Protein AF-A0A815W2U7-F1 (afdb_monomer_lite)

Structure (mmCIF, N/CA/C/O backbone):
data_AF-A0A815W2U7-F1
#
_entry.id   AF-A0A815W2U7-F1
#
loop_
_atom_site.group_PDB
_atom_site.id
_atom_site.type_symbol
_atom_site.label_atom_id
_atom_site.label_alt_id
_atom_site.label_comp_id
_atom_site.label_asym_id
_atom_site.label_entity_id
_atom_site.label_seq_id
_atom_site.pdbx_PDB_ins_code
_atom_site.Cartn_x
_atom_site.Cartn_y
_atom_site.Cartn_z
_atom_site.occupancy
_atom_site.B_iso_or_equiv
_atom_site.auth_seq_id
_atom_site.auth_comp_id
_atom_site.auth_asym_id
_atom_site.auth_atom_id
_atom_site.pdbx_PDB_model_num
ATOM 1 N N . PRO A 1 1 ? 21.603 20.554 -1.506 1.00 58.28 1 PRO A N 1
ATOM 2 C CA . PRO A 1 1 ? 22.400 19.379 -1.066 1.00 58.28 1 PRO A CA 1
ATOM 3 C C . PRO A 1 1 ? 22.354 19.087 0.453 1.00 58.28 1 PRO A C 1
ATOM 5 O O . PRO A 1 1 ? 22.063 17.956 0.822 1.00 58.28 1 PRO A O 1
ATOM 8 N N . SER A 1 2 ? 22.599 20.062 1.345 1.00 63.53 2 SER A N 1
ATOM 9 C CA . SER A 1 2 ? 22.650 19.831 2.807 1.00 63.53 2 SER A CA 1
ATOM 10 C C . SER A 1 2 ? 21.285 19.535 3.443 1.00 63.53 2 SER A C 1
ATOM 12 O O . SER A 1 2 ? 21.157 18.581 4.201 1.00 63.53 2 SER A O 1
ATOM 14 N N . VAL A 1 3 ? 20.250 20.299 3.082 1.00 67.50 3 VAL A N 1
ATOM 15 C CA . VAL A 1 3 ? 18.873 20.118 3.584 1.00 67.50 3 VAL A CA 1
ATOM 16 C C . VAL A 1 3 ? 18.318 18.743 3.205 1.00 67.50 3 VAL A C 1
ATOM 18 O O . VAL A 1 3 ? 17.726 18.061 4.037 1.00 67.50 3 VAL A O 1
ATOM 21 N N . CYS A 1 4 ? 18.594 18.284 1.985 1.00 68.62 4 CYS A N 1
ATOM 22 C CA . CYS A 1 4 ? 18.147 16.976 1.519 1.00 68.62 4 CYS A CA 1
ATOM 23 C C . CYS A 1 4 ? 18.782 15.817 2.268 1.00 68.62 4 CYS A C 1
ATOM 25 O O . CYS A 1 4 ? 18.092 14.845 2.517 1.00 68.62 4 CYS A O 1
ATOM 27 N N . ARG A 1 5 ? 20.035 15.944 2.720 1.00 66.44 5 ARG A N 1
ATOM 28 C CA . ARG A 1 5 ? 20.695 14.916 3.536 1.00 66.44 5 ARG A CA 1
ATOM 29 C C . ARG A 1 5 ? 20.073 14.771 4.931 1.00 66.44 5 ARG A C 1
ATOM 31 O O . ARG A 1 5 ? 20.139 13.700 5.518 1.00 66.44 5 ARG A O 1
ATOM 38 N N . ILE A 1 6 ? 19.480 15.843 5.458 1.00 65.19 6 ILE A N 1
ATOM 39 C CA . ILE A 1 6 ? 18.806 15.854 6.767 1.00 65.19 6 ILE A CA 1
ATOM 40 C C . ILE A 1 6 ? 17.355 15.359 6.633 1.00 65.19 6 ILE A C 1
ATOM 42 O O . ILE A 1 6 ? 16.843 14.685 7.523 1.00 65.19 6 ILE A O 1
ATOM 46 N N . ILE A 1 7 ? 16.696 15.696 5.520 1.00 63.94 7 ILE A N 1
ATOM 47 C CA . ILE A 1 7 ? 15.292 15.357 5.232 1.00 63.94 7 ILE A CA 1
ATOM 48 C C . ILE A 1 7 ? 15.156 13.986 4.553 1.00 63.94 7 ILE A C 1
ATOM 50 O O . ILE A 1 7 ? 14.038 13.505 4.380 1.00 63.94 7 ILE A O 1
ATOM 54 N N . ASP A 1 8 ? 16.268 13.348 4.184 1.00 63.81 8 ASP A N 1
ATOM 55 C CA . ASP A 1 8 ? 16.252 12.149 3.361 1.00 63.81 8 ASP A CA 1
ATOM 56 C C . ASP A 1 8 ? 15.371 11.046 3.960 1.00 63.81 8 ASP A C 1
ATOM 58 O O . ASP A 1 8 ? 15.719 10.406 4.952 1.00 63.81 8 ASP A O 1
ATOM 62 N N . LEU A 1 9 ? 14.199 10.828 3.348 1.00 56.25 9 LEU A N 1
ATOM 63 C CA . LEU A 1 9 ? 13.283 9.759 3.744 1.00 56.25 9 LEU A CA 1
ATOM 64 C C . LEU A 1 9 ? 13.867 8.377 3.455 1.00 56.25 9 LEU A C 1
ATOM 66 O O . LEU A 1 9 ? 13.394 7.402 4.042 1.00 56.25 9 LEU A O 1
ATOM 70 N N . ARG A 1 10 ? 14.864 8.301 2.563 1.00 54.66 10 ARG A N 1
ATOM 71 C CA . ARG A 1 10 ? 15.615 7.086 2.244 1.00 54.66 10 ARG A CA 1
ATOM 72 C C . ARG A 1 10 ? 16.874 6.932 3.088 1.00 54.66 10 ARG A C 1
ATOM 74 O O . ARG A 1 10 ? 17.413 5.827 3.125 1.00 54.66 10 ARG A O 1
ATOM 81 N N . ALA A 1 11 ? 17.309 7.974 3.801 1.00 53.88 11 ALA A N 1
ATOM 82 C CA . ALA A 1 11 ? 18.410 7.827 4.734 1.00 53.88 11 ALA A CA 1
ATOM 83 C C . ALA A 1 11 ? 17.999 6.925 5.898 1.00 53.88 11 ALA A C 1
ATOM 85 O O . ALA A 1 11 ? 16.893 6.987 6.434 1.00 53.88 11 ALA A O 1
ATOM 86 N N . GLU A 1 12 ? 18.969 6.104 6.278 1.00 57.12 12 GLU A N 1
ATOM 87 C CA . GLU A 1 12 ? 18.995 5.101 7.338 1.00 57.12 12 GLU A CA 1
ATOM 88 C C . GLU A 1 12 ? 18.157 5.436 8.587 1.00 57.12 12 GLU A C 1
ATOM 90 O O . GLU A 1 12 ? 17.473 4.568 9.130 1.00 57.12 12 GLU A O 1
ATOM 95 N N . PHE A 1 13 ? 18.158 6.704 9.005 1.00 60.12 13 PHE A N 1
ATOM 96 C CA . PHE A 1 13 ? 17.327 7.221 10.083 1.00 60.12 13 PHE A CA 1
ATOM 97 C C . PHE A 1 13 ? 16.768 8.585 9.689 1.00 60.12 13 PHE A C 1
ATOM 99 O O . PHE A 1 13 ? 17.491 9.581 9.682 1.00 60.12 13 PHE A O 1
ATOM 106 N N . ASN A 1 14 ? 15.465 8.662 9.418 1.00 70.38 14 ASN A N 1
ATOM 107 C CA . ASN A 1 14 ? 14.804 9.954 9.287 1.00 70.38 14 ASN A CA 1
ATOM 108 C C . ASN A 1 14 ? 14.804 10.643 10.665 1.00 70.38 14 ASN A C 1
ATOM 110 O O . ASN A 1 14 ? 14.030 10.284 11.560 1.00 70.38 14 ASN A O 1
ATOM 114 N N . LEU A 1 15 ? 15.710 11.613 10.824 1.00 76.25 15 LEU A N 1
ATOM 115 C CA . LEU A 1 15 ? 16.005 12.325 12.072 1.00 76.25 15 LEU A CA 1
ATOM 116 C C . LEU A 1 15 ? 14.778 12.998 12.696 1.00 76.25 15 LEU A C 1
ATOM 118 O O . LEU A 1 15 ? 14.760 13.233 13.901 1.00 76.25 15 LEU A O 1
ATOM 122 N N . PHE A 1 16 ? 13.739 13.275 11.906 1.00 81.50 16 PHE A N 1
ATOM 123 C CA . PHE A 1 16 ? 12.517 13.903 12.397 1.00 81.50 16 PHE A CA 1
ATOM 124 C C . PHE A 1 16 ? 11.428 12.886 12.738 1.00 81.50 16 PHE A C 1
ATOM 126 O O . PHE A 1 16 ? 10.879 12.899 13.841 1.00 81.50 16 PHE A O 1
ATOM 133 N N . THR A 1 17 ? 11.094 11.991 11.805 1.00 85.69 17 THR A N 1
ATOM 134 C CA . THR A 1 17 ? 9.900 11.138 11.948 1.00 85.69 17 THR A CA 1
ATOM 135 C C . THR A 1 17 ? 10.122 9.945 12.872 1.00 85.69 17 THR A C 1
ATOM 137 O O . THR A 1 17 ? 9.173 9.517 13.536 1.00 85.69 17 THR A O 1
ATOM 140 N N . PHE A 1 18 ? 11.348 9.419 12.960 1.00 88.69 18 PHE A N 1
ATOM 141 C CA . PHE A 1 18 ? 11.644 8.251 13.791 1.00 88.69 18 PHE A CA 1
ATOM 142 C C . PHE A 1 18 ? 11.696 8.581 15.296 1.00 88.69 18 PHE A C 1
ATOM 144 O O . PHE A 1 18 ? 10.953 7.945 16.049 1.00 88.69 18 PHE A O 1
ATOM 151 N N . PRO A 1 19 ? 12.445 9.598 15.775 1.00 91.06 19 PRO A N 1
ATOM 152 C CA . PRO A 1 19 ? 12.424 9.963 17.196 1.00 91.06 19 PRO A CA 1
ATOM 153 C C . PRO A 1 19 ? 11.033 10.388 17.676 1.00 91.06 19 PRO A C 1
ATOM 155 O O . PRO A 1 19 ? 10.615 10.015 18.775 1.00 91.06 19 PRO A O 1
ATOM 158 N N . ALA A 1 20 ? 10.279 11.100 16.831 1.00 92.31 20 ALA A N 1
ATOM 159 C CA . ALA A 1 20 ? 8.892 11.453 17.113 1.00 92.31 20 ALA A CA 1
ATOM 160 C C . ALA A 1 20 ? 8.008 10.205 17.277 1.00 92.31 20 ALA A C 1
ATOM 162 O O . ALA A 1 20 ? 7.227 10.131 18.228 1.00 92.31 20 ALA A O 1
ATOM 163 N N . ALA A 1 21 ? 8.159 9.195 16.411 1.00 92.62 21 ALA A N 1
ATOM 164 C CA . ALA A 1 21 ? 7.444 7.929 16.553 1.00 92.62 21 ALA A CA 1
ATOM 165 C C . ALA A 1 21 ? 7.796 7.223 17.870 1.00 92.62 21 ALA A C 1
ATOM 167 O O . ALA A 1 21 ? 6.894 6.836 18.611 1.00 92.62 21 ALA A O 1
ATOM 168 N N . CYS A 1 22 ? 9.084 7.118 18.206 1.00 92.94 22 CYS A N 1
ATOM 169 C CA . CYS A 1 22 ? 9.546 6.511 19.456 1.00 92.94 22 CYS A CA 1
ATOM 170 C C . CYS A 1 22 ? 8.967 7.216 20.693 1.00 92.94 22 CYS A C 1
ATOM 172 O O . CYS A 1 22 ? 8.453 6.552 21.595 1.00 92.94 22 CYS A O 1
ATOM 174 N N . LEU A 1 23 ? 8.967 8.555 20.714 1.00 94.19 23 LEU A N 1
ATOM 175 C CA . LEU A 1 23 ? 8.343 9.334 21.789 1.00 94.19 23 LEU A CA 1
ATOM 176 C C . LEU A 1 23 ? 6.844 9.044 21.914 1.00 94.19 23 LEU A C 1
ATOM 178 O O . LEU A 1 23 ? 6.345 8.867 23.026 1.00 94.19 23 LEU A O 1
ATOM 182 N N . LEU A 1 24 ? 6.123 8.938 20.794 1.00 94.25 24 LEU A N 1
ATOM 183 C CA . LEU A 1 24 ? 4.699 8.595 20.803 1.00 94.25 24 LEU A CA 1
ATOM 184 C C . LEU A 1 24 ? 4.437 7.177 21.313 1.00 94.25 24 LEU A C 1
ATOM 186 O O . LEU A 1 24 ? 3.467 6.969 22.040 1.00 94.25 24 LEU A O 1
ATOM 190 N N . ILE A 1 25 ? 5.297 6.211 20.983 1.00 92.94 25 ILE A N 1
ATOM 191 C CA . ILE A 1 25 ? 5.198 4.843 21.511 1.00 92.94 25 ILE A CA 1
ATOM 192 C C . ILE A 1 25 ? 5.307 4.864 23.034 1.00 92.94 25 ILE A C 1
ATOM 194 O O . ILE A 1 25 ? 4.432 4.330 23.718 1.00 92.94 25 ILE A O 1
ATOM 198 N N . VAL A 1 26 ? 6.333 5.528 23.574 1.00 93.06 26 VAL A N 1
ATOM 199 C CA . VAL A 1 26 ? 6.541 5.651 25.025 1.00 93.06 26 VAL A CA 1
ATOM 200 C C . VAL A 1 26 ? 5.355 6.354 25.690 1.00 93.06 26 VAL A C 1
ATOM 202 O O . VAL A 1 26 ? 4.816 5.865 26.685 1.00 93.06 26 VAL A O 1
ATOM 205 N N . LEU A 1 27 ? 4.879 7.454 25.105 1.00 93.25 27 LEU A N 1
ATOM 206 C CA . LEU A 1 27 ? 3.698 8.184 25.565 1.00 93.25 27 LEU A CA 1
ATOM 207 C C . LEU A 1 27 ? 2.454 7.278 25.612 1.00 93.25 27 LEU A C 1
ATOM 209 O O . LEU A 1 27 ? 1.720 7.274 26.603 1.00 93.25 27 LEU A O 1
ATOM 213 N N . PHE A 1 28 ? 2.219 6.473 24.573 1.00 91.94 28 PHE A N 1
ATOM 214 C CA . PHE A 1 28 ? 1.088 5.546 24.521 1.00 91.94 28 PHE A CA 1
ATOM 215 C C . PHE A 1 28 ? 1.214 4.403 25.525 1.00 91.94 28 PHE A C 1
ATOM 217 O O . PHE A 1 28 ? 0.198 4.020 26.109 1.00 91.94 28 PHE A O 1
ATOM 224 N N . ILE A 1 29 ? 2.422 3.904 25.795 1.00 89.94 29 ILE A N 1
ATOM 225 C CA . ILE A 1 29 ? 2.670 2.936 26.873 1.00 89.94 29 ILE A CA 1
ATOM 226 C C . ILE A 1 29 ? 2.287 3.549 28.227 1.00 89.94 29 ILE A C 1
ATOM 228 O O . ILE A 1 29 ? 1.531 2.939 28.985 1.00 89.94 29 ILE A O 1
ATOM 232 N N . ILE A 1 30 ? 2.728 4.780 28.516 1.00 89.06 30 ILE A N 1
ATOM 233 C CA . ILE A 1 30 ? 2.411 5.479 29.774 1.00 89.06 30 ILE A CA 1
ATOM 234 C C . ILE A 1 30 ? 0.895 5.676 29.925 1.00 89.06 30 ILE A C 1
ATOM 236 O O . ILE A 1 30 ? 0.331 5.380 30.982 1.00 89.06 30 ILE A O 1
ATOM 240 N N . ILE A 1 31 ? 0.209 6.122 28.867 1.00 86.38 31 ILE A N 1
ATOM 241 C CA . ILE A 1 31 ? -1.252 6.312 28.869 1.00 86.38 31 ILE A CA 1
ATOM 242 C C . ILE A 1 31 ? -1.977 4.984 29.083 1.00 86.38 31 ILE A C 1
ATOM 244 O O . ILE A 1 31 ? -2.909 4.906 29.889 1.00 86.38 31 ILE A O 1
ATOM 248 N N . THR A 1 32 ? -1.557 3.932 28.383 1.00 83.69 32 THR A N 1
ATOM 249 C CA . THR A 1 32 ? -2.171 2.603 28.484 1.00 83.69 32 THR A CA 1
ATOM 250 C C . THR A 1 32 ? -1.978 2.033 29.887 1.00 83.69 32 THR A C 1
ATOM 252 O O . THR A 1 32 ? -2.934 1.560 30.498 1.00 83.69 32 THR A O 1
ATOM 255 N N . LYS A 1 33 ? -0.784 2.179 30.472 1.00 83.50 33 LYS A N 1
ATOM 256 C CA . LYS A 1 33 ? -0.499 1.757 31.849 1.00 83.50 33 LYS A CA 1
ATOM 257 C C . LYS A 1 33 ? -1.330 2.535 32.872 1.00 83.50 33 LYS A C 1
ATOM 259 O O . LYS A 1 33 ? -1.944 1.925 33.745 1.00 83.50 33 LYS A O 1
ATOM 264 N N . ARG A 1 34 ? -1.421 3.865 32.741 1.00 82.88 34 ARG A N 1
ATOM 265 C CA . ARG A 1 34 ? -2.222 4.714 33.643 1.00 82.88 34 ARG A CA 1
ATOM 266 C C . ARG A 1 34 ? -3.711 4.371 33.576 1.00 82.88 34 ARG A C 1
ATOM 268 O O . ARG A 1 34 ? -4.360 4.253 34.611 1.00 82.88 34 ARG A O 1
ATOM 275 N N . THR A 1 35 ? -4.248 4.183 32.372 1.00 76.88 35 THR A N 1
ATOM 276 C CA . THR A 1 35 ? -5.661 3.815 32.177 1.00 76.88 35 THR A CA 1
ATOM 277 C C . THR A 1 35 ? -5.962 2.390 32.640 1.00 76.88 35 THR A C 1
ATOM 279 O O . THR A 1 35 ? -7.019 2.161 33.224 1.00 76.88 35 THR A O 1
ATOM 282 N N . SER A 1 36 ? -5.035 1.446 32.444 1.00 73.19 36 SER A N 1
ATOM 283 C CA . SER A 1 36 ? -5.147 0.078 32.964 1.00 73.19 36 SER A CA 1
ATOM 284 C C . SER A 1 36 ? -5.152 0.051 34.492 1.00 73.19 36 SER A C 1
ATOM 286 O O . SER A 1 36 ? -5.977 -0.647 35.077 1.00 73.19 36 SER A O 1
ATOM 288 N N . PHE A 1 37 ? -4.272 0.828 35.135 1.00 72.88 37 PHE A N 1
ATOM 289 C CA . PHE A 1 37 ? -4.214 0.942 36.594 1.00 72.88 37 PHE A CA 1
ATOM 290 C C . PHE A 1 37 ? -5.517 1.518 37.162 1.00 72.88 37 PHE A C 1
ATOM 292 O O . PHE A 1 37 ? -6.093 0.954 38.083 1.00 72.88 37 PHE A O 1
ATOM 299 N N . GLN A 1 38 ? -6.048 2.581 36.549 1.00 69.31 38 GLN A N 1
ATOM 300 C CA . GLN A 1 38 ? -7.317 3.190 36.967 1.00 69.31 38 GLN A CA 1
ATOM 301 C C . GLN A 1 38 ? -8.538 2.277 36.784 1.00 69.31 38 GLN A C 1
ATOM 303 O O . GLN A 1 38 ? -9.545 2.466 37.460 1.00 69.31 38 GLN A O 1
ATOM 308 N N . ARG A 1 39 ? -8.488 1.312 35.858 1.00 64.75 39 ARG A N 1
ATOM 309 C CA . ARG A 1 39 ? -9.628 0.441 35.531 1.00 64.75 39 ARG A CA 1
ATOM 310 C C . ARG A 1 39 ? -9.661 -0.882 36.297 1.00 64.75 39 ARG A C 1
ATOM 312 O O . ARG A 1 39 ? -10.564 -1.667 36.027 1.00 64.75 39 ARG A O 1
ATOM 319 N N . ASN A 1 40 ? -8.730 -1.135 37.225 1.00 54.62 40 ASN A N 1
ATOM 320 C CA . ASN A 1 40 ? -8.697 -2.342 38.071 1.00 54.62 40 ASN A CA 1
ATOM 321 C C . ASN A 1 40 ? -8.934 -3.665 37.306 1.00 54.62 40 ASN A C 1
ATOM 323 O O . ASN A 1 40 ? -9.520 -4.604 37.840 1.00 54.62 40 ASN A O 1
ATOM 327 N N . LYS A 1 41 ? -8.493 -3.768 36.043 1.00 55.75 41 LYS A N 1
ATOM 328 C CA . LYS A 1 41 ? -8.689 -4.974 35.223 1.00 55.75 41 LYS A CA 1
ATOM 329 C C . LYS A 1 41 ? -7.361 -5.594 34.788 1.00 55.75 41 LYS A C 1
ATOM 331 O O . LYS A 1 41 ? -6.623 -5.017 33.999 1.00 55.75 41 LYS A O 1
ATOM 336 N N . TYR A 1 42 ? -7.103 -6.776 35.353 1.00 47.31 42 TYR A N 1
ATOM 337 C CA . TYR A 1 42 ? -6.526 -7.996 34.760 1.00 47.31 42 TYR A CA 1
ATOM 338 C C . TYR A 1 42 ? -5.313 -7.933 33.816 1.00 47.31 42 TYR A C 1
ATOM 340 O O . TYR A 1 42 ? -5.092 -8.875 33.068 1.00 47.31 42 TYR A O 1
ATOM 348 N N . CYS A 1 43 ? -4.459 -6.917 33.895 1.00 49.38 43 CYS A N 1
ATOM 349 C CA . CYS A 1 43 ? -3.141 -6.966 33.248 1.00 49.38 43 CYS A CA 1
ATOM 350 C C . CYS A 1 43 ? -2.009 -6.863 34.278 1.00 49.38 43 CYS A C 1
ATOM 352 O O . CYS A 1 43 ? -1.113 -6.031 34.153 1.00 49.38 43 CYS A O 1
ATOM 354 N N . LYS A 1 44 ? -2.035 -7.706 35.322 1.00 46.91 44 LYS A N 1
ATOM 355 C CA . LYS A 1 44 ? -0.845 -7.936 36.155 1.00 46.91 44 LYS A CA 1
ATOM 356 C C . LYS A 1 44 ? 0.128 -8.801 35.342 1.00 46.91 44 LYS A C 1
ATOM 358 O O . LYS A 1 44 ? -0.098 -9.995 35.212 1.00 46.91 44 LYS A O 1
ATOM 363 N N . GLY A 1 45 ? 1.163 -8.191 34.760 1.00 56.88 45 GLY A N 1
ATOM 364 C CA . GLY A 1 45 ? 2.288 -8.910 34.137 1.00 56.88 45 GLY A CA 1
ATOM 365 C C . GLY A 1 45 ? 2.557 -8.623 32.657 1.00 56.88 45 GLY A C 1
ATOM 366 O O . GLY A 1 45 ? 3.606 -9.012 32.158 1.00 56.88 45 GLY A O 1
ATOM 367 N N . TYR A 1 46 ? 1.677 -7.910 31.947 1.00 63.78 46 TYR A N 1
ATOM 368 C CA . TYR A 1 46 ? 1.964 -7.495 30.569 1.00 63.78 46 TYR A CA 1
ATOM 369 C C . TYR A 1 46 ? 2.749 -6.179 30.569 1.00 63.78 46 TYR A C 1
ATOM 371 O O . TYR A 1 46 ? 2.382 -5.249 31.288 1.00 63.78 46 TYR A O 1
ATOM 379 N N . LEU A 1 47 ? 3.781 -6.060 29.722 1.00 62.84 47 LEU A N 1
ATOM 380 C CA . LEU A 1 47 ? 4.636 -4.862 29.610 1.00 62.84 47 LEU A CA 1
ATOM 381 C C . LEU A 1 47 ? 3.861 -3.580 29.217 1.00 62.84 47 LEU A C 1
ATOM 383 O O . LEU A 1 47 ? 4.422 -2.490 29.183 1.00 62.84 47 LEU A O 1
ATOM 387 N N . GLY A 1 48 ? 2.560 -3.698 28.929 1.00 67.06 48 GLY A N 1
ATOM 388 C CA . GLY A 1 48 ? 1.656 -2.577 28.677 1.00 67.06 48 GLY A CA 1
ATOM 389 C C . GLY A 1 48 ? 1.813 -1.955 27.291 1.00 67.06 48 GLY A C 1
ATOM 390 O O . GLY A 1 48 ? 1.243 -0.895 27.042 1.00 67.06 48 GLY A O 1
ATOM 391 N N . ILE A 1 49 ? 2.567 -2.600 26.393 1.00 78.88 49 ILE A N 1
ATOM 392 C CA . ILE A 1 49 ? 2.721 -2.152 25.009 1.00 78.88 49 ILE A CA 1
ATOM 393 C C . ILE A 1 49 ? 1.362 -2.276 24.309 1.00 78.88 49 ILE A C 1
ATOM 395 O O . ILE A 1 49 ? 0.791 -3.372 24.287 1.00 78.88 49 ILE A O 1
ATOM 399 N N . PRO A 1 50 ? 0.806 -1.179 23.766 1.00 77.06 50 PRO A N 1
ATOM 400 C CA . PRO A 1 50 ? -0.513 -1.216 23.156 1.00 77.06 50 PRO A CA 1
ATOM 401 C C . PRO A 1 50 ? -0.493 -2.142 21.936 1.00 77.06 50 PRO A C 1
ATOM 403 O O . PRO A 1 50 ? 0.418 -2.106 21.114 1.00 77.06 50 PRO A O 1
ATOM 406 N N . ILE A 1 51 ? -1.498 -3.000 21.793 1.00 79.19 51 ILE A N 1
ATOM 407 C CA . ILE A 1 51 ? -1.621 -3.810 20.579 1.00 79.19 51 ILE A CA 1
ATOM 408 C C . ILE A 1 51 ? -1.917 -2.842 19.421 1.00 79.19 51 ILE A C 1
ATOM 410 O O . ILE A 1 51 ? -2.899 -2.104 19.501 1.00 79.19 51 ILE A O 1
ATOM 414 N N . PRO A 1 52 ? -1.090 -2.792 18.361 1.00 74.44 52 PRO A N 1
ATOM 415 C CA . PRO A 1 52 ? -1.240 -1.779 17.318 1.00 74.44 52 PRO A CA 1
ATOM 416 C C . PRO A 1 52 ? -2.525 -1.981 16.517 1.00 74.44 52 PRO A C 1
ATOM 418 O O . PRO A 1 52 ? -3.147 -1.020 16.080 1.00 74.44 52 PRO A O 1
ATOM 421 N N . LEU A 1 53 ? -2.956 -3.226 16.332 1.00 79.81 53 LEU A N 1
ATOM 422 C CA . LEU A 1 53 ? -4.164 -3.525 15.586 1.00 79.81 53 LEU A CA 1
ATOM 423 C C . LEU A 1 53 ? -4.846 -4.767 16.140 1.00 79.81 53 LEU A C 1
ATOM 425 O O . LEU A 1 53 ? -4.231 -5.819 16.301 1.00 79.81 53 LEU A O 1
ATOM 429 N N . ASP A 1 54 ? -6.146 -4.641 16.375 1.00 77.75 54 ASP A N 1
ATOM 430 C CA . ASP A 1 54 ? -7.000 -5.789 16.622 1.00 77.75 54 ASP A CA 1
ATOM 431 C C . ASP A 1 54 ? -7.437 -6.372 15.284 1.00 77.75 54 ASP A C 1
ATOM 433 O O . ASP A 1 54 ? -8.254 -5.788 14.566 1.00 77.75 54 ASP A O 1
ATOM 437 N N . PHE A 1 55 ? -6.865 -7.518 14.936 1.00 76.88 55 PHE A N 1
ATOM 438 C CA . PHE A 1 55 ? -7.191 -8.163 13.677 1.00 76.88 55 PHE A CA 1
ATOM 439 C C . PHE A 1 55 ? -8.591 -8.798 13.660 1.00 76.88 55 PHE A C 1
ATOM 441 O O . PHE A 1 55 ? -9.156 -9.025 12.582 1.00 76.88 55 PHE A O 1
ATOM 448 N N . PHE A 1 56 ? -9.146 -9.065 14.840 1.00 69.06 56 PHE A N 1
ATOM 449 C CA . PHE A 1 56 ? -10.430 -9.730 15.025 1.00 69.06 56 PHE A CA 1
ATOM 450 C C . PHE A 1 56 ? -11.560 -8.734 15.315 1.00 69.06 56 PHE A C 1
ATOM 452 O O . PHE A 1 56 ? -12.705 -8.987 14.949 1.00 69.06 56 PHE A O 1
ATOM 459 N N . GLY A 1 57 ? -11.235 -7.574 15.885 1.00 65.50 57 GLY A N 1
ATOM 460 C CA . GLY A 1 57 ? -12.201 -6.536 16.231 1.00 65.50 57 GLY A CA 1
ATOM 461 C C . GLY A 1 57 ? -12.865 -5.818 15.045 1.00 65.50 57 GLY A C 1
ATOM 462 O O . GLY A 1 57 ? -12.448 -5.879 13.881 1.00 65.50 57 GLY A O 1
ATOM 463 N N . HIS A 1 58 ? -13.905 -5.038 15.358 1.00 63.06 58 HIS A N 1
ATOM 464 C CA . HIS A 1 58 ? -14.609 -4.147 14.418 1.00 63.06 58 HIS A CA 1
ATOM 465 C C . HIS A 1 58 ? -13.815 -2.890 14.024 1.00 63.06 58 HIS A C 1
ATOM 467 O O . HIS A 1 58 ? -14.360 -1.969 13.409 1.00 63.06 58 HIS A O 1
ATOM 473 N N . VAL A 1 59 ? -12.520 -2.842 14.348 1.00 60.25 59 VAL A N 1
ATOM 474 C CA . VAL A 1 59 ? -11.655 -1.689 14.093 1.00 60.25 59 VAL A CA 1
ATOM 475 C C . VAL A 1 59 ? -11.628 -1.365 12.596 1.00 60.25 59 VAL A C 1
ATOM 477 O O . VAL A 1 59 ? -11.744 -2.242 11.743 1.00 60.25 59 VAL A O 1
ATOM 480 N N . LYS A 1 60 ? -11.522 -0.069 12.291 1.00 75.81 60 LYS A N 1
ATOM 481 C CA . LYS A 1 60 ? -11.643 0.584 10.977 1.00 75.81 60 LYS A CA 1
ATOM 482 C C . LYS A 1 60 ? -10.711 -0.044 9.922 1.00 75.81 60 LYS A C 1
ATOM 484 O O . LYS A 1 60 ? -9.635 0.474 9.641 1.00 75.81 60 LYS A O 1
ATOM 489 N N . ARG A 1 61 ? -11.163 -1.151 9.322 1.00 85.81 61 ARG A N 1
ATOM 490 C CA . ARG A 1 61 ? -10.383 -2.063 8.459 1.00 85.81 61 ARG A CA 1
ATOM 491 C C . ARG A 1 61 ? -9.757 -1.373 7.255 1.00 85.81 61 ARG A C 1
ATOM 493 O O . ARG A 1 61 ? -8.645 -1.707 6.879 1.00 85.81 61 ARG A O 1
ATOM 500 N N . THR A 1 62 ? -10.448 -0.383 6.694 1.00 89.31 62 THR A N 1
ATOM 501 C CA . THR A 1 62 ? -9.947 0.397 5.557 1.00 89.31 62 THR A CA 1
ATOM 502 C C . THR A 1 62 ? -8.708 1.206 5.924 1.00 89.31 62 THR A C 1
ATOM 504 O O . THR A 1 62 ? -7.771 1.254 5.145 1.00 89.31 62 THR A O 1
ATOM 507 N N . LEU A 1 63 ? -8.670 1.802 7.121 1.00 91.06 63 LEU A N 1
ATOM 508 C CA . LEU A 1 63 ? -7.518 2.580 7.575 1.00 91.06 63 LEU A CA 1
ATOM 509 C C . LEU A 1 63 ? -6.301 1.680 7.792 1.00 91.06 63 LEU A C 1
ATOM 511 O O . LEU A 1 63 ? -5.212 2.019 7.346 1.00 91.06 63 LEU A O 1
ATOM 515 N N . ALA A 1 64 ? -6.503 0.520 8.422 1.00 91.00 64 ALA A N 1
ATOM 516 C CA . ALA A 1 64 ? -5.447 -0.473 8.570 1.00 91.00 64 ALA A CA 1
ATOM 517 C C . ALA A 1 64 ? -4.921 -0.926 7.201 1.00 91.00 64 ALA A C 1
ATOM 519 O O . ALA A 1 64 ? -3.721 -0.868 6.970 1.00 91.00 64 ALA A O 1
ATOM 520 N N . ALA A 1 65 ? -5.809 -1.292 6.274 1.00 92.44 65 ALA A N 1
ATOM 521 C CA . ALA A 1 65 ? -5.422 -1.743 4.941 1.00 92.44 65 ALA A CA 1
ATOM 522 C C . ALA A 1 65 ? -4.603 -0.695 4.173 1.00 92.44 65 ALA A C 1
ATOM 524 O O . ALA A 1 65 ? -3.598 -1.046 3.568 1.00 92.44 65 ALA A O 1
ATOM 525 N N . VAL A 1 66 ? -4.975 0.587 4.257 1.00 93.50 66 VAL A N 1
ATOM 526 C CA . VAL A 1 66 ? -4.211 1.680 3.633 1.00 93.50 66 VAL A CA 1
ATOM 527 C C . VAL A 1 66 ? -2.827 1.834 4.272 1.00 93.50 66 VAL A C 1
ATOM 529 O O . VAL A 1 66 ? -1.846 1.982 3.555 1.00 93.50 66 VAL A O 1
ATOM 532 N N . ILE A 1 67 ? -2.711 1.732 5.601 1.00 92.69 67 ILE A N 1
ATOM 533 C CA . ILE A 1 67 ? -1.406 1.770 6.284 1.00 92.69 67 ILE A CA 1
ATOM 534 C C . ILE A 1 67 ? -0.528 0.585 5.846 1.00 92.69 67 ILE A C 1
ATOM 536 O O . ILE A 1 67 ? 0.647 0.774 5.550 1.00 92.69 67 ILE A O 1
ATOM 540 N N . PHE A 1 68 ? -1.094 -0.622 5.749 1.00 92.38 68 PHE A N 1
ATOM 541 C CA . PHE A 1 68 ? -0.396 -1.810 5.234 1.00 92.38 68 PHE A CA 1
ATOM 542 C C . PHE A 1 68 ? -0.009 -1.695 3.754 1.00 92.38 68 PHE A C 1
ATOM 544 O O . PHE A 1 68 ? 0.986 -2.286 3.337 1.00 92.38 68 PHE A O 1
ATOM 551 N N . ALA A 1 69 ? -0.757 -0.933 2.961 1.00 91.62 69 ALA A N 1
ATOM 552 C CA . ALA A 1 69 ? -0.394 -0.652 1.580 1.00 91.62 69 ALA A CA 1
ATOM 553 C C . ALA A 1 69 ? 0.827 0.286 1.508 1.00 91.62 69 ALA A C 1
ATOM 555 O O . ALA A 1 69 ? 1.769 -0.014 0.785 1.00 91.62 69 ALA A O 1
ATOM 556 N N . VAL A 1 70 ? 0.882 1.337 2.339 1.00 90.88 70 VAL A N 1
ATOM 557 C CA . VAL A 1 70 ? 2.079 2.200 2.469 1.00 90.88 70 VAL A CA 1
ATOM 558 C C . VAL A 1 70 ? 3.295 1.401 2.944 1.00 90.88 70 VAL A C 1
ATOM 560 O O . VAL A 1 70 ? 4.393 1.573 2.434 1.00 90.88 70 VAL A O 1
ATOM 563 N N . PHE A 1 71 ? 3.107 0.475 3.887 1.00 90.50 71 PHE A N 1
ATOM 564 C CA . PHE A 1 71 ? 4.176 -0.434 4.301 1.00 90.50 71 PHE A CA 1
ATOM 565 C C . PHE A 1 71 ? 4.721 -1.284 3.152 1.00 90.50 71 PHE A C 1
ATOM 567 O O . PHE A 1 71 ? 5.927 -1.491 3.064 1.00 90.50 71 PHE A O 1
ATOM 574 N N . ALA A 1 72 ? 3.838 -1.807 2.301 1.00 90.56 72 ALA A N 1
ATOM 575 C CA . ALA A 1 72 ? 4.236 -2.644 1.178 1.00 90.56 72 ALA A CA 1
ATOM 576 C C . ALA A 1 72 ? 5.053 -1.863 0.139 1.00 90.56 72 ALA A C 1
ATOM 578 O O . ALA A 1 72 ? 6.008 -2.414 -0.397 1.00 90.56 72 ALA A O 1
ATOM 579 N N . ASP A 1 73 ? 4.710 -0.595 -0.091 1.00 88.44 73 ASP A N 1
ATOM 580 C CA . ASP A 1 73 ? 5.472 0.320 -0.947 1.00 88.44 73 ASP A CA 1
ATOM 581 C C . ASP A 1 73 ? 6.904 0.530 -0.430 1.00 88.44 73 ASP A C 1
ATOM 583 O O . ASP A 1 73 ? 7.878 0.238 -1.117 1.00 88.44 73 ASP A O 1
ATOM 587 N N . GLU A 1 74 ? 7.047 0.910 0.843 1.00 86.69 74 GLU A N 1
ATOM 588 C CA . GLU A 1 74 ? 8.366 1.136 1.452 1.00 86.69 74 GLU A CA 1
ATOM 589 C C . GLU A 1 74 ? 9.230 -0.142 1.485 1.00 86.69 74 GLU A C 1
ATOM 591 O O . GLU A 1 74 ? 10.456 -0.078 1.381 1.00 86.69 74 GLU A O 1
ATOM 596 N N . LEU A 1 75 ? 8.605 -1.318 1.614 1.00 88.19 75 LEU A N 1
ATOM 597 C CA . LEU A 1 75 ? 9.293 -2.609 1.519 1.00 88.19 75 LEU A CA 1
ATOM 598 C C . LEU A 1 75 ? 9.720 -2.938 0.087 1.00 88.19 75 LEU A C 1
ATOM 600 O O . LEU A 1 75 ? 10.788 -3.521 -0.106 1.00 88.19 75 LEU A O 1
ATOM 604 N N . LEU A 1 76 ? 8.912 -2.576 -0.910 1.00 86.00 76 LEU A N 1
ATOM 605 C CA . LEU A 1 76 ? 9.246 -2.781 -2.315 1.00 86.00 76 LEU A CA 1
ATOM 606 C C . LEU A 1 76 ? 10.481 -1.963 -2.709 1.00 86.00 76 LEU A C 1
ATOM 608 O O . LEU A 1 76 ? 11.345 -2.477 -3.419 1.00 86.00 76 LEU A O 1
ATOM 612 N N . ASP A 1 77 ? 10.620 -0.747 -2.184 1.00 81.75 77 ASP A N 1
ATOM 613 C CA . ASP A 1 77 ? 11.822 0.076 -2.355 1.00 81.75 77 ASP A CA 1
ATOM 614 C C . ASP A 1 77 ? 13.084 -0.636 -1.823 1.00 81.75 77 ASP A C 1
ATOM 616 O O . ASP A 1 77 ? 14.115 -0.657 -2.492 1.00 81.75 77 ASP A O 1
ATOM 620 N N . ILE A 1 78 ? 13.005 -1.313 -0.669 1.00 82.88 78 ILE A N 1
ATOM 621 C CA . ILE A 1 78 ? 14.136 -2.097 -0.131 1.00 82.88 78 ILE A CA 1
ATOM 622 C C . ILE A 1 78 ? 14.458 -3.290 -1.034 1.00 82.88 78 ILE A C 1
ATOM 624 O O . ILE A 1 78 ? 15.624 -3.571 -1.311 1.00 82.88 78 ILE A O 1
ATOM 628 N N . VAL A 1 79 ? 13.429 -4.012 -1.483 1.00 83.75 79 VAL A N 1
ATOM 629 C CA . VAL A 1 79 ? 13.601 -5.198 -2.332 1.00 83.75 79 VAL A CA 1
ATOM 630 C C . VAL A 1 79 ? 14.203 -4.817 -3.683 1.00 83.75 79 VAL A C 1
ATOM 632 O O . VAL A 1 79 ? 15.101 -5.503 -4.166 1.00 83.75 79 VAL A O 1
ATOM 635 N N . THR A 1 80 ? 13.749 -3.720 -4.287 1.00 79.81 80 THR A N 1
ATOM 636 C CA . THR A 1 80 ? 14.268 -3.248 -5.577 1.00 79.81 80 THR A CA 1
ATOM 637 C C . THR A 1 80 ? 15.717 -2.778 -5.469 1.00 79.81 80 THR A C 1
ATOM 639 O O . THR A 1 80 ? 16.517 -3.123 -6.334 1.00 79.81 80 THR A O 1
ATOM 642 N N . GLU A 1 81 ? 16.092 -2.092 -4.385 1.00 77.12 81 GLU A N 1
ATOM 643 C CA . GLU A 1 81 ? 17.483 -1.712 -4.099 1.00 77.12 81 GLU A CA 1
ATOM 644 C C . GLU A 1 81 ? 18.400 -2.940 -3.947 1.00 77.12 81 GLU A C 1
ATOM 646 O O . GLU A 1 81 ? 19.525 -2.958 -4.450 1.00 77.12 81 GLU A O 1
ATOM 651 N N . LEU A 1 82 ? 17.892 -4.001 -3.312 1.00 77.69 82 LEU A N 1
ATOM 652 C CA . LEU A 1 82 ? 18.605 -5.263 -3.116 1.00 77.69 82 LEU A CA 1
ATOM 653 C C . LEU A 1 82 ? 18.807 -6.013 -4.443 1.00 77.69 82 LEU A C 1
ATOM 655 O O . LEU A 1 82 ? 19.908 -6.488 -4.720 1.00 77.69 82 LEU A O 1
ATOM 659 N N . ILE A 1 83 ? 17.769 -6.076 -5.286 1.00 78.06 83 ILE A N 1
ATOM 660 C CA . ILE A 1 83 ? 17.825 -6.707 -6.616 1.00 78.06 83 ILE A CA 1
ATOM 661 C C . ILE A 1 83 ? 18.749 -5.934 -7.561 1.00 78.06 83 ILE A C 1
ATOM 663 O O . ILE A 1 83 ? 19.484 -6.550 -8.328 1.00 78.06 83 ILE A O 1
ATOM 667 N N . ALA A 1 84 ? 18.745 -4.599 -7.493 1.00 69.44 84 ALA A N 1
ATOM 668 C CA . ALA A 1 84 ? 19.596 -3.749 -8.323 1.00 69.44 84 ALA A CA 1
ATOM 669 C C . ALA A 1 84 ? 21.098 -3.938 -8.045 1.00 69.44 84 ALA A C 1
ATOM 671 O O . ALA A 1 84 ? 21.928 -3.443 -8.803 1.00 69.44 84 ALA A O 1
ATOM 672 N N . GLY A 1 85 ? 21.468 -4.664 -6.983 1.00 65.25 85 GLY A N 1
ATOM 673 C CA . GLY A 1 85 ? 22.861 -4.985 -6.700 1.00 65.25 85 GLY A CA 1
ATOM 674 C C . GLY A 1 85 ? 23.688 -3.765 -6.304 1.00 65.25 85 GLY A C 1
ATOM 675 O O . GLY A 1 85 ? 24.916 -3.833 -6.382 1.00 65.25 85 GLY A O 1
ATOM 676 N N . ASN A 1 86 ? 23.039 -2.684 -5.848 1.00 61.34 86 ASN A N 1
ATOM 677 C CA . ASN A 1 86 ? 23.689 -1.528 -5.235 1.00 61.34 86 ASN A CA 1
ATOM 678 C C . ASN A 1 86 ? 24.333 -1.976 -3.919 1.00 61.34 86 ASN A C 1
ATOM 680 O O . ASN A 1 86 ? 23.803 -1.788 -2.826 1.00 61.34 86 ASN A O 1
ATOM 684 N N . ARG A 1 87 ? 25.486 -2.643 -4.028 1.00 55.81 87 ARG A N 1
ATOM 685 C CA . ARG A 1 87 ? 26.323 -2.975 -2.883 1.00 55.81 87 ARG A CA 1
ATOM 686 C C . ARG A 1 87 ? 26.706 -1.647 -2.239 1.00 55.81 87 ARG A C 1
ATOM 688 O O . ARG A 1 87 ? 27.191 -0.771 -2.961 1.00 55.81 87 ARG A O 1
ATOM 695 N N . PRO A 1 88 ? 26.506 -1.471 -0.923 1.00 55.34 88 PRO A N 1
ATOM 696 C CA . PRO A 1 88 ? 26.981 -0.275 -0.255 1.00 55.34 88 PRO A CA 1
ATOM 697 C C . PRO A 1 88 ? 28.470 -0.133 -0.572 1.00 55.34 88 PRO A C 1
ATOM 699 O O . PRO A 1 88 ? 29.261 -1.039 -0.325 1.00 55.34 88 PRO A O 1
ATOM 702 N N . SER A 1 89 ? 28.833 0.991 -1.183 1.00 51.69 89 SER A N 1
ATOM 703 C CA . SER A 1 89 ? 30.192 1.302 -1.641 1.00 51.69 89 SER A CA 1
ATOM 704 C C . SER A 1 89 ? 31.200 1.397 -0.492 1.00 51.69 89 SER A C 1
ATOM 706 O O . SER A 1 89 ? 32.408 1.389 -0.713 1.00 51.69 89 SER A O 1
ATOM 708 N N . SER A 1 90 ? 30.723 1.450 0.753 1.00 54.19 90 SER A N 1
ATOM 709 C CA . SER A 1 90 ? 31.562 1.258 1.928 1.00 54.19 90 SER A CA 1
ATOM 710 C C . SER A 1 90 ? 31.891 -0.226 2.058 1.00 54.19 90 SER A C 1
ATOM 712 O O . SER A 1 90 ? 30.954 -1.017 2.082 1.00 54.19 90 SER A O 1
ATOM 714 N N . GLY A 1 91 ? 33.164 -0.601 2.212 1.00 58.81 91 GLY A N 1
ATOM 715 C CA . GLY A 1 91 ? 33.656 -1.976 2.423 1.00 58.81 91 GLY A CA 1
ATOM 716 C C . GLY A 1 91 ? 33.150 -2.698 3.689 1.00 58.81 91 GLY A C 1
ATOM 717 O O . GLY A 1 91 ? 33.905 -3.390 4.364 1.00 58.81 91 GLY A O 1
ATOM 718 N N . ARG A 1 92 ? 31.875 -2.531 4.040 1.00 64.38 92 ARG A N 1
ATOM 719 C CA . ARG A 1 92 ? 31.133 -3.275 5.049 1.00 64.38 92 ARG A CA 1
ATOM 720 C C . ARG A 1 92 ? 30.867 -4.667 4.482 1.00 64.38 92 ARG A C 1
ATOM 722 O O . ARG A 1 92 ? 30.353 -4.811 3.375 1.00 64.38 92 ARG A O 1
ATOM 729 N N . GLY A 1 93 ? 31.229 -5.697 5.243 1.00 76.50 93 GLY A N 1
ATOM 730 C CA . GLY A 1 93 ? 31.013 -7.085 4.843 1.00 76.50 93 GLY A CA 1
ATOM 731 C C . GLY A 1 93 ? 29.543 -7.383 4.526 1.00 76.50 93 GLY A C 1
ATOM 732 O O . GLY A 1 93 ? 28.632 -6.753 5.065 1.00 76.50 93 GLY A O 1
ATOM 733 N N . VAL A 1 94 ? 29.315 -8.391 3.681 1.00 81.19 94 VAL A N 1
ATOM 734 C CA . VAL A 1 94 ? 27.987 -8.822 3.201 1.00 81.19 94 VAL A CA 1
ATOM 735 C C . VAL A 1 94 ? 26.980 -9.003 4.348 1.00 81.19 94 VAL A C 1
ATOM 737 O O . VAL A 1 94 ? 25.835 -8.568 4.250 1.00 81.19 94 VAL A O 1
ATOM 740 N N . ILE A 1 95 ? 27.426 -9.570 5.472 1.00 83.06 95 ILE A N 1
ATOM 741 C CA . ILE A 1 95 ? 26.605 -9.802 6.671 1.00 83.06 95 ILE A CA 1
ATOM 742 C C . ILE A 1 95 ? 26.075 -8.485 7.259 1.00 83.06 95 ILE A C 1
ATOM 744 O O . ILE A 1 95 ? 24.904 -8.394 7.621 1.00 83.06 95 ILE A O 1
ATOM 748 N N . VAL A 1 96 ? 26.917 -7.449 7.323 1.00 81.94 96 VAL A N 1
ATOM 749 C CA . VAL A 1 96 ? 26.541 -6.138 7.873 1.00 81.94 96 VAL A CA 1
ATOM 750 C C . VAL A 1 96 ? 25.488 -5.472 6.989 1.00 81.94 96 VAL A C 1
ATOM 752 O O . VAL A 1 96 ? 24.541 -4.892 7.510 1.00 81.94 96 VAL A O 1
ATOM 755 N N . SER A 1 97 ? 25.601 -5.614 5.664 1.00 79.00 97 SER A N 1
ATOM 756 C CA . SER A 1 97 ? 24.606 -5.097 4.716 1.00 79.00 97 SER A CA 1
ATOM 757 C C . SER A 1 97 ? 23.228 -5.739 4.915 1.00 79.00 97 SER A C 1
ATOM 759 O O . SER A 1 97 ? 22.222 -5.033 4.953 1.00 79.00 97 SER A O 1
ATOM 761 N N . TYR A 1 98 ? 23.165 -7.063 5.094 1.00 82.44 98 TYR A N 1
ATOM 762 C CA . TYR A 1 98 ? 21.896 -7.754 5.353 1.00 82.44 98 TYR A CA 1
ATOM 763 C C . TYR A 1 98 ? 21.296 -7.390 6.711 1.00 82.44 98 TYR A C 1
ATOM 765 O O . TYR A 1 98 ? 20.098 -7.127 6.807 1.00 82.44 98 TYR A O 1
ATOM 773 N N . LEU A 1 99 ? 22.121 -7.321 7.761 1.00 85.69 99 LEU A N 1
ATOM 774 C CA . LEU A 1 99 ? 21.663 -6.890 9.083 1.00 85.69 99 LEU A CA 1
ATOM 775 C C . LEU A 1 99 ? 21.061 -5.481 9.020 1.00 85.69 99 LEU A C 1
ATOM 777 O O . LEU A 1 99 ? 20.016 -5.217 9.613 1.00 85.69 99 LEU A O 1
ATOM 781 N N . PHE A 1 100 ? 21.690 -4.596 8.251 1.00 82.69 100 PHE A N 1
ATOM 782 C CA . PHE A 1 100 ? 21.219 -3.237 8.057 1.00 82.69 100 PHE A CA 1
ATOM 783 C C . PHE A 1 100 ? 19.846 -3.180 7.364 1.00 82.69 100 PHE A C 1
ATOM 785 O O . PHE A 1 100 ? 18.953 -2.452 7.797 1.00 82.69 100 PHE A O 1
ATOM 792 N N . GLN A 1 101 ? 19.629 -4.010 6.342 1.00 83.12 101 GLN A N 1
ATOM 793 C CA . GLN A 1 101 ? 18.329 -4.128 5.673 1.00 83.12 101 GLN A CA 1
ATOM 794 C C . GLN A 1 101 ? 17.236 -4.648 6.615 1.00 83.12 101 GLN A C 1
ATOM 796 O O . GLN A 1 101 ? 16.125 -4.119 6.619 1.00 83.12 101 GLN A O 1
ATOM 801 N N . ILE A 1 102 ? 17.552 -5.633 7.462 1.00 87.12 102 ILE A N 1
ATOM 802 C CA . ILE A 1 102 ? 16.622 -6.134 8.484 1.00 87.12 102 ILE A CA 1
ATOM 803 C C . ILE A 1 102 ? 16.242 -5.008 9.455 1.00 87.12 102 ILE A C 1
ATOM 805 O O . ILE A 1 102 ? 15.061 -4.799 9.733 1.00 87.12 102 ILE A O 1
ATOM 809 N N . ILE A 1 103 ? 17.225 -4.238 9.932 1.00 87.75 103 ILE A N 1
ATOM 810 C CA . ILE A 1 103 ? 16.988 -3.083 10.809 1.00 87.75 103 ILE A CA 1
ATOM 811 C C . ILE A 1 103 ? 16.082 -2.053 10.122 1.00 87.75 103 ILE A C 1
ATOM 813 O O . ILE A 1 103 ? 15.155 -1.544 10.752 1.00 87.75 103 ILE A O 1
ATOM 817 N N . ARG A 1 104 ? 16.270 -1.797 8.823 1.00 85.31 104 ARG A N 1
ATOM 818 C CA . ARG A 1 104 ? 15.426 -0.873 8.050 1.00 85.31 104 ARG A CA 1
ATOM 819 C C . ARG A 1 104 ? 13.957 -1.306 8.022 1.00 85.31 104 ARG A C 1
ATOM 821 O O . ARG A 1 104 ? 13.077 -0.471 8.227 1.00 85.31 104 ARG A O 1
ATOM 828 N N . VAL A 1 105 ? 13.683 -2.603 7.862 1.00 89.31 105 VAL A N 1
ATOM 829 C CA . VAL A 1 105 ? 12.317 -3.156 7.948 1.00 89.31 105 VAL A CA 1
ATOM 830 C C . VAL A 1 105 ? 11.700 -2.889 9.325 1.00 89.31 105 VAL A C 1
ATOM 832 O O . VAL A 1 105 ? 10.546 -2.463 9.422 1.00 89.31 105 VAL A O 1
ATOM 835 N N . PHE A 1 106 ? 12.469 -3.073 10.402 1.00 89.88 106 PHE A N 1
ATOM 836 C CA . PHE A 1 106 ? 12.000 -2.760 11.753 1.00 89.88 106 PHE A CA 1
ATOM 837 C C . PHE A 1 106 ? 11.731 -1.265 11.949 1.00 89.88 106 PHE A C 1
ATOM 839 O O . PHE A 1 106 ? 10.701 -0.911 12.521 1.00 89.88 106 PHE A O 1
ATOM 846 N N . ILE A 1 107 ? 12.609 -0.388 11.457 1.00 89.12 107 ILE A N 1
ATOM 847 C CA . ILE A 1 107 ? 12.452 1.073 11.545 1.00 89.12 107 ILE A CA 1
ATOM 848 C C . ILE A 1 107 ? 11.160 1.523 10.860 1.00 89.12 107 ILE A C 1
ATOM 850 O O . ILE A 1 107 ? 10.393 2.289 11.446 1.00 89.12 107 ILE A O 1
ATOM 854 N N . ILE A 1 108 ? 10.880 1.001 9.662 1.00 89.06 108 ILE A N 1
ATOM 855 C CA . ILE A 1 108 ? 9.621 1.238 8.946 1.00 89.06 108 ILE A CA 1
ATOM 856 C C . ILE A 1 108 ? 8.429 0.831 9.828 1.00 89.06 108 ILE A C 1
ATOM 858 O O . ILE A 1 108 ? 7.505 1.625 10.041 1.00 89.06 108 ILE A O 1
ATOM 862 N N . GLY A 1 109 ? 8.488 -0.372 10.414 1.00 90.00 109 GLY A N 1
ATOM 863 C CA . GLY A 1 109 ? 7.511 -0.884 11.381 1.00 90.00 109 GLY A CA 1
ATOM 864 C C . GLY A 1 109 ? 7.254 0.082 12.540 1.00 90.00 109 GLY A C 1
ATOM 865 O O . GLY A 1 109 ? 6.111 0.473 12.793 1.00 90.00 109 GLY A O 1
ATOM 866 N N . PHE A 1 110 ? 8.323 0.509 13.214 1.00 90.69 110 PHE A N 1
ATOM 867 C CA . PHE A 1 110 ? 8.262 1.431 14.348 1.00 90.69 110 PHE A CA 1
ATOM 868 C C . PHE A 1 110 ? 7.724 2.808 13.970 1.00 90.69 110 PHE A C 1
ATOM 870 O O . PHE A 1 110 ? 6.969 3.394 14.743 1.00 90.69 110 PHE A O 1
ATOM 877 N N . ARG A 1 111 ? 8.041 3.311 12.774 1.00 91.06 111 ARG A N 1
ATOM 878 C CA . ARG A 1 111 ? 7.586 4.623 12.306 1.00 91.06 111 ARG A CA 1
ATOM 879 C C . ARG A 1 111 ? 6.064 4.703 12.191 1.00 91.06 111 ARG A C 1
ATOM 881 O O . ARG A 1 111 ? 5.448 5.672 12.623 1.00 91.06 111 ARG A O 1
ATOM 888 N N . ARG A 1 112 ? 5.423 3.674 11.636 1.00 91.44 112 ARG A N 1
ATOM 889 C CA . ARG A 1 112 ? 3.961 3.662 11.425 1.00 91.44 112 ARG A CA 1
ATOM 890 C C . ARG A 1 112 ? 3.180 3.086 12.609 1.00 91.44 112 ARG A C 1
ATOM 892 O O . ARG A 1 112 ? 1.964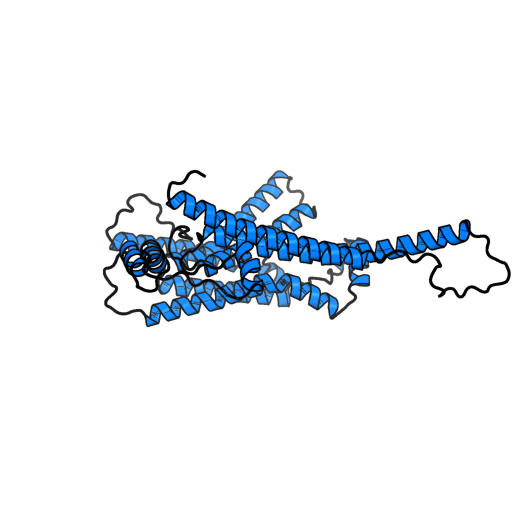 3.268 12.689 1.00 91.44 112 ARG A O 1
ATOM 899 N N . TYR A 1 113 ? 3.855 2.421 13.544 1.00 92.56 113 TYR A N 1
ATOM 900 C CA . TYR A 1 113 ? 3.235 1.824 14.726 1.00 92.56 113 TYR A CA 1
ATOM 901 C C . TYR A 1 113 ? 2.359 2.802 15.545 1.00 92.56 113 TYR A C 1
ATOM 903 O O . TYR A 1 113 ? 1.230 2.420 15.875 1.00 92.56 113 TYR A O 1
ATOM 911 N N . PRO A 1 114 ? 2.776 4.056 15.844 1.00 93.62 114 PRO A N 1
ATOM 912 C CA . PRO A 1 114 ? 1.953 5.003 16.601 1.00 93.62 114 PRO A CA 1
ATOM 913 C C . PRO A 1 114 ? 0.589 5.257 15.959 1.00 93.62 114 PRO A C 1
ATOM 915 O O . PRO A 1 114 ? -0.410 5.416 16.657 1.00 93.62 114 PRO A O 1
ATOM 918 N N . ILE A 1 115 ? 0.521 5.258 14.628 1.00 93.38 115 ILE A N 1
ATOM 919 C CA . ILE A 1 115 ? -0.719 5.505 13.890 1.00 93.38 115 ILE A CA 1
ATOM 920 C C . ILE A 1 115 ? -1.730 4.395 14.191 1.00 93.38 115 ILE A C 1
ATOM 922 O O . ILE A 1 115 ? -2.880 4.666 14.540 1.00 93.38 115 ILE A O 1
ATOM 926 N N . LEU A 1 116 ? -1.284 3.141 14.100 1.00 92.50 116 LEU A N 1
ATOM 927 C CA . LEU A 1 116 ? -2.104 1.966 14.385 1.00 92.50 116 LEU A CA 1
ATOM 928 C C . LEU A 1 116 ? -2.499 1.921 15.870 1.00 92.50 116 LEU A C 1
ATOM 930 O O . LEU A 1 116 ? -3.686 1.845 16.197 1.00 92.50 116 LEU A O 1
ATOM 934 N N . ALA A 1 117 ? -1.527 2.094 16.770 1.00 91.12 117 ALA A N 1
ATOM 935 C CA . ALA A 1 117 ? -1.760 2.094 18.211 1.00 91.12 117 ALA A CA 1
ATOM 936 C C . ALA A 1 117 ? -2.763 3.176 18.649 1.00 91.12 117 ALA A C 1
ATOM 938 O O . ALA A 1 117 ? -3.653 2.906 19.455 1.00 91.12 117 ALA A O 1
ATOM 939 N N . ALA A 1 118 ? -2.690 4.386 18.088 1.00 91.56 118 ALA A N 1
ATOM 940 C CA . ALA A 1 118 ? -3.624 5.462 18.411 1.00 91.56 118 ALA A CA 1
ATOM 941 C C . ALA A 1 118 ? -5.070 5.138 18.013 1.00 91.56 118 ALA A C 1
ATOM 943 O O . ALA A 1 118 ? -6.001 5.473 18.753 1.00 91.56 118 ALA A O 1
ATOM 944 N N . VAL A 1 119 ? -5.257 4.468 16.871 1.00 89.88 119 VAL A N 1
ATOM 945 C CA . VAL A 1 119 ? -6.569 4.001 16.399 1.00 89.88 119 VAL A CA 1
ATOM 946 C C . VAL A 1 119 ? -7.113 2.899 17.305 1.00 89.88 119 VAL A C 1
ATOM 948 O O . VAL A 1 119 ? -8.316 2.874 17.558 1.00 89.88 119 VAL A O 1
ATOM 951 N N . TYR A 1 120 ? -6.247 2.016 17.805 1.00 86.19 120 TYR A N 1
ATOM 952 C CA . TYR A 1 120 ? -6.635 0.959 18.737 1.00 86.19 120 TYR A CA 1
ATOM 953 C C . TYR A 1 120 ? -7.010 1.496 20.128 1.00 86.19 120 TYR A C 1
ATOM 955 O O . TYR A 1 120 ? -7.990 1.035 20.715 1.00 86.19 120 TYR A O 1
ATOM 963 N N . ILE A 1 121 ? -6.253 2.465 20.657 1.00 85.38 121 ILE A N 1
ATOM 964 C CA . ILE A 1 121 ? -6.514 3.080 21.970 1.00 85.38 121 ILE A CA 1
ATOM 965 C C . ILE A 1 121 ? -7.811 3.909 21.942 1.00 85.38 121 ILE A C 1
ATOM 967 O O . ILE A 1 121 ? -8.524 3.963 22.945 1.00 85.38 121 ILE A O 1
ATOM 971 N N . ASP A 1 122 ? -8.126 4.547 20.807 1.00 85.50 122 ASP A N 1
ATOM 972 C CA . ASP A 1 122 ? -9.348 5.343 20.582 1.00 85.50 122 ASP A CA 1
ATOM 973 C C . ASP A 1 122 ? -9.583 6.431 21.659 1.00 85.50 122 ASP A C 1
ATOM 975 O O . ASP A 1 122 ? -10.713 6.766 22.036 1.00 85.50 122 ASP A O 1
ATOM 979 N N . ASN A 1 123 ? -8.496 7.000 22.191 1.00 87.38 123 ASN A N 1
ATOM 980 C CA . ASN A 1 123 ? -8.536 8.148 23.092 1.00 87.38 123 ASN A CA 1
ATOM 981 C C . ASN A 1 123 ? -8.373 9.452 22.294 1.00 87.38 123 ASN A C 1
ATOM 983 O O . ASN A 1 123 ? -7.634 9.511 21.315 1.00 87.38 123 ASN A O 1
ATOM 987 N N . CYS A 1 124 ? -9.031 10.526 22.735 1.00 90.50 124 CYS A N 1
ATOM 988 C CA . CYS A 1 124 ? -8.956 11.832 22.076 1.00 90.50 124 CYS A CA 1
ATOM 989 C C . CYS A 1 124 ? -7.508 12.338 21.998 1.00 90.50 124 CYS A C 1
ATOM 991 O O . CYS A 1 124 ? -7.074 12.812 20.955 1.00 90.50 124 CYS A O 1
ATOM 993 N N . PHE A 1 125 ? -6.748 12.181 23.085 1.00 91.69 125 PHE A N 1
ATOM 994 C CA . PHE A 1 125 ? -5.349 12.599 23.134 1.00 91.69 125 PHE A CA 1
ATOM 995 C C . PHE A 1 125 ? -4.461 11.768 22.196 1.00 91.69 125 PHE A C 1
ATOM 997 O O . PHE A 1 125 ? -3.701 12.337 21.421 1.00 91.69 125 PHE A O 1
ATOM 1004 N N . SER A 1 126 ? -4.605 10.435 22.188 1.00 92.25 126 SER A N 1
ATOM 1005 C CA . SER A 1 126 ? -3.804 9.577 21.301 1.00 92.25 126 SER A CA 1
ATOM 1006 C C . SER A 1 126 ? -4.101 9.841 19.826 1.00 92.25 126 SER A C 1
ATOM 1008 O O . SER A 1 126 ? -3.179 9.909 19.019 1.00 92.25 126 SER A O 1
ATOM 1010 N N . LEU A 1 127 ? -5.376 10.051 19.477 1.00 92.88 127 LEU A N 1
ATOM 1011 C CA . LEU A 1 127 ? -5.792 10.415 18.122 1.00 92.88 127 LEU A CA 1
ATOM 1012 C C . LEU A 1 127 ? -5.279 11.801 17.707 1.00 92.88 127 LEU A C 1
ATOM 1014 O O . LEU A 1 127 ? -4.880 11.965 16.557 1.00 92.88 127 LEU A O 1
ATOM 1018 N N . ALA A 1 128 ? -5.253 12.780 18.618 1.00 95.56 128 ALA A N 1
ATOM 1019 C CA . ALA A 1 128 ? -4.699 14.106 18.345 1.00 95.56 128 ALA A CA 1
ATOM 1020 C C . ALA A 1 128 ? -3.189 14.036 18.069 1.00 95.56 128 ALA A C 1
ATOM 1022 O O . ALA A 1 128 ? -2.737 14.525 17.036 1.00 95.56 128 ALA A O 1
ATOM 1023 N N . CYS A 1 129 ? -2.426 13.347 18.924 1.00 95.81 129 CYS A N 1
ATOM 1024 C CA . CYS A 1 129 ? -0.991 13.142 18.719 1.00 95.81 129 CYS A CA 1
ATOM 1025 C C . CYS A 1 129 ? -0.691 12.407 17.404 1.00 95.81 129 CYS A C 1
ATOM 1027 O O . CYS A 1 129 ? 0.183 12.828 16.653 1.00 95.81 129 CYS A O 1
ATOM 1029 N N . ALA A 1 130 ? -1.441 11.346 17.087 1.00 94.75 130 ALA A N 1
ATOM 1030 C CA . ALA A 1 130 ? -1.275 10.626 15.826 1.00 94.75 130 ALA A CA 1
ATOM 1031 C C . ALA A 1 130 ? -1.668 11.463 14.600 1.00 94.75 130 ALA A C 1
ATOM 1033 O O . ALA A 1 130 ? -1.048 11.327 13.552 1.00 94.75 130 ALA A O 1
ATOM 1034 N N . THR A 1 131 ? -2.665 12.344 14.720 1.00 95.69 131 THR A N 1
ATOM 1035 C CA . THR A 1 131 ? -3.047 13.265 13.636 1.00 95.69 131 THR A CA 1
ATOM 1036 C C . THR A 1 131 ? -1.919 14.249 13.338 1.00 95.69 131 THR A C 1
ATOM 1038 O O . THR A 1 131 ? -1.515 14.372 12.186 1.00 95.69 131 THR A O 1
ATOM 1041 N N . LEU A 1 132 ? -1.362 14.886 14.375 1.00 95.94 132 LEU A N 1
ATOM 1042 C CA . LEU A 1 132 ? -0.214 15.787 14.229 1.00 95.94 132 LEU A CA 1
ATOM 1043 C C . LEU A 1 132 ? 0.996 15.063 13.632 1.00 95.94 132 LEU A C 1
ATOM 1045 O O . LEU A 1 132 ? 1.648 15.589 12.735 1.00 95.94 132 LEU A O 1
ATOM 1049 N N . TYR A 1 133 ? 1.254 13.834 14.083 1.00 95.56 133 TYR A N 1
ATOM 1050 C CA . TYR A 1 133 ? 2.329 13.003 13.553 1.00 95.56 133 TYR A CA 1
ATOM 1051 C C . TYR A 1 133 ? 2.163 12.695 12.064 1.00 95.56 133 TYR A C 1
ATOM 1053 O O . TYR A 1 133 ? 3.105 12.858 11.298 1.00 95.56 133 TYR A O 1
ATOM 1061 N N . VAL A 1 134 ? 0.965 12.287 11.635 1.00 94.69 134 VAL A N 1
ATOM 1062 C CA . VAL A 1 134 ? 0.700 11.991 10.221 1.00 94.69 134 VAL A CA 1
ATOM 1063 C C . VAL A 1 134 ? 0.782 13.244 9.357 1.00 94.69 134 VAL A C 1
ATOM 1065 O O . VAL A 1 134 ? 1.255 13.158 8.231 1.00 94.69 134 VAL A O 1
ATOM 1068 N N . TRP A 1 135 ? 0.354 14.406 9.851 1.00 95.31 135 TRP A N 1
ATOM 1069 C CA . TRP A 1 135 ? 0.519 15.663 9.116 1.00 95.31 135 TRP A CA 1
ATOM 1070 C C . TRP A 1 135 ? 1.983 16.063 8.971 1.00 95.31 135 TRP A C 1
ATOM 1072 O O . TRP A 1 135 ? 2.380 16.491 7.891 1.00 95.31 135 TRP A O 1
ATOM 1082 N N . LEU A 1 136 ? 2.786 15.870 10.021 1.00 92.81 136 LEU A N 1
ATOM 1083 C CA . LEU A 1 136 ? 4.231 16.065 9.953 1.00 92.81 136 LEU A CA 1
ATOM 1084 C C . LEU A 1 136 ? 4.851 15.115 8.925 1.00 92.81 136 LEU A C 1
ATOM 1086 O O . LEU A 1 136 ? 5.557 15.571 8.034 1.00 92.81 136 LEU A O 1
ATOM 1090 N N . ASP A 1 137 ? 4.558 13.817 9.004 1.00 90.75 137 ASP A N 1
ATOM 1091 C CA . ASP A 1 137 ? 5.096 12.810 8.083 1.00 90.75 137 ASP A CA 1
ATOM 1092 C C . ASP A 1 137 ? 4.675 13.062 6.626 1.00 90.75 137 ASP A C 1
ATOM 1094 O O . ASP A 1 137 ? 5.502 13.001 5.716 1.00 90.75 137 ASP A O 1
ATOM 1098 N N . PHE A 1 138 ? 3.413 13.432 6.400 1.00 91.62 138 PHE A N 1
ATOM 1099 C CA . PHE A 1 138 ? 2.904 13.803 5.081 1.00 91.62 138 PHE A CA 1
ATOM 1100 C C . PHE A 1 138 ? 3.578 15.070 4.542 1.00 91.62 138 PHE A C 1
ATOM 1102 O O . PHE A 1 138 ? 4.017 15.088 3.394 1.00 91.62 138 PHE A O 1
ATOM 1109 N N . GLY A 1 139 ? 3.719 16.107 5.373 1.00 90.56 139 GLY A N 1
ATOM 1110 C CA . GLY A 1 139 ? 4.407 17.344 5.006 1.00 90.56 139 GLY A CA 1
ATOM 1111 C C . GLY A 1 139 ? 5.875 17.104 4.655 1.00 90.56 139 GLY A C 1
ATOM 1112 O O . GLY A 1 139 ? 6.329 17.538 3.600 1.00 90.56 139 GLY A O 1
ATOM 1113 N N . VAL A 1 140 ? 6.594 16.339 5.481 1.00 88.12 140 VAL A N 1
ATOM 1114 C CA . VAL A 1 140 ? 7.988 15.940 5.221 1.00 88.12 140 VAL A CA 1
ATOM 1115 C C . VAL A 1 140 ? 8.091 15.135 3.922 1.00 88.12 140 VAL A C 1
ATOM 1117 O O . VAL A 1 140 ? 8.987 15.392 3.122 1.00 88.12 140 VAL A O 1
ATOM 1120 N N . SER A 1 141 ? 7.142 14.233 3.658 1.00 85.94 141 SER A N 1
ATOM 1121 C CA . SER A 1 141 ? 7.095 13.447 2.416 1.00 85.94 141 SER A CA 1
ATOM 1122 C C . SER A 1 141 ? 6.865 14.308 1.170 1.00 85.94 141 SER A C 1
ATOM 1124 O O . SER A 1 141 ? 7.442 14.027 0.121 1.00 85.94 141 SER A O 1
ATOM 1126 N N . ILE A 1 142 ? 6.038 15.357 1.252 1.00 87.06 142 ILE A N 1
ATOM 1127 C CA . ILE A 1 142 ? 5.837 16.307 0.144 1.00 87.06 142 ILE A CA 1
ATOM 1128 C C . ILE A 1 142 ? 7.100 17.137 -0.079 1.00 87.06 142 ILE A C 1
ATOM 1130 O O . ILE A 1 142 ? 7.565 17.254 -1.209 1.00 87.06 142 ILE A O 1
ATOM 1134 N N . VAL A 1 143 ? 7.665 17.698 0.994 1.00 86.25 143 VAL A N 1
ATOM 1135 C CA . VAL A 1 143 ? 8.860 18.550 0.925 1.00 86.25 143 VAL A CA 1
ATOM 1136 C C . VAL A 1 143 ? 10.042 17.777 0.350 1.00 86.25 143 VAL A C 1
ATOM 1138 O O . VAL A 1 143 ? 10.743 18.289 -0.517 1.00 86.25 143 VAL A O 1
ATOM 1141 N N . TYR A 1 144 ? 10.240 16.532 0.780 1.00 82.62 144 TYR A N 1
ATOM 1142 C CA . TYR A 1 144 ? 11.302 15.681 0.256 1.00 82.62 144 TYR A CA 1
ATOM 1143 C C . TYR A 1 144 ? 11.148 15.408 -1.236 1.00 82.62 144 TYR A C 1
ATOM 1145 O O . TYR A 1 144 ? 12.096 15.594 -1.992 1.00 82.62 144 TYR A O 1
ATOM 1153 N N . THR A 1 145 ? 9.961 15.018 -1.691 1.00 78.56 145 THR A N 1
ATOM 1154 C CA . THR A 1 145 ? 9.771 14.740 -3.119 1.00 78.56 145 THR A CA 1
ATOM 1155 C C . THR A 1 145 ? 9.828 16.002 -3.965 1.00 78.56 145 THR A C 1
ATOM 1157 O O . THR A 1 145 ? 10.351 15.953 -5.070 1.00 78.56 145 THR A O 1
ATOM 1160 N N . GLY A 1 146 ? 9.365 17.140 -3.441 1.00 79.38 146 GLY A N 1
ATOM 1161 C CA . GLY A 1 146 ? 9.438 18.417 -4.146 1.00 79.38 146 GLY A CA 1
ATOM 1162 C C . GLY A 1 146 ? 10.851 19.001 -4.240 1.00 79.38 146 GLY A C 1
ATOM 1163 O O . GLY A 1 146 ? 11.178 19.613 -5.251 1.00 79.38 146 GLY A O 1
ATOM 1164 N N . LEU A 1 147 ? 11.686 18.838 -3.206 1.00 78.75 147 LEU A N 1
ATOM 1165 C CA . LEU A 1 147 ? 12.997 19.503 -3.122 1.00 78.75 147 LEU A CA 1
ATOM 1166 C C . LEU A 1 147 ? 14.198 18.581 -3.345 1.00 78.75 147 LEU A C 1
ATOM 1168 O O . LEU A 1 147 ? 15.270 19.065 -3.700 1.00 78.75 147 LEU A O 1
ATOM 1172 N N . CYS A 1 148 ? 14.061 17.287 -3.061 1.00 70.81 148 CYS A N 1
ATOM 1173 C CA . CYS A 1 148 ? 15.199 16.376 -2.924 1.00 70.81 148 CYS A CA 1
ATOM 1174 C C . CYS A 1 148 ? 15.178 15.204 -3.893 1.00 70.81 148 CYS A C 1
ATOM 1176 O O . CYS A 1 148 ? 16.225 14.608 -4.144 1.00 70.81 148 CYS A O 1
ATOM 1178 N N . ARG A 1 149 ? 14.016 14.864 -4.449 1.00 67.44 149 ARG A N 1
ATOM 1179 C CA . ARG A 1 149 ? 13.905 13.761 -5.393 1.00 67.44 149 ARG A CA 1
ATOM 1180 C C . ARG A 1 149 ? 14.136 14.261 -6.821 1.00 67.44 149 ARG A C 1
ATOM 1182 O O . ARG A 1 149 ? 13.200 14.618 -7.526 1.00 67.44 149 ARG A O 1
ATOM 1189 N N . ASN A 1 150 ? 15.390 14.225 -7.267 1.00 59.25 150 ASN A N 1
ATOM 1190 C CA . ASN A 1 150 ? 15.740 14.353 -8.686 1.00 59.25 150 ASN A CA 1
ATOM 1191 C C . ASN A 1 150 ? 15.476 13.011 -9.391 1.00 59.25 150 ASN A C 1
ATOM 1193 O O . ASN A 1 150 ? 16.403 12.261 -9.663 1.00 59.25 150 ASN A O 1
ATOM 1197 N N . SER A 1 151 ? 14.219 12.622 -9.620 1.00 55.44 151 SER A N 1
ATOM 1198 C CA . SER A 1 151 ? 13.938 11.217 -9.989 1.00 55.44 151 SER A CA 1
ATOM 1199 C C . SER A 1 151 ? 14.115 10.825 -11.453 1.00 55.44 151 SER A C 1
ATOM 1201 O O . SER A 1 151 ? 13.813 9.684 -11.778 1.00 55.44 151 SER A O 1
ATOM 1203 N N . PHE A 1 152 ? 14.643 11.678 -12.329 1.00 52.03 152 PHE A N 1
ATOM 1204 C CA . PHE A 1 152 ? 14.963 11.243 -13.701 1.00 52.03 152 PHE A CA 1
ATOM 1205 C C . PHE A 1 152 ? 16.163 11.938 -14.343 1.00 52.03 152 PHE A C 1
ATOM 1207 O O . PHE A 1 152 ? 16.722 11.423 -15.309 1.00 52.03 152 PHE A O 1
ATOM 1214 N N . TYR A 1 153 ? 16.588 13.074 -13.797 1.00 47.12 153 TYR A N 1
ATOM 1215 C CA . TYR A 1 153 ? 17.882 13.655 -14.112 1.00 47.12 153 TYR A CA 1
ATOM 1216 C C . TYR A 1 153 ? 18.868 13.129 -13.075 1.00 47.12 153 TYR A C 1
ATOM 1218 O O . TYR A 1 153 ? 18.817 13.544 -11.916 1.00 47.12 153 TYR A O 1
ATOM 1226 N N . LEU A 1 154 ? 19.725 12.188 -13.481 1.00 50.16 154 LEU A N 1
ATOM 1227 C CA . LEU A 1 154 ? 20.913 11.856 -12.697 1.00 50.16 154 LEU A CA 1
ATOM 1228 C C . LEU A 1 154 ? 21.679 13.155 -12.437 1.00 50.16 154 LEU A C 1
ATOM 1230 O O . LEU A 1 154 ? 21.776 14.014 -13.318 1.00 50.16 154 LEU A O 1
ATOM 1234 N N . THR A 1 155 ? 22.204 13.321 -11.227 1.00 51.38 155 THR A N 1
ATOM 1235 C CA . THR A 1 155 ? 23.179 14.385 -10.983 1.00 51.38 155 THR A CA 1
ATOM 1236 C C . THR A 1 155 ? 24.382 14.163 -11.898 1.00 51.38 155 THR A C 1
ATOM 1238 O O . THR A 1 155 ? 24.712 13.029 -12.244 1.00 51.38 155 THR A O 1
ATOM 1241 N N . GLU A 1 156 ? 25.047 15.241 -12.304 1.00 48.91 156 GLU A N 1
ATOM 1242 C CA . GLU A 1 156 ? 26.186 15.200 -13.235 1.00 48.91 156 GLU A CA 1
ATOM 1243 C C . GLU A 1 156 ? 27.287 14.218 -12.768 1.00 48.91 156 GLU A C 1
ATOM 1245 O O . GLU A 1 156 ? 27.903 13.517 -13.568 1.00 48.91 156 GLU A O 1
ATOM 1250 N N . GLU A 1 157 ? 27.454 14.061 -11.449 1.00 53.28 157 GLU A N 1
ATOM 1251 C CA . GLU A 1 157 ? 28.346 13.069 -10.833 1.00 53.28 157 GLU A CA 1
ATOM 1252 C C . GLU A 1 157 ? 27.890 11.608 -11.004 1.00 53.28 157 GLU A C 1
ATOM 1254 O O . GLU A 1 157 ? 28.729 10.722 -11.182 1.00 53.28 157 GLU A O 1
ATOM 1259 N N . GLU A 1 158 ? 26.585 11.324 -10.941 1.00 51.44 158 GLU A N 1
ATOM 1260 C CA . GLU A 1 158 ? 26.050 9.976 -11.166 1.00 51.44 158 GLU A CA 1
ATOM 1261 C C . GLU A 1 158 ? 26.022 9.631 -12.655 1.00 51.44 158 GLU A C 1
ATOM 1263 O O . GLU A 1 158 ? 26.345 8.498 -13.008 1.00 51.44 158 GLU A O 1
ATOM 1268 N N . PHE A 1 159 ? 25.738 10.603 -13.529 1.00 53.78 159 PHE A N 1
ATOM 1269 C CA . PHE A 1 159 ? 25.851 10.448 -14.982 1.00 53.78 159 PHE A CA 1
ATOM 1270 C C . PHE A 1 159 ? 27.284 10.070 -15.391 1.00 53.78 159 PHE A C 1
ATOM 1272 O O . PHE A 1 159 ? 27.487 9.106 -16.123 1.00 53.78 159 PHE A O 1
ATOM 1279 N N . ASN A 1 160 ? 28.289 10.735 -14.813 1.00 53.28 160 ASN A N 1
ATOM 1280 C CA . ASN A 1 160 ? 29.698 10.435 -15.082 1.00 53.28 160 ASN A CA 1
ATOM 1281 C C . ASN A 1 160 ? 30.174 9.096 -14.480 1.00 53.28 160 ASN A C 1
ATOM 1283 O O . ASN A 1 160 ? 31.104 8.484 -15.001 1.00 53.28 160 ASN A O 1
ATOM 1287 N N . LYS A 1 161 ? 29.548 8.608 -13.398 1.00 54.28 161 LYS A N 1
ATOM 1288 C CA . LYS A 1 161 ? 29.843 7.282 -12.811 1.00 54.28 161 LYS A CA 1
ATOM 1289 C C . LYS A 1 161 ? 29.117 6.135 -13.504 1.00 54.28 161 LYS A C 1
ATOM 1291 O O . LYS A 1 161 ? 29.631 5.020 -13.543 1.00 54.28 161 LYS A O 1
ATOM 1296 N N . THR A 1 162 ? 27.920 6.395 -14.013 1.00 51.22 162 THR A N 1
ATOM 1297 C CA . THR A 1 162 ? 27.099 5.433 -14.739 1.00 51.22 162 THR A CA 1
ATOM 1298 C C . THR A 1 162 ? 27.053 5.826 -16.206 1.00 51.22 162 THR A C 1
ATOM 1300 O O . THR A 1 162 ? 26.030 6.268 -16.717 1.00 51.22 162 THR A O 1
ATOM 1303 N N . HIS A 1 163 ? 28.146 5.549 -16.921 1.00 50.12 163 HIS A N 1
ATOM 1304 C CA . HIS A 1 163 ? 28.135 5.304 -18.371 1.00 50.12 163 HIS A CA 1
ATOM 1305 C C . HIS A 1 163 ? 27.271 4.058 -18.693 1.00 50.12 163 HIS A C 1
ATOM 1307 O O . HIS A 1 163 ? 27.713 3.092 -19.309 1.00 50.12 163 HIS A O 1
ATOM 1313 N N . SER A 1 164 ? 26.042 3.994 -18.180 1.00 55.88 164 SER A N 1
ATOM 1314 C CA . SER A 1 164 ? 25.151 2.867 -18.381 1.00 55.88 164 SER A CA 1
ATOM 1315 C C . SER A 1 164 ? 24.295 3.184 -19.594 1.00 55.88 164 SER A C 1
ATOM 1317 O O . SER A 1 164 ? 23.415 4.033 -19.536 1.00 55.88 164 SER A O 1
ATOM 1319 N N . THR A 1 165 ? 24.530 2.474 -20.686 1.00 59.56 165 THR A N 1
ATOM 1320 C CA . THR A 1 165 ? 23.704 2.471 -21.903 1.00 59.56 165 THR A CA 1
ATOM 1321 C C . THR A 1 165 ? 22.191 2.497 -21.620 1.00 59.56 165 THR A C 1
ATOM 1323 O O . THR A 1 165 ? 21.429 3.122 -22.344 1.00 59.56 165 THR A O 1
ATOM 1326 N N . ASN A 1 166 ? 21.736 1.903 -20.512 1.00 62.06 166 ASN A N 1
ATOM 1327 C CA . ASN A 1 166 ? 20.335 1.916 -20.077 1.00 62.06 166 ASN A CA 1
ATOM 1328 C C . ASN A 1 166 ? 19.743 3.314 -19.800 1.00 62.06 166 ASN A C 1
ATOM 1330 O O . ASN A 1 166 ? 18.555 3.519 -20.047 1.00 62.06 166 ASN A O 1
ATOM 1334 N N . THR A 1 167 ? 20.507 4.260 -19.248 1.00 63.81 167 THR A N 1
ATOM 1335 C CA . THR A 1 167 ? 19.981 5.592 -18.889 1.00 63.81 167 THR A CA 1
ATOM 1336 C C . THR A 1 167 ? 19.796 6.461 -20.126 1.00 63.81 167 THR A C 1
ATOM 1338 O O . THR A 1 167 ? 18.775 7.136 -20.252 1.00 63.81 167 THR A O 1
ATOM 1341 N N . GLU A 1 168 ? 20.717 6.362 -21.080 1.00 66.81 168 GLU A N 1
ATOM 1342 C CA . GLU A 1 168 ? 20.627 7.015 -22.386 1.00 66.81 168 GLU A CA 1
ATOM 1343 C C . GLU A 1 168 ? 19.449 6.476 -23.213 1.00 66.81 168 GLU A C 1
ATOM 1345 O O . GLU A 1 168 ? 18.657 7.253 -23.748 1.00 66.81 168 GLU A O 1
ATOM 1350 N N . ILE A 1 169 ? 19.238 5.153 -23.227 1.00 66.00 169 ILE A N 1
ATOM 1351 C CA . ILE A 1 169 ? 18.085 4.528 -23.902 1.00 66.00 169 ILE A CA 1
ATOM 1352 C C . ILE A 1 169 ? 16.754 5.001 -23.279 1.00 66.00 169 ILE A C 1
ATOM 1354 O O . ILE A 1 169 ? 15.781 5.264 -23.984 1.00 66.00 169 ILE A O 1
ATOM 1358 N N . ASN A 1 170 ? 16.692 5.168 -21.955 1.00 67.31 170 ASN A N 1
ATOM 1359 C CA . ASN A 1 170 ? 15.482 5.666 -21.295 1.00 67.31 170 ASN A CA 1
ATOM 1360 C C . ASN A 1 170 ? 15.215 7.147 -21.607 1.00 67.31 170 ASN A C 1
ATOM 1362 O O . ASN A 1 170 ? 14.072 7.519 -21.876 1.00 67.31 170 ASN A O 1
ATOM 1366 N N . LEU A 1 171 ? 16.251 7.990 -21.578 1.00 69.38 171 LEU A N 1
ATOM 1367 C CA . LEU A 1 171 ? 16.138 9.424 -21.864 1.00 69.38 171 LEU A CA 1
ATOM 1368 C C . LEU A 1 171 ? 15.772 9.689 -23.329 1.00 69.38 171 LEU A C 1
ATOM 1370 O O . LEU A 1 171 ? 14.955 10.565 -23.603 1.00 69.38 171 LEU A O 1
ATOM 1374 N N . THR A 1 172 ? 16.314 8.905 -24.261 1.00 70.50 172 THR A N 1
ATOM 1375 C CA . THR A 1 172 ? 15.971 8.992 -25.689 1.00 70.50 172 THR A CA 1
ATOM 1376 C C . THR A 1 172 ? 14.538 8.534 -25.966 1.00 70.50 172 THR A C 1
ATOM 1378 O O . THR A 1 172 ? 13.833 9.183 -26.736 1.00 70.50 172 THR A O 1
ATOM 1381 N N . TYR A 1 173 ? 14.066 7.472 -25.305 1.00 68.81 173 TYR A N 1
ATOM 1382 C CA . TYR A 1 173 ? 12.714 6.943 -25.515 1.00 68.81 173 TYR A CA 1
ATOM 1383 C C . TYR A 1 173 ? 11.611 7.799 -24.870 1.00 68.81 173 TYR A C 1
ATOM 1385 O O . TYR A 1 173 ? 10.606 8.126 -25.507 1.00 68.81 173 TYR A O 1
ATOM 1393 N N . TYR A 1 174 ? 11.770 8.176 -23.597 1.00 72.06 174 TYR A N 1
ATOM 1394 C CA . TYR A 1 174 ? 10.767 8.983 -22.892 1.00 72.06 174 TYR A CA 1
ATOM 1395 C C . TYR A 1 174 ? 10.874 10.479 -23.215 1.00 72.06 174 TYR A C 1
ATOM 1397 O O . TYR A 1 174 ? 9.895 11.209 -23.033 1.00 72.06 174 TYR A O 1
ATOM 1405 N N . GLY A 1 175 ? 12.014 10.922 -23.749 1.00 68.50 175 GLY A N 1
ATOM 1406 C CA . GLY A 1 175 ? 12.322 12.323 -24.001 1.00 68.50 175 GLY A CA 1
ATOM 1407 C C . GLY A 1 175 ? 12.551 13.118 -22.713 1.00 68.50 175 GLY A C 1
ATOM 1408 O O . GLY A 1 175 ? 12.532 12.589 -21.600 1.00 68.50 175 GLY A O 1
ATOM 1409 N N . THR A 1 176 ? 12.732 14.428 -22.861 1.00 65.50 176 THR A N 1
ATOM 1410 C CA . THR A 1 176 ? 12.785 15.382 -21.747 1.00 65.50 176 THR A CA 1
ATOM 1411 C C . THR A 1 176 ? 11.425 16.071 -21.560 1.00 65.50 176 THR A C 1
ATOM 1413 O O . THR A 1 176 ? 10.661 16.257 -22.508 1.00 65.50 176 THR A O 1
ATOM 1416 N N . GLY A 1 177 ? 11.076 16.437 -20.321 1.00 67.44 177 GLY A N 1
ATOM 1417 C CA . GLY A 1 177 ? 9.858 17.204 -20.023 1.00 67.44 177 GLY A CA 1
ATOM 1418 C C . GLY A 1 177 ? 8.621 16.371 -19.644 1.00 67.44 177 GLY A C 1
ATOM 1419 O O . GLY A 1 177 ? 8.632 15.626 -18.665 1.00 67.44 177 GLY A O 1
ATOM 1420 N N . SER A 1 178 ? 7.504 16.554 -20.359 1.00 68.25 178 SER A N 1
ATOM 1421 C CA . SER A 1 178 ? 6.147 16.196 -19.891 1.00 68.25 178 SER A CA 1
ATOM 1422 C C . SER A 1 178 ? 5.869 14.694 -19.732 1.00 68.25 178 SER A C 1
ATOM 1424 O O . SER A 1 178 ? 5.152 14.299 -18.813 1.00 68.25 178 SER A O 1
ATOM 1426 N N . LYS A 1 179 ? 6.444 13.838 -20.584 1.00 70.19 179 LYS A N 1
ATOM 1427 C CA . LYS A 1 179 ? 6.262 12.373 -20.509 1.00 70.19 179 LYS A CA 1
ATOM 1428 C C . LYS A 1 179 ? 6.948 11.770 -19.284 1.00 70.19 179 LYS A C 1
ATOM 1430 O O . LYS A 1 179 ? 6.383 10.910 -18.617 1.00 70.19 179 LYS A O 1
ATOM 1435 N N . LEU A 1 180 ? 8.136 12.270 -18.965 1.00 69.75 180 LEU A N 1
ATOM 1436 C CA . LEU A 1 180 ? 8.920 11.885 -17.797 1.00 69.75 180 LEU A CA 1
ATOM 1437 C C . LEU A 1 180 ? 8.189 12.258 -16.497 1.00 69.75 180 LEU A C 1
ATOM 1439 O O . LEU A 1 180 ? 8.069 11.444 -15.585 1.00 69.75 180 LEU A O 1
ATOM 1443 N N . LEU A 1 181 ? 7.608 13.465 -16.466 1.00 71.38 181 LEU A N 1
ATOM 1444 C CA . LEU A 1 181 ? 6.755 13.917 -15.367 1.00 71.38 181 LEU A CA 1
ATOM 1445 C C . LEU A 1 181 ? 5.537 13.011 -15.185 1.00 71.38 181 LEU A C 1
ATOM 1447 O O . LEU A 1 181 ? 5.191 12.691 -14.054 1.00 71.38 181 LEU A O 1
ATOM 1451 N N . PHE A 1 182 ? 4.902 12.563 -16.272 1.00 77.81 182 PHE A N 1
ATOM 1452 C CA . PHE A 1 182 ? 3.772 11.638 -16.182 1.00 77.81 182 PHE A CA 1
ATOM 1453 C C . PHE A 1 182 ? 4.178 10.286 -15.582 1.00 77.81 182 PHE A C 1
ATOM 1455 O O . PHE A 1 182 ? 3.476 9.765 -14.717 1.00 77.81 182 PHE A O 1
ATOM 1462 N N . VAL A 1 183 ? 5.324 9.739 -15.997 1.00 76.56 183 VAL A N 1
ATOM 1463 C CA . VAL A 1 183 ? 5.863 8.491 -15.440 1.00 76.56 183 VAL A CA 1
ATOM 1464 C C . VAL A 1 183 ? 6.161 8.643 -13.946 1.00 76.56 183 VAL A C 1
ATOM 1466 O O . VAL A 1 183 ? 5.756 7.791 -13.157 1.00 76.56 183 VAL A O 1
ATOM 1469 N N . GLN A 1 184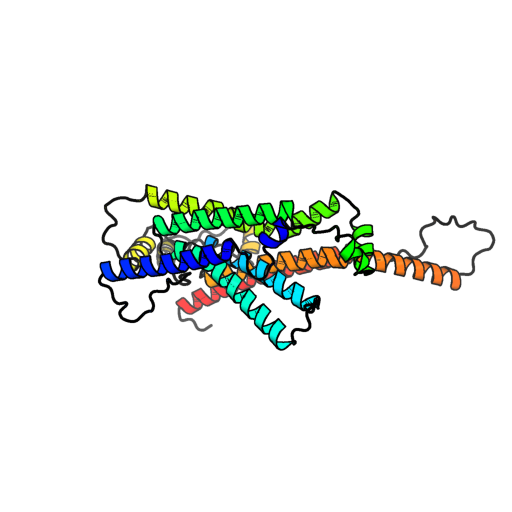 ? 6.793 9.751 -13.550 1.00 74.56 184 GLN A N 1
ATOM 1470 C CA . GLN A 1 184 ? 7.062 10.068 -12.147 1.00 74.56 184 GLN A CA 1
ATOM 1471 C C . GLN A 1 184 ? 5.779 10.174 -11.323 1.00 74.56 184 GLN A C 1
ATOM 1473 O O . GLN A 1 184 ? 5.659 9.617 -10.233 1.00 74.56 184 GLN A O 1
ATOM 1478 N N . LEU A 1 185 ? 4.794 10.890 -11.861 1.00 80.38 185 LEU A N 1
ATOM 1479 C CA . LEU A 1 185 ? 3.506 11.071 -11.216 1.00 80.38 185 LEU A CA 1
ATOM 1480 C C . LEU A 1 185 ? 2.826 9.709 -11.007 1.00 80.38 185 LEU A C 1
ATOM 1482 O O . LEU A 1 185 ? 2.282 9.449 -9.939 1.00 80.38 185 LEU A O 1
ATOM 1486 N N . LEU A 1 186 ? 2.898 8.815 -11.996 1.00 83.88 186 LEU A N 1
ATOM 1487 C CA . LEU A 1 186 ? 2.272 7.496 -11.940 1.00 83.88 186 LEU A CA 1
ATOM 1488 C C . LEU A 1 186 ? 2.872 6.599 -10.846 1.00 83.88 186 LEU A C 1
ATOM 1490 O O . LEU A 1 186 ? 2.123 5.871 -10.193 1.00 83.88 186 LEU A O 1
ATOM 1494 N N . THR A 1 187 ? 4.189 6.659 -10.624 1.00 81.44 187 THR A N 1
ATOM 1495 C CA . THR A 1 187 ? 4.844 5.901 -9.546 1.00 81.44 187 THR A CA 1
ATOM 1496 C C . THR A 1 187 ? 4.567 6.500 -8.173 1.00 81.44 187 THR A C 1
ATOM 1498 O O . THR A 1 187 ? 4.397 5.769 -7.205 1.00 81.44 187 THR A O 1
ATOM 1501 N N . ASP A 1 188 ? 4.471 7.823 -8.080 1.00 81.88 188 ASP A N 1
ATOM 1502 C CA . ASP A 1 188 ? 4.408 8.506 -6.788 1.00 81.88 188 ASP A CA 1
ATOM 1503 C C . ASP A 1 188 ? 2.969 8.690 -6.276 1.00 81.88 188 ASP A C 1
ATOM 1505 O O . ASP A 1 188 ? 2.735 8.757 -5.069 1.00 81.88 188 ASP A O 1
ATOM 1509 N N . ILE A 1 189 ? 1.970 8.733 -7.163 1.00 87.38 189 ILE A N 1
ATOM 1510 C CA . ILE A 1 189 ? 0.564 8.957 -6.796 1.00 87.38 189 ILE A CA 1
ATOM 1511 C C . ILE A 1 189 ? 0.028 7.962 -5.748 1.00 87.38 189 ILE A C 1
ATOM 1513 O O . ILE A 1 189 ? -0.573 8.424 -4.772 1.00 87.38 189 ILE A O 1
ATOM 1517 N N . PRO A 1 190 ? 0.164 6.627 -5.900 1.00 88.88 190 PRO A N 1
ATOM 1518 C CA . PRO A 1 190 ? -0.475 5.682 -4.982 1.00 88.88 190 PRO A CA 1
ATOM 1519 C C . PRO A 1 190 ? -0.102 5.865 -3.501 1.00 88.88 190 PRO A C 1
ATOM 1521 O O . PRO A 1 190 ? -1.024 5.921 -2.674 1.00 88.88 190 PRO A O 1
ATOM 1524 N N . PRO A 1 191 ? 1.185 6.000 -3.118 1.00 86.69 191 PRO A N 1
ATOM 1525 C CA . PRO A 1 191 ? 1.556 6.197 -1.724 1.00 86.69 191 PRO A CA 1
ATOM 1526 C C . PRO A 1 191 ? 1.104 7.566 -1.217 1.00 86.69 191 PRO A C 1
ATOM 1528 O O . PRO A 1 191 ? 0.626 7.656 -0.084 1.00 86.69 191 PRO A O 1
ATOM 1531 N N . TYR A 1 192 ? 1.119 8.610 -2.056 1.00 89.56 192 TYR A N 1
ATOM 1532 C CA . TYR A 1 192 ? 0.575 9.917 -1.678 1.00 89.56 192 TYR A CA 1
ATOM 1533 C C . TYR A 1 192 ? -0.927 9.887 -1.430 1.00 89.56 192 TYR A C 1
ATOM 1535 O O . TYR A 1 192 ? -1.382 10.448 -0.435 1.00 89.56 192 TYR A O 1
ATOM 1543 N N . ILE A 1 193 ? -1.701 9.201 -2.273 1.00 92.12 193 ILE A N 1
ATOM 1544 C CA . ILE A 1 193 ? -3.139 9.012 -2.051 1.00 92.12 193 ILE A CA 1
ATOM 1545 C C . ILE A 1 193 ? -3.377 8.253 -0.741 1.00 92.12 193 ILE A C 1
ATOM 1547 O O . ILE A 1 193 ? -4.265 8.623 0.031 1.00 92.12 193 ILE A O 1
ATOM 1551 N N . CYS A 1 194 ? -2.578 7.223 -0.450 1.00 93.62 194 CYS A N 1
ATOM 1552 C CA . CYS A 1 194 ? -2.682 6.479 0.802 1.00 93.62 194 CYS A CA 1
ATOM 1553 C C . CYS A 1 194 ? -2.376 7.359 2.024 1.00 93.62 194 CYS A C 1
ATOM 1555 O O . CYS A 1 194 ? -3.151 7.374 2.984 1.00 93.62 194 CYS A O 1
ATOM 1557 N N . LEU A 1 195 ? -1.291 8.136 1.992 1.00 91.81 195 LEU A N 1
ATOM 1558 C CA . LEU A 1 195 ? -0.932 9.055 3.073 1.00 91.81 195 LEU A CA 1
ATOM 1559 C C . LEU A 1 195 ? -1.963 10.178 3.235 1.00 91.81 195 LEU A C 1
ATOM 1561 O O . LEU A 1 195 ? -2.362 10.474 4.361 1.00 91.81 195 LEU A O 1
ATOM 1565 N N . ALA A 1 196 ? -2.467 10.737 2.132 1.00 94.62 196 ALA A N 1
ATOM 1566 C CA . ALA A 1 196 ? -3.537 11.731 2.133 1.00 94.62 196 ALA A CA 1
ATOM 1567 C C . ALA A 1 196 ? -4.839 11.165 2.723 1.00 94.62 196 ALA A C 1
ATOM 1569 O O . ALA A 1 196 ? -5.529 11.819 3.505 1.00 94.62 196 ALA A O 1
ATOM 1570 N N . TYR A 1 197 ? -5.168 9.907 2.422 1.00 95.69 197 TYR A N 1
ATOM 1571 C CA . TYR A 1 197 ? -6.302 9.240 3.053 1.00 95.69 197 TYR A CA 1
ATOM 1572 C C . TYR A 1 197 ? -6.118 9.146 4.572 1.00 95.69 197 TYR A C 1
ATOM 1574 O O . TYR A 1 197 ? -7.045 9.460 5.320 1.00 95.69 197 TYR A O 1
ATOM 1582 N N . ILE A 1 198 ? -4.937 8.736 5.050 1.00 94.69 198 ILE A N 1
ATOM 1583 C CA . ILE A 1 198 ? -4.648 8.637 6.490 1.00 94.69 198 ILE A CA 1
ATOM 1584 C C . ILE A 1 198 ? -4.714 10.031 7.141 1.00 94.69 198 ILE A C 1
ATOM 1586 O O . ILE A 1 198 ? -5.331 10.174 8.204 1.00 94.69 198 ILE A O 1
ATOM 1590 N N . SER A 1 199 ? -4.154 11.054 6.484 1.00 95.75 199 SER A N 1
ATOM 1591 C CA . SER A 1 199 ? -4.087 12.436 6.977 1.00 95.75 199 SER A CA 1
ATOM 1592 C C . SER A 1 199 ? -5.456 13.103 7.100 1.00 95.75 199 SER A C 1
ATOM 1594 O O . SER A 1 199 ? -5.646 13.920 7.999 1.00 95.75 199 SER A O 1
ATOM 1596 N N . VAL A 1 200 ? -6.431 12.715 6.272 1.00 96.00 200 VAL A N 1
ATOM 1597 C CA . VAL A 1 200 ? -7.830 13.165 6.371 1.00 96.00 200 VAL A CA 1
ATOM 1598 C C . VAL A 1 200 ? -8.629 12.292 7.341 1.00 96.00 200 VAL A C 1
ATOM 1600 O O . VAL A 1 200 ? -9.446 12.784 8.129 1.00 96.00 200 VAL A O 1
ATOM 1603 N N . LYS A 1 201 ? -8.418 10.971 7.313 1.00 94.56 201 LYS A N 1
ATOM 1604 C CA . LYS A 1 201 ? -9.245 10.029 8.072 1.00 94.56 201 LYS A CA 1
ATOM 1605 C C . LYS A 1 201 ? -9.036 10.163 9.574 1.00 94.56 201 LYS A C 1
ATOM 1607 O O . LYS A 1 201 ? -10.023 10.148 10.302 1.00 94.56 201 LYS A O 1
ATOM 1612 N N . LEU A 1 202 ? -7.801 10.292 10.053 1.00 92.81 202 LEU A N 1
ATOM 1613 C CA . LEU A 1 202 ? -7.513 10.431 11.487 1.00 92.81 202 LEU A CA 1
ATOM 1614 C C . LEU A 1 202 ? -8.186 11.656 12.134 1.00 92.81 202 LEU A C 1
ATOM 1616 O O . LEU A 1 202 ? -8.916 11.454 13.111 1.00 92.81 202 LEU A O 1
ATOM 1620 N N . PRO A 1 203 ? -8.068 12.883 11.589 1.00 94.44 203 PRO A N 1
ATOM 1621 C CA . PRO A 1 203 ? -8.781 14.037 12.129 1.00 94.44 203 PRO A CA 1
ATOM 1622 C C . PRO A 1 203 ? -10.301 13.870 12.059 1.00 94.44 203 PRO A C 1
ATOM 1624 O O . PRO A 1 203 ? -10.998 14.234 13.003 1.00 94.44 203 PRO A O 1
ATOM 1627 N N . MET A 1 204 ? -10.841 13.230 11.013 1.00 94.00 204 MET A N 1
ATOM 1628 C CA . MET A 1 204 ? -12.272 12.894 10.967 1.00 94.00 204 MET A CA 1
ATOM 1629 C C . MET A 1 204 ? -12.688 12.006 12.156 1.00 94.00 204 MET A C 1
ATOM 1631 O O . MET A 1 204 ? -13.776 12.169 12.713 1.00 94.00 204 MET A O 1
ATOM 1635 N N . LEU A 1 205 ? -11.842 11.053 12.560 1.00 91.00 205 LEU A N 1
ATOM 1636 C CA . LEU A 1 205 ? -12.095 10.193 13.719 1.00 91.00 205 LEU A CA 1
ATOM 1637 C C . LEU A 1 205 ? -11.982 10.956 15.037 1.00 91.00 205 LEU A C 1
ATOM 1639 O O . LEU A 1 205 ? -12.811 10.740 15.921 1.00 91.00 205 LEU A O 1
ATOM 1643 N N . LEU A 1 206 ? -11.008 11.858 15.144 1.00 92.88 206 LEU A N 1
ATOM 1644 C CA . LEU A 1 206 ? -10.856 12.757 16.281 1.00 92.88 206 LEU A CA 1
ATOM 1645 C C . LEU A 1 206 ? -12.106 13.633 16.456 1.00 92.88 206 LEU A C 1
ATOM 1647 O O . LEU A 1 206 ? -12.696 13.645 17.534 1.00 92.88 206 LEU A O 1
ATOM 1651 N N . LEU A 1 207 ? -12.572 14.282 15.385 1.00 93.12 207 LEU A N 1
ATOM 1652 C CA . LEU A 1 207 ? -13.776 15.120 15.394 1.00 93.12 207 LEU A CA 1
ATOM 1653 C C . LEU A 1 207 ? -15.024 14.327 15.784 1.00 93.12 207 LEU A C 1
ATOM 1655 O O . LEU A 1 207 ? -15.804 14.774 16.625 1.00 93.12 207 LEU A O 1
ATOM 1659 N N . LYS A 1 208 ? -15.197 13.116 15.237 1.00 90.25 208 LYS A N 1
ATOM 1660 C CA . LYS A 1 208 ? -16.287 12.218 15.649 1.00 90.25 208 LYS A CA 1
ATOM 1661 C C . LYS A 1 208 ? -16.214 11.899 17.138 1.00 90.25 208 LYS A C 1
ATOM 1663 O O . LYS A 1 208 ? -17.244 11.898 17.804 1.00 90.25 208 LYS A O 1
ATOM 1668 N N . ARG A 1 209 ? -15.017 11.649 17.670 1.00 86.25 209 ARG A N 1
ATOM 1669 C CA . ARG A 1 209 ? -14.834 11.331 19.089 1.00 86.25 209 ARG A CA 1
ATOM 1670 C C . ARG A 1 209 ? -15.124 12.523 19.997 1.00 86.25 209 ARG A C 1
ATOM 1672 O O . ARG A 1 209 ? -15.731 12.329 21.044 1.00 86.25 209 ARG A O 1
ATOM 1679 N N . ILE A 1 210 ? -14.731 13.730 19.593 1.00 88.69 210 ILE A N 1
ATOM 1680 C CA . ILE A 1 210 ? -15.046 14.970 20.314 1.00 88.69 210 ILE A CA 1
ATOM 1681 C C . ILE A 1 210 ? -16.560 15.214 20.305 1.00 88.69 210 ILE A C 1
ATOM 1683 O O . ILE A 1 210 ? -17.141 15.466 21.356 1.00 88.69 210 ILE A O 1
ATOM 1687 N N . ARG A 1 211 ? -17.215 15.061 19.146 1.00 87.38 211 ARG A N 1
ATOM 1688 C CA . ARG A 1 211 ? -18.664 15.272 18.992 1.00 87.38 211 ARG A CA 1
ATOM 1689 C C . ARG A 1 211 ? -19.505 14.249 19.760 1.00 87.38 211 ARG A C 1
ATOM 1691 O O . ARG A 1 211 ? -20.531 14.604 20.322 1.00 87.38 211 ARG A O 1
ATOM 1698 N N . HIS A 1 212 ? -19.068 12.992 19.807 1.00 77.38 212 HIS A N 1
ATOM 1699 C CA . HIS A 1 212 ? -19.750 11.913 20.533 1.00 77.38 212 HIS A CA 1
ATOM 1700 C C . HIS A 1 212 ? -19.290 11.763 21.987 1.00 77.38 212 HIS A C 1
ATOM 1702 O O . HIS A 1 212 ? -19.543 10.730 22.604 1.00 77.38 212 HIS A O 1
ATOM 1708 N N . ARG A 1 213 ? -18.637 12.777 22.568 1.00 69.12 213 ARG A N 1
ATOM 1709 C CA . ARG A 1 213 ? -18.249 12.797 23.983 1.00 69.12 213 ARG A CA 1
ATOM 1710 C C . ARG A 1 213 ? -19.477 13.052 24.875 1.00 69.12 213 ARG A C 1
ATOM 1712 O O . ARG A 1 213 ? -19.486 13.972 25.681 1.00 69.12 213 ARG A O 1
ATOM 1719 N N . HIS A 1 214 ? -20.529 12.251 24.707 1.00 53.84 214 HIS A N 1
ATOM 1720 C CA . HIS A 1 214 ? -21.689 12.270 25.586 1.00 53.84 214 HIS A CA 1
ATOM 1721 C C . HIS A 1 214 ? -21.289 11.677 26.952 1.00 53.84 214 HIS A C 1
ATOM 1723 O O . HIS A 1 214 ? -20.628 10.635 27.001 1.00 53.84 214 HIS A O 1
ATOM 1729 N N . PRO A 1 215 ? -21.668 12.314 28.074 1.00 52.47 215 PRO A N 1
ATOM 1730 C CA . PRO A 1 215 ? -21.247 11.919 29.422 1.00 52.47 215 PRO A CA 1
ATOM 1731 C C . PRO A 1 215 ? -21.759 10.542 29.886 1.00 52.47 215 PRO A C 1
ATOM 1733 O O . PRO A 1 215 ? -21.261 10.016 30.880 1.00 52.47 215 PRO A O 1
ATOM 1736 N N . THR A 1 216 ? -22.700 9.930 29.165 1.00 46.84 216 THR A N 1
ATOM 1737 C CA . THR A 1 216 ? -23.332 8.642 29.496 1.00 46.84 216 THR A CA 1
ATOM 1738 C C . THR A 1 216 ? -22.469 7.412 29.200 1.00 46.84 216 THR A C 1
ATOM 1740 O O . THR A 1 216 ? -22.760 6.326 29.687 1.00 46.84 216 THR A O 1
ATOM 1743 N N . ASP A 1 217 ? -21.362 7.554 28.471 1.00 51.09 217 ASP A N 1
ATOM 1744 C CA . ASP A 1 217 ? -20.564 6.421 27.976 1.00 51.09 217 ASP A CA 1
ATOM 1745 C C . ASP A 1 217 ? -19.479 5.936 28.973 1.00 51.09 217 ASP A C 1
ATOM 1747 O O . ASP A 1 217 ? -18.503 5.270 28.607 1.00 51.09 217 ASP A O 1
ATOM 1751 N N . ARG A 1 218 ? -19.607 6.324 30.253 1.00 51.81 218 ARG A N 1
ATOM 1752 C CA . ARG A 1 218 ? -18.551 6.211 31.277 1.00 51.81 218 ARG A CA 1
ATOM 1753 C C . ARG A 1 218 ? -18.367 4.824 31.906 1.00 51.81 218 ARG A C 1
ATOM 1755 O O . ARG A 1 218 ? -17.412 4.670 32.661 1.00 51.81 218 ARG A O 1
ATOM 1762 N N . GLN A 1 219 ? -19.178 3.813 31.588 1.00 58.31 219 GLN A N 1
ATOM 1763 C CA . GLN A 1 219 ? -19.088 2.505 32.271 1.00 58.31 219 GLN A CA 1
ATOM 1764 C C . GLN A 1 219 ? -19.011 1.263 31.375 1.00 58.31 219 GLN A C 1
ATOM 1766 O O . GLN A 1 219 ? -18.667 0.196 31.878 1.00 58.31 219 GLN A O 1
ATOM 1771 N N . LEU A 1 220 ? -19.252 1.366 30.066 1.00 61.97 220 LEU A N 1
ATOM 1772 C CA . LEU A 1 220 ? -19.211 0.185 29.199 1.00 61.97 220 LEU A CA 1
ATOM 1773 C C . LEU A 1 220 ? -17.768 -0.199 28.851 1.00 61.97 220 LEU A C 1
ATOM 1775 O O . LEU A 1 220 ? -16.982 0.613 28.345 1.00 61.97 220 LEU A O 1
ATOM 1779 N N . THR A 1 221 ? -17.421 -1.458 29.115 1.00 67.50 221 THR A N 1
ATOM 1780 C CA . THR A 1 221 ? -16.165 -2.060 28.660 1.00 67.50 221 THR A CA 1
ATOM 1781 C C . THR A 1 221 ? -16.157 -2.143 27.133 1.00 67.50 221 THR A C 1
ATOM 1783 O O . THR A 1 221 ? -17.199 -2.097 26.481 1.00 67.50 221 THR A O 1
ATOM 1786 N N . ARG A 1 222 ? -14.970 -2.256 26.528 1.00 66.00 222 ARG A N 1
ATOM 1787 C CA . ARG A 1 222 ? -14.835 -2.362 25.066 1.00 66.00 222 ARG A CA 1
ATOM 1788 C C . ARG A 1 222 ? -15.646 -3.531 24.498 1.00 66.00 222 ARG A C 1
ATOM 1790 O O . ARG A 1 222 ? -16.401 -3.331 23.560 1.00 66.00 222 ARG A O 1
ATOM 1797 N N . GLU A 1 223 ? -15.554 -4.693 25.135 1.00 66.75 223 GLU A N 1
ATOM 1798 C CA . GLU A 1 223 ? -16.324 -5.890 24.776 1.00 66.75 223 GLU A CA 1
ATOM 1799 C C . GLU A 1 223 ? -17.833 -5.636 24.833 1.00 66.75 223 GLU A C 1
ATOM 1801 O O . GLU A 1 223 ? -18.560 -6.025 23.927 1.00 66.75 223 GLU A O 1
ATOM 1806 N N . GLN A 1 224 ? -18.309 -4.911 25.851 1.00 71.31 224 GLN A N 1
ATOM 1807 C CA . GLN A 1 224 ? -19.721 -4.548 25.941 1.00 71.31 224 GLN A CA 1
ATOM 1808 C C . GLN A 1 224 ? -20.137 -3.599 24.813 1.00 71.31 224 GLN A C 1
ATOM 1810 O O . GLN A 1 224 ? -21.225 -3.759 24.273 1.00 71.31 224 GLN A O 1
ATOM 1815 N N . LYS A 1 225 ? -19.283 -2.647 24.411 1.00 72.69 225 LYS A N 1
ATOM 1816 C CA . LYS A 1 225 ? -19.559 -1.782 23.251 1.00 72.69 225 LYS A CA 1
ATOM 1817 C C . LYS A 1 225 ? -19.582 -2.563 21.942 1.00 72.69 225 LYS A C 1
ATOM 1819 O O . LYS A 1 225 ? -20.449 -2.300 21.116 1.00 72.69 225 LYS A O 1
ATOM 1824 N N . ASP A 1 226 ? -18.672 -3.518 21.762 1.00 71.25 226 ASP A N 1
ATOM 1825 C CA . ASP A 1 226 ? -18.632 -4.367 20.568 1.00 71.25 226 ASP A CA 1
ATOM 1826 C C . ASP A 1 226 ? -19.880 -5.262 20.487 1.00 71.25 226 ASP A C 1
ATOM 1828 O O . ASP A 1 226 ? -20.511 -5.344 19.432 1.00 71.25 226 ASP A O 1
ATOM 1832 N N . LEU A 1 227 ? -20.317 -5.834 21.615 1.00 71.31 227 LEU A N 1
ATOM 1833 C CA . LEU A 1 227 ? -21.578 -6.576 21.706 1.00 71.31 227 LEU A CA 1
ATOM 1834 C C . LEU A 1 227 ? -22.786 -5.688 21.382 1.00 71.31 227 LEU A C 1
ATOM 1836 O O . LEU A 1 227 ? -23.630 -6.073 20.573 1.00 71.31 227 LEU A O 1
ATOM 1840 N N . LEU A 1 228 ? -22.843 -4.475 21.938 1.00 76.00 228 LEU A N 1
ATOM 1841 C CA . LEU A 1 228 ? -23.928 -3.520 21.687 1.00 76.00 228 LEU A CA 1
ATOM 1842 C C . LEU A 1 228 ? -23.940 -3.022 20.233 1.00 76.00 228 LEU A C 1
ATOM 1844 O O . LEU A 1 228 ? -24.993 -2.754 19.663 1.00 76.00 228 LEU A O 1
ATOM 1848 N N . TYR A 1 229 ? -22.769 -2.931 19.601 1.00 72.94 229 TYR A N 1
ATOM 1849 C CA . TYR A 1 229 ? -22.660 -2.600 18.185 1.00 72.94 229 TYR A CA 1
ATOM 1850 C C . TYR A 1 229 ? -23.124 -3.759 17.297 1.00 72.94 229 TYR A C 1
ATOM 1852 O O . TYR A 1 229 ? -23.823 -3.544 16.305 1.00 72.94 229 TYR A O 1
ATOM 1860 N N . SER A 1 230 ? -22.773 -4.993 17.668 1.00 70.94 230 SER A N 1
ATOM 1861 C CA . SER A 1 230 ? -23.204 -6.197 16.955 1.00 70.94 230 SER A CA 1
ATOM 1862 C C . SER A 1 230 ? -24.722 -6.407 17.025 1.00 70.94 230 SER A C 1
ATOM 1864 O O . SER A 1 230 ? -25.312 -6.898 16.062 1.00 70.94 230 SER A O 1
ATOM 1866 N N . SER A 1 231 ? -25.378 -5.954 18.102 1.00 70.56 231 SER A N 1
ATOM 1867 C CA . SER A 1 231 ? -26.828 -6.074 18.293 1.00 70.56 231 SER A CA 1
ATOM 1868 C C . SER A 1 231 ? -27.656 -4.986 17.593 1.00 70.56 231 SER A C 1
ATOM 1870 O O . SER A 1 231 ? -28.879 -5.115 17.512 1.00 70.56 231 SER A O 1
ATOM 1872 N N . LEU A 1 232 ? -27.028 -3.945 17.027 1.00 78.25 232 LEU A N 1
ATOM 1873 C CA . LEU A 1 232 ? -27.734 -2.905 16.269 1.00 78.25 232 LEU A CA 1
ATOM 1874 C C . LEU A 1 232 ? -28.491 -3.503 15.066 1.00 78.25 232 LEU A C 1
ATOM 1876 O O . LEU A 1 232 ? -27.945 -4.329 14.335 1.00 78.25 232 LEU A O 1
ATOM 1880 N N . PRO A 1 233 ? -29.712 -3.025 14.756 1.00 71.25 233 PRO A N 1
ATOM 1881 C CA . PRO A 1 233 ? -30.589 -3.642 13.754 1.00 71.25 233 PRO A CA 1
ATOM 1882 C C . PRO A 1 233 ? -30.037 -3.610 12.321 1.00 71.25 233 PRO A C 1
ATOM 1884 O O . PRO A 1 233 ? -30.490 -4.389 11.475 1.00 71.25 233 PRO A O 1
ATOM 1887 N N . HIS A 1 234 ? -29.079 -2.717 12.053 1.00 77.62 234 HIS A N 1
ATOM 1888 C CA . HIS A 1 234 ? -28.416 -2.538 10.761 1.00 77.62 234 HIS A CA 1
ATOM 1889 C C . HIS A 1 234 ? -26.979 -3.076 10.718 1.00 77.62 234 HIS A C 1
ATOM 1891 O O . HIS A 1 234 ? -26.327 -2.925 9.675 1.00 77.62 234 HIS A O 1
ATOM 1897 N N . SER A 1 235 ? -26.486 -3.683 11.804 1.00 81.25 235 SER A N 1
ATOM 1898 C CA . SER A 1 235 ? -25.163 -4.312 11.848 1.00 81.25 235 SER A CA 1
ATOM 1899 C C . SER A 1 235 ? -25.083 -5.469 10.839 1.00 81.25 235 SER A C 1
ATOM 1901 O O . SER A 1 235 ? -26.105 -6.022 10.414 1.00 81.25 235 SER A O 1
ATOM 1903 N N . ALA A 1 236 ? -23.871 -5.815 10.397 1.00 80.31 236 ALA A N 1
ATOM 1904 C CA . ALA A 1 236 ? -23.703 -6.923 9.452 1.00 80.31 236 ALA A CA 1
ATOM 1905 C C . ALA A 1 236 ? -24.065 -8.257 10.120 1.00 80.31 236 ALA A C 1
ATOM 1907 O O . ALA A 1 236 ? -24.657 -9.130 9.494 1.00 80.31 236 ALA A O 1
ATOM 1908 N N . GLU A 1 237 ? -23.774 -8.352 11.414 1.00 83.25 237 GLU A N 1
ATOM 1909 C CA . GLU A 1 237 ? -24.021 -9.483 12.295 1.00 83.25 237 GLU A CA 1
ATOM 1910 C C . GLU A 1 237 ? -25.534 -9.705 12.465 1.00 83.25 237 GLU A C 1
ATOM 1912 O O . GLU A 1 237 ? -26.032 -10.804 12.225 1.00 83.25 237 GLU A O 1
ATOM 1917 N N . SER A 1 238 ? -26.297 -8.642 12.749 1.00 83.50 238 SER A N 1
ATOM 1918 C CA . SER A 1 238 ? -27.763 -8.697 12.840 1.00 83.50 238 SER A CA 1
ATOM 1919 C C . SER A 1 238 ? -28.403 -9.077 11.502 1.00 83.50 238 SER A C 1
ATOM 1921 O O . SER A 1 238 ? -29.301 -9.920 11.460 1.00 83.50 238 SER A O 1
ATOM 1923 N N . ARG A 1 239 ? -27.923 -8.518 10.379 1.00 83.81 239 ARG A N 1
ATOM 1924 C CA . ARG A 1 239 ? -28.404 -8.905 9.037 1.00 83.81 239 ARG A CA 1
ATOM 1925 C C . ARG A 1 239 ? -28.110 -10.367 8.722 1.00 83.81 239 ARG A C 1
ATOM 1927 O O . ARG A 1 239 ? -28.966 -11.036 8.146 1.00 83.81 239 ARG A O 1
ATOM 1934 N N . TYR A 1 240 ? -26.929 -10.856 9.097 1.00 84.44 240 TYR A N 1
ATOM 1935 C CA . TYR A 1 240 ? -26.549 -12.252 8.913 1.00 84.44 240 TYR A CA 1
ATOM 1936 C C . TYR A 1 240 ? -27.501 -13.188 9.663 1.00 84.44 240 TYR A C 1
ATOM 1938 O O . TYR A 1 240 ? -28.050 -14.105 9.053 1.00 84.44 240 TYR A O 1
ATOM 1946 N N . VAL A 1 241 ? -27.782 -12.905 10.940 1.00 85.62 241 VAL A N 1
ATOM 1947 C CA . VAL A 1 241 ? -28.725 -13.692 11.753 1.00 85.62 241 VAL A CA 1
ATOM 1948 C C . VAL A 1 241 ? -30.145 -13.625 11.185 1.00 85.62 241 VAL A C 1
ATOM 1950 O O . VAL A 1 241 ? -30.770 -14.663 10.989 1.00 85.62 241 VAL A O 1
ATOM 1953 N N . LYS A 1 242 ? -30.646 -12.436 10.823 1.00 85.38 242 LYS A N 1
ATOM 1954 C CA . LYS A 1 242 ? -31.981 -12.284 10.206 1.00 85.38 242 LYS A CA 1
ATOM 1955 C C . LYS A 1 242 ? -32.127 -13.096 8.920 1.00 85.38 242 LYS A C 1
ATOM 1957 O O . LYS A 1 242 ? -33.186 -13.662 8.663 1.00 85.38 242 LYS A O 1
ATOM 1962 N N . LYS A 1 243 ? -31.068 -13.162 8.113 1.00 84.06 243 LYS A N 1
ATOM 1963 C CA . LYS A 1 243 ? -31.046 -13.960 6.886 1.00 84.06 243 LYS A CA 1
ATOM 1964 C C . LYS A 1 243 ? -30.966 -15.459 7.168 1.00 84.06 243 LYS A C 1
ATOM 1966 O O . LYS A 1 243 ? -31.580 -16.228 6.438 1.00 84.06 243 LYS A O 1
ATOM 1971 N N . LEU A 1 244 ? -30.242 -15.867 8.212 1.00 83.94 244 LEU A N 1
ATOM 1972 C CA . LEU A 1 244 ? -30.204 -17.258 8.670 1.00 83.94 244 LEU A CA 1
ATOM 1973 C C . LEU A 1 244 ? -31.597 -17.734 9.110 1.00 83.94 244 LEU A C 1
ATOM 1975 O O . LEU A 1 244 ? -31.997 -18.841 8.776 1.00 83.94 244 LEU A O 1
ATOM 1979 N N . LEU A 1 245 ? -32.344 -16.863 9.793 1.00 87.25 245 LEU A N 1
ATOM 1980 C CA . LEU A 1 245 ? -33.712 -17.113 10.254 1.00 87.25 245 LEU A CA 1
ATOM 1981 C C . LEU A 1 245 ? -34.778 -16.980 9.149 1.00 87.25 245 LEU A C 1
ATOM 1983 O O . LEU A 1 245 ? -35.961 -17.122 9.430 1.00 87.25 245 LEU A O 1
ATOM 1987 N N . GLY A 1 246 ? -34.392 -16.670 7.905 1.00 82.06 246 GLY A N 1
ATOM 1988 C CA . GLY A 1 246 ? -35.333 -16.545 6.784 1.00 82.06 246 GLY A CA 1
ATOM 1989 C C . GLY A 1 246 ? -36.227 -15.298 6.815 1.00 82.06 246 GLY A C 1
ATOM 1990 O O . GLY A 1 246 ? -37.172 -15.212 6.041 1.00 82.06 246 GLY A O 1
ATOM 1991 N N . ILE A 1 247 ? -35.924 -14.308 7.662 1.00 82.38 247 ILE A N 1
ATOM 1992 C CA . ILE A 1 247 ? -36.747 -13.094 7.834 1.00 82.38 247 ILE A CA 1
ATOM 1993 C C . ILE A 1 247 ? -36.646 -12.164 6.609 1.00 82.38 247 ILE A C 1
ATOM 1995 O O . ILE A 1 247 ? -37.561 -11.395 6.325 1.00 82.38 247 ILE A O 1
ATOM 1999 N N . ILE A 1 248 ? -35.529 -12.212 5.875 1.00 76.31 248 ILE A N 1
ATOM 2000 C CA . ILE A 1 248 ? -35.276 -11.351 4.711 1.00 76.31 248 ILE A CA 1
ATOM 2001 C C . ILE A 1 248 ? -35.376 -12.194 3.429 1.00 76.31 248 ILE A C 1
ATOM 2003 O O . ILE A 1 248 ? -34.528 -13.072 3.232 1.00 76.31 248 ILE A O 1
ATOM 2007 N N . PRO A 1 249 ? -36.346 -11.927 2.532 1.00 71.62 249 PRO A N 1
ATOM 2008 C CA . PRO A 1 249 ? -36.480 -12.671 1.286 1.00 71.62 249 PRO A CA 1
ATOM 2009 C C . PRO A 1 249 ? -35.276 -12.430 0.364 1.00 71.62 249 PRO A C 1
ATOM 2011 O O . PRO A 1 249 ? -34.803 -11.305 0.185 1.00 71.62 249 PRO A O 1
ATOM 2014 N N . ILE A 1 250 ? -34.763 -13.504 -0.243 1.00 69.19 250 ILE A N 1
ATOM 2015 C CA . ILE A 1 250 ? -33.640 -13.439 -1.184 1.00 69.19 250 ILE A CA 1
ATOM 2016 C C . ILE A 1 250 ? -34.179 -12.969 -2.536 1.00 69.19 250 ILE A C 1
ATOM 2018 O O . ILE A 1 250 ? -34.817 -13.736 -3.250 1.00 69.19 250 ILE A O 1
ATOM 2022 N N . GLN A 1 251 ? -33.908 -11.719 -2.910 1.00 67.06 251 GLN A N 1
ATOM 2023 C CA . GLN A 1 251 ? -34.348 -11.181 -4.198 1.00 67.06 251 GLN A CA 1
ATOM 2024 C C . GLN A 1 251 ? -33.386 -11.601 -5.335 1.00 67.06 251 GLN A C 1
ATOM 2026 O O . GLN A 1 251 ? -32.199 -11.235 -5.320 1.00 67.06 251 GLN A O 1
ATOM 2031 N N . PRO A 1 252 ? -33.844 -12.371 -6.342 1.00 65.50 252 PRO A N 1
ATOM 2032 C CA . PRO A 1 252 ? -33.023 -12.705 -7.500 1.00 65.50 252 PRO A CA 1
ATOM 2033 C C . PRO A 1 252 ? -32.843 -11.479 -8.412 1.00 65.50 252 PRO A C 1
ATOM 2035 O O . PRO A 1 252 ? -33.780 -10.738 -8.696 1.00 65.50 252 PRO A O 1
ATOM 2038 N N . SER A 1 253 ? -31.613 -11.261 -8.888 1.00 62.81 253 SER A N 1
ATOM 2039 C CA . SER A 1 253 ? -31.301 -10.204 -9.862 1.00 62.81 253 SER A CA 1
ATOM 2040 C C . SER A 1 253 ? -31.756 -10.619 -11.261 1.00 62.81 253 SER A C 1
ATOM 2042 O O . SER A 1 253 ? -31.322 -11.666 -11.746 1.00 62.81 253 SER A O 1
ATOM 2044 N N . LYS A 1 254 ? -32.536 -9.763 -11.935 1.00 71.44 254 LYS A N 1
ATOM 2045 C CA . LYS A 1 254 ? -33.029 -9.986 -13.307 1.00 71.44 254 LYS A CA 1
ATOM 2046 C C . LYS A 1 254 ? -31.976 -9.738 -14.408 1.00 71.44 254 LYS A C 1
ATOM 2048 O O . LYS A 1 254 ? -32.139 -10.235 -15.515 1.00 71.44 254 LYS A O 1
ATOM 2053 N N . ASN A 1 255 ? -30.869 -9.042 -14.122 1.00 80.25 255 ASN A N 1
ATOM 2054 C CA . ASN A 1 255 ? -29.859 -8.704 -15.141 1.00 80.25 255 ASN A CA 1
ATOM 2055 C C . ASN A 1 255 ? -28.833 -9.832 -15.365 1.00 80.25 255 ASN A C 1
ATOM 2057 O O . ASN A 1 255 ? -28.134 -10.219 -14.425 1.00 80.25 255 ASN A O 1
ATOM 2061 N N . ARG A 1 256 ? -28.668 -10.292 -16.619 1.00 76.12 256 ARG A N 1
ATOM 2062 C CA . ARG A 1 256 ? -27.673 -11.317 -17.022 1.00 76.12 256 ARG A CA 1
ATOM 2063 C C . ARG A 1 256 ? -26.225 -10.908 -16.719 1.00 76.12 256 ARG A C 1
ATOM 2065 O O . ARG A 1 256 ? -25.460 -11.718 -16.206 1.00 76.12 256 ARG A O 1
ATOM 2072 N N . PHE A 1 257 ? -25.853 -9.645 -16.945 1.00 71.88 257 PHE A N 1
ATOM 2073 C CA . PHE A 1 257 ? -24.509 -9.139 -16.614 1.00 71.88 257 PHE A CA 1
ATOM 2074 C C . PHE A 1 257 ? -24.207 -9.241 -15.112 1.00 71.88 257 PHE A C 1
ATOM 2076 O O . PHE A 1 257 ? -23.147 -9.715 -14.704 1.00 71.88 257 PHE A O 1
ATOM 2083 N N . ASN A 1 258 ? -25.192 -8.903 -14.277 1.00 72.31 258 ASN A N 1
ATOM 2084 C CA . ASN A 1 258 ? -25.079 -9.055 -12.829 1.00 72.31 258 ASN A CA 1
ATOM 2085 C C . ASN A 1 258 ? -24.980 -10.526 -12.412 1.00 72.31 258 ASN A C 1
ATOM 2087 O O . ASN A 1 258 ? -24.381 -10.816 -11.382 1.00 72.31 258 ASN A O 1
ATOM 2091 N N . GLN A 1 259 ? -25.534 -11.466 -13.183 1.00 74.44 259 GLN A N 1
ATOM 2092 C CA . GLN A 1 259 ? -25.372 -12.897 -12.911 1.00 74.44 259 GLN A CA 1
ATOM 2093 C C . GLN A 1 259 ? -23.933 -13.363 -13.170 1.00 74.44 259 GLN A C 1
ATOM 2095 O O . GLN A 1 259 ? -23.396 -14.113 -12.358 1.00 74.44 259 GLN A O 1
ATOM 2100 N N . ILE A 1 260 ? -23.286 -12.879 -14.236 1.00 74.62 260 ILE A N 1
ATOM 2101 C CA . ILE A 1 260 ? -21.875 -13.184 -14.532 1.00 74.62 260 ILE A CA 1
ATOM 2102 C C . ILE A 1 260 ? -20.962 -12.577 -13.459 1.00 74.62 260 ILE A C 1
ATOM 2104 O O . ILE A 1 260 ? -20.155 -13.289 -12.864 1.00 74.62 260 ILE A O 1
ATOM 2108 N N . LEU A 1 261 ? -21.146 -11.298 -13.120 1.00 70.69 261 LEU A N 1
ATOM 2109 C CA . LEU A 1 261 ? -20.376 -10.651 -12.050 1.00 70.69 261 LEU A CA 1
ATOM 2110 C C . LEU A 1 261 ? -20.598 -11.328 -10.689 1.00 70.69 261 LEU A C 1
ATOM 2112 O O . LEU A 1 261 ? -19.650 -11.511 -9.930 1.00 70.69 261 LEU A O 1
ATOM 2116 N N . ARG A 1 262 ? -21.821 -11.797 -10.400 1.00 70.69 262 ARG A N 1
ATOM 2117 C CA . ARG A 1 262 ? -22.109 -12.597 -9.196 1.00 70.69 262 ARG A CA 1
ATOM 2118 C C . ARG A 1 262 ? -21.377 -13.940 -9.178 1.00 70.69 262 ARG A C 1
ATOM 2120 O O . ARG A 1 262 ? -21.073 -14.410 -8.080 1.00 70.69 262 ARG A O 1
ATOM 2127 N N . LYS A 1 263 ? -21.093 -14.554 -10.337 1.00 72.88 263 LYS A N 1
ATOM 2128 C CA . LYS A 1 263 ? -20.285 -15.785 -10.407 1.00 72.88 263 LYS A CA 1
ATOM 2129 C C . LYS A 1 263 ? -18.834 -15.529 -9.993 1.00 72.88 263 LYS A C 1
ATOM 2131 O O . LYS A 1 263 ? -18.281 -16.367 -9.287 1.00 72.88 263 LYS A O 1
ATOM 2136 N N . ILE A 1 264 ? -18.265 -14.381 -10.371 1.00 72.62 264 ILE A N 1
ATOM 2137 C CA . ILE A 1 264 ? -16.887 -13.992 -10.024 1.00 72.62 264 ILE A CA 1
ATOM 2138 C C . ILE A 1 264 ? -16.819 -13.519 -8.567 1.00 72.62 264 ILE A C 1
ATOM 2140 O O . ILE A 1 264 ? -16.116 -14.107 -7.751 1.00 72.62 264 ILE A O 1
ATOM 2144 N N . TYR A 1 265 ? -17.601 -12.500 -8.205 1.00 77.56 265 TYR A N 1
ATOM 2145 C CA . TYR A 1 265 ? -17.710 -12.016 -6.833 1.00 77.56 265 TYR A CA 1
ATOM 2146 C C . TYR A 1 265 ? -19.074 -11.352 -6.590 1.00 77.56 265 TYR A C 1
ATOM 2148 O O . TYR A 1 265 ? -19.327 -10.211 -6.966 1.00 77.56 265 TYR A O 1
ATOM 2156 N N . ALA A 1 266 ? -19.981 -12.054 -5.907 1.00 75.31 266 ALA A N 1
ATOM 2157 C CA . ALA A 1 266 ? -21.230 -11.454 -5.438 1.00 75.31 266 ALA A CA 1
ATOM 2158 C C . ALA A 1 266 ? -20.982 -10.626 -4.171 1.00 75.31 266 ALA A C 1
ATOM 2160 O O . ALA A 1 266 ? -20.637 -11.211 -3.148 1.00 75.31 266 ALA A O 1
ATOM 2161 N N . TRP A 1 267 ? -21.167 -9.307 -4.194 1.00 72.62 267 TRP A N 1
ATOM 2162 C CA . TRP A 1 267 ? -21.094 -8.492 -2.976 1.00 72.62 267 TRP A CA 1
ATOM 2163 C C . TRP A 1 267 ? -22.185 -8.900 -1.967 1.00 72.62 267 TRP A C 1
ATOM 2165 O O . TRP A 1 267 ? -23.301 -9.253 -2.353 1.00 72.62 267 TRP A O 1
ATOM 2175 N N . ARG A 1 268 ? -21.839 -8.921 -0.675 1.00 75.81 268 ARG A N 1
ATOM 2176 C CA . ARG A 1 268 ? -22.709 -9.365 0.424 1.00 75.81 268 ARG A CA 1
ATOM 2177 C C . ARG A 1 268 ? -22.601 -8.385 1.588 1.00 75.81 268 ARG A C 1
ATOM 2179 O O . ARG A 1 268 ? -21.545 -8.284 2.198 1.00 75.81 268 ARG A O 1
ATOM 2186 N N . ASP A 1 269 ? -23.702 -7.712 1.899 1.00 73.62 269 ASP A N 1
ATOM 2187 C CA . ASP A 1 269 ? -23.826 -6.770 3.022 1.00 73.62 269 ASP A CA 1
ATOM 2188 C C . ASP A 1 269 ? -23.714 -7.416 4.411 1.00 73.62 269 ASP A C 1
ATOM 2190 O O . ASP A 1 269 ? -23.397 -6.762 5.403 1.00 73.62 269 ASP A O 1
ATOM 2194 N N . ASP A 1 270 ? -24.028 -8.705 4.482 1.00 79.62 270 ASP A N 1
ATOM 2195 C CA . ASP A 1 270 ? -24.091 -9.529 5.687 1.00 79.62 270 ASP A CA 1
ATOM 2196 C C . ASP A 1 270 ? -22.766 -10.238 5.995 1.00 79.62 270 ASP A C 1
ATOM 2198 O O . ASP A 1 270 ? -22.665 -10.953 6.987 1.00 79.62 270 ASP A O 1
ATOM 2202 N N . PHE A 1 271 ? -21.746 -10.067 5.152 1.00 83.62 271 PHE A N 1
ATOM 2203 C CA . PHE A 1 271 ? -20.441 -10.684 5.346 1.00 83.62 271 PHE A CA 1
ATOM 2204 C C . PHE A 1 271 ? -19.332 -9.643 5.300 1.00 83.62 271 PHE A C 1
ATOM 2206 O O . PHE A 1 271 ? -19.299 -8.752 4.454 1.00 83.62 271 PHE A O 1
ATOM 2213 N N . ARG A 1 272 ? -18.371 -9.789 6.206 1.00 84.19 272 ARG A N 1
ATOM 2214 C CA . ARG A 1 272 ? -17.279 -8.842 6.377 1.00 84.19 272 ARG A CA 1
ATOM 2215 C C . ARG A 1 272 ? -15.971 -9.599 6.592 1.00 84.19 272 ARG A C 1
ATOM 2217 O O . ARG A 1 272 ? -15.801 -10.244 7.620 1.00 84.19 272 ARG A O 1
ATOM 2224 N N . PHE A 1 273 ? -15.025 -9.474 5.660 1.00 87.19 273 PHE A N 1
ATOM 2225 C CA . PHE A 1 273 ? -13.707 -10.115 5.764 1.00 87.19 273 PHE A CA 1
ATOM 2226 C C . PHE A 1 273 ? -12.921 -9.652 6.992 1.00 87.19 273 PHE A C 1
ATOM 2228 O O . PHE A 1 273 ? -12.981 -8.475 7.358 1.00 87.19 273 PHE A O 1
ATOM 2235 N N . SER A 1 274 ? -12.135 -10.558 7.584 1.00 87.50 274 SER A N 1
ATOM 2236 C CA . SER A 1 274 ? -11.148 -10.200 8.610 1.00 87.50 274 SER A CA 1
ATOM 2237 C C . SER A 1 274 ? -10.235 -9.084 8.101 1.00 87.50 274 SER A C 1
ATOM 2239 O O . SER A 1 274 ? -9.877 -9.048 6.922 1.00 87.50 274 SER A O 1
ATOM 2241 N N . SER A 1 275 ? -9.838 -8.179 8.995 1.00 87.44 275 SER A N 1
ATOM 2242 C CA . SER A 1 275 ? -8.915 -7.094 8.656 1.00 87.44 275 SER A CA 1
ATOM 2243 C C . SER A 1 275 ? -7.593 -7.615 8.081 1.00 87.44 275 SER A C 1
ATOM 2245 O O . SER A 1 275 ? -7.082 -6.996 7.160 1.00 87.44 275 SER A O 1
ATOM 2247 N N . ARG A 1 276 ? -7.103 -8.791 8.517 1.00 89.44 276 ARG A N 1
ATOM 2248 C CA . ARG A 1 276 ? -5.908 -9.443 7.940 1.00 89.44 276 ARG A CA 1
ATOM 2249 C C . ARG A 1 276 ? -6.058 -9.672 6.446 1.00 89.44 276 ARG A C 1
ATOM 2251 O O . ARG A 1 276 ? -5.192 -9.276 5.680 1.00 89.44 276 ARG A O 1
ATOM 2258 N N . VAL A 1 277 ? -7.179 -10.274 6.048 1.00 90.69 277 VAL A N 1
ATOM 2259 C CA . VAL A 1 277 ? -7.478 -10.556 4.641 1.00 90.69 277 VAL A CA 1
ATOM 2260 C C . VAL A 1 277 ? -7.521 -9.241 3.866 1.00 90.69 277 VAL A C 1
ATOM 2262 O O . VAL A 1 277 ? -6.831 -9.102 2.866 1.00 90.69 277 VAL A O 1
ATOM 2265 N N . VAL A 1 278 ? -8.246 -8.235 4.363 1.00 90.62 278 VAL A N 1
ATOM 2266 C CA . VAL A 1 278 ? -8.337 -6.933 3.680 1.00 90.62 278 VAL A CA 1
ATOM 2267 C C . VAL A 1 278 ? -6.963 -6.269 3.529 1.00 90.62 278 VAL A C 1
ATOM 2269 O O . VAL A 1 278 ? -6.665 -5.768 2.450 1.00 90.62 278 VAL A O 1
ATOM 2272 N N . CYS A 1 279 ? -6.116 -6.294 4.563 1.00 91.19 279 CYS A N 1
ATOM 2273 C CA . CYS A 1 279 ? -4.761 -5.744 4.495 1.00 91.19 279 CYS A CA 1
ATOM 2274 C C . CYS A 1 279 ? -3.900 -6.474 3.458 1.00 91.19 279 CYS A C 1
ATOM 2276 O O . CYS A 1 279 ? -3.311 -5.818 2.610 1.00 91.19 279 CYS A O 1
ATOM 2278 N N . VAL A 1 280 ? -3.874 -7.813 3.479 1.00 92.19 280 VAL A N 1
ATOM 2279 C CA . VAL A 1 280 ? -3.071 -8.616 2.540 1.00 92.19 280 VAL A CA 1
ATOM 2280 C C . VAL A 1 280 ? -3.463 -8.327 1.093 1.00 92.19 280 VAL A C 1
ATOM 2282 O O . VAL A 1 280 ? -2.595 -8.070 0.265 1.00 92.19 280 VAL A O 1
ATOM 2285 N N . TYR A 1 281 ? -4.761 -8.312 0.787 1.00 91.81 281 TYR A N 1
ATOM 2286 C CA . TYR A 1 281 ? -5.225 -8.063 -0.578 1.00 91.81 281 TYR A CA 1
ATOM 2287 C C . TYR A 1 281 ? -5.034 -6.609 -1.023 1.00 91.81 281 TYR A C 1
ATOM 2289 O O . TYR A 1 281 ? -4.733 -6.379 -2.191 1.00 91.81 281 TYR A O 1
ATOM 2297 N N . ALA A 1 282 ? -5.166 -5.631 -0.120 1.00 91.25 282 ALA A N 1
ATOM 2298 C CA . ALA A 1 282 ? -4.871 -4.234 -0.438 1.00 91.25 282 ALA A CA 1
ATOM 2299 C C . ALA A 1 282 ? -3.380 -4.029 -0.751 1.00 91.25 282 ALA A C 1
ATOM 2301 O O . ALA A 1 282 ? -3.049 -3.414 -1.763 1.00 91.25 282 ALA A O 1
ATOM 2302 N N . SER A 1 283 ? -2.489 -4.598 0.068 1.00 92.56 283 SER A N 1
ATOM 2303 C CA . SER A 1 283 ? -1.043 -4.577 -0.174 1.00 92.56 283 SER A CA 1
ATOM 2304 C C . SER A 1 283 ? -0.671 -5.310 -1.465 1.00 92.56 283 SER A C 1
ATOM 2306 O O . SER A 1 283 ? 0.113 -4.788 -2.249 1.00 92.56 283 SER A O 1
ATOM 2308 N N . ALA A 1 284 ? -1.265 -6.479 -1.730 1.00 91.62 284 ALA A N 1
ATOM 2309 C CA . ALA A 1 284 ? -1.020 -7.237 -2.957 1.00 91.62 284 ALA A CA 1
ATOM 2310 C C . ALA A 1 284 ? -1.469 -6.476 -4.213 1.00 91.62 284 ALA A C 1
ATOM 2312 O O . ALA A 1 284 ? -0.765 -6.483 -5.217 1.00 91.62 284 ALA A O 1
ATOM 2313 N N . PHE A 1 285 ? -2.616 -5.791 -4.157 1.00 90.81 285 PHE A N 1
ATOM 2314 C CA . PHE A 1 285 ? -3.110 -4.985 -5.273 1.00 90.81 285 PHE A CA 1
ATOM 2315 C C . PHE A 1 285 ? -2.195 -3.791 -5.574 1.00 90.81 285 PHE A C 1
ATOM 2317 O O . PHE A 1 285 ? -1.892 -3.520 -6.734 1.00 90.81 285 PHE A O 1
ATOM 2324 N N . LEU A 1 286 ? -1.720 -3.102 -4.536 1.00 90.00 286 LEU A N 1
ATOM 2325 C CA . LEU A 1 286 ? -0.784 -1.990 -4.685 1.00 90.00 286 LEU A CA 1
ATOM 2326 C C . LEU A 1 286 ? 0.585 -2.471 -5.202 1.00 90.00 286 LEU A C 1
ATOM 2328 O O . LEU A 1 286 ? 1.136 -1.872 -6.119 1.00 90.00 286 LEU A O 1
ATOM 2332 N N . LEU A 1 287 ? 1.090 -3.600 -4.704 1.00 90.38 287 LEU A N 1
ATOM 2333 C CA . LEU A 1 287 ? 2.316 -4.220 -5.213 1.00 90.38 287 LEU A CA 1
ATOM 2334 C C . LEU A 1 287 ? 2.181 -4.645 -6.683 1.00 90.38 287 LEU A C 1
ATOM 2336 O O . LEU A 1 287 ? 3.093 -4.413 -7.472 1.00 90.38 287 LEU A O 1
ATOM 2340 N N . LEU A 1 288 ? 1.035 -5.208 -7.077 1.00 91.88 288 LEU A N 1
ATOM 2341 C CA . LEU A 1 288 ? 0.747 -5.541 -8.473 1.00 91.88 288 LEU A CA 1
ATOM 2342 C C . LEU A 1 288 ? 0.787 -4.291 -9.360 1.00 91.88 288 LEU A C 1
ATOM 2344 O O . LEU A 1 288 ? 1.419 -4.318 -10.415 1.00 91.88 288 LEU A O 1
ATOM 2348 N N . PHE A 1 289 ? 0.174 -3.191 -8.911 1.00 90.94 289 PHE A N 1
ATOM 2349 C CA . PHE A 1 289 ? 0.249 -1.904 -9.601 1.00 90.94 289 PHE A CA 1
ATOM 2350 C C . PHE A 1 289 ? 1.708 -1.471 -9.798 1.00 90.94 289 PHE A C 1
ATOM 2352 O O . PHE A 1 289 ? 2.123 -1.238 -10.931 1.00 90.94 289 PHE A O 1
ATOM 2359 N N . PHE A 1 290 ? 2.516 -1.461 -8.739 1.00 87.88 290 PHE A N 1
ATOM 2360 C CA . PHE A 1 290 ? 3.917 -1.051 -8.835 1.00 87.88 290 PHE A CA 1
ATOM 2361 C C . PHE A 1 290 ? 4.757 -1.931 -9.752 1.00 87.88 290 PHE A C 1
ATOM 2363 O O . PHE A 1 290 ? 5.505 -1.410 -10.576 1.00 87.88 290 PHE A O 1
ATOM 2370 N N . ILE A 1 291 ? 4.614 -3.255 -9.654 1.00 87.81 291 ILE A N 1
ATOM 2371 C CA . ILE A 1 291 ? 5.326 -4.187 -10.533 1.00 87.81 291 ILE A CA 1
ATOM 2372 C C . ILE A 1 291 ? 4.940 -3.934 -11.988 1.00 87.81 291 ILE A C 1
ATOM 2374 O O . ILE A 1 291 ? 5.819 -3.871 -12.842 1.00 87.81 291 ILE A O 1
ATOM 2378 N N . THR A 1 292 ? 3.649 -3.748 -12.279 1.00 90.31 292 THR A N 1
ATOM 2379 C CA . THR A 1 292 ? 3.194 -3.506 -13.655 1.00 90.31 292 THR A CA 1
ATOM 2380 C C . THR A 1 292 ? 3.719 -2.186 -14.204 1.00 90.31 292 THR A C 1
ATOM 2382 O O . THR A 1 292 ? 4.269 -2.166 -15.302 1.00 90.31 292 THR A O 1
ATOM 2385 N N . VAL A 1 293 ? 3.637 -1.099 -13.431 1.00 87.62 293 VAL A N 1
ATOM 2386 C CA . VAL A 1 293 ? 4.165 0.212 -13.827 1.00 87.62 293 VAL A CA 1
ATOM 2387 C C . VAL A 1 293 ? 5.673 0.142 -14.045 1.00 87.62 293 VAL A C 1
ATOM 2389 O O . VAL A 1 293 ? 6.156 0.577 -15.085 1.00 87.62 293 VAL A O 1
ATOM 2392 N N . ASN A 1 294 ? 6.421 -0.470 -13.127 1.00 83.75 294 ASN A N 1
ATOM 2393 C CA . ASN A 1 294 ? 7.867 -0.612 -13.264 1.00 83.75 294 ASN A CA 1
ATOM 2394 C C . ASN A 1 294 ? 8.247 -1.477 -14.482 1.00 83.75 294 ASN A C 1
ATOM 2396 O O . ASN A 1 294 ? 9.160 -1.132 -15.231 1.00 83.75 294 ASN A O 1
ATOM 2400 N N . ALA A 1 295 ? 7.504 -2.557 -14.740 1.00 86.19 295 ALA A N 1
ATOM 2401 C CA . ALA A 1 295 ? 7.689 -3.390 -15.925 1.00 86.19 295 ALA A CA 1
ATOM 2402 C C . ALA A 1 295 ? 7.415 -2.618 -17.225 1.00 86.19 295 ALA A C 1
ATOM 2404 O O . ALA A 1 295 ? 8.133 -2.812 -18.203 1.00 86.19 295 ALA A O 1
ATOM 2405 N N . TYR A 1 296 ? 6.423 -1.721 -17.254 1.00 86.62 296 TYR A N 1
ATOM 2406 C CA . TYR A 1 296 ? 6.218 -0.821 -18.392 1.00 86.62 296 TYR A CA 1
ATOM 2407 C C . TYR A 1 296 ? 7.390 0.145 -18.558 1.00 86.62 296 TYR A C 1
ATOM 2409 O O . TYR A 1 296 ? 7.939 0.251 -19.653 1.00 86.62 296 TYR A O 1
ATOM 2417 N N . ILE A 1 297 ? 7.809 0.799 -17.473 1.00 83.50 297 ILE A N 1
ATOM 2418 C CA . ILE A 1 297 ? 8.866 1.813 -17.514 1.00 83.50 297 ILE A CA 1
ATOM 2419 C C . ILE A 1 297 ? 10.176 1.221 -18.043 1.00 83.50 297 ILE A C 1
ATOM 2421 O O . ILE A 1 297 ? 10.816 1.827 -18.900 1.00 83.50 297 ILE A O 1
ATOM 2425 N N . GLN A 1 298 ? 10.554 0.031 -17.571 1.00 82.50 298 GLN A N 1
ATOM 2426 C CA . GLN A 1 298 ? 11.831 -0.593 -17.917 1.00 82.50 298 GLN A CA 1
ATOM 2427 C C . GLN A 1 298 ? 11.823 -1.349 -19.251 1.00 82.50 298 GLN A C 1
ATOM 2429 O O . GLN A 1 298 ? 12.854 -1.397 -19.921 1.00 82.50 298 GLN A O 1
ATOM 2434 N N . ALA A 1 299 ? 10.708 -1.985 -19.628 1.00 86.56 299 ALA A N 1
ATOM 2435 C CA . ALA A 1 299 ? 10.682 -2.859 -20.802 1.00 86.56 299 ALA A CA 1
ATOM 2436 C C . ALA A 1 299 ? 10.466 -2.097 -22.112 1.00 86.56 299 ALA A C 1
ATOM 2438 O O . ALA A 1 299 ? 11.122 -2.416 -23.098 1.00 86.56 299 ALA A O 1
ATOM 2439 N N . LEU A 1 300 ? 9.585 -1.089 -22.132 1.00 86.88 300 LEU A N 1
ATOM 2440 C CA . LEU A 1 300 ? 9.271 -0.318 -23.343 1.00 86.88 300 LEU A CA 1
ATOM 2441 C C . LEU A 1 300 ? 10.509 0.262 -24.059 1.00 86.88 300 LEU A C 1
ATOM 2443 O O . LEU A 1 300 ? 10.653 -0.004 -25.251 1.00 86.88 300 LEU A O 1
ATOM 2447 N N . PRO A 1 301 ? 11.431 0.974 -23.381 1.00 83.81 301 PRO A N 1
ATOM 2448 C CA . PRO A 1 301 ? 12.615 1.538 -24.035 1.00 83.81 301 PRO A CA 1
ATOM 2449 C C . PRO A 1 301 ? 13.534 0.455 -24.619 1.00 83.81 301 PRO A C 1
ATOM 2451 O O . PRO A 1 301 ? 14.063 0.600 -25.719 1.00 83.81 301 PRO A O 1
ATOM 2454 N N . LYS A 1 302 ? 13.680 -0.674 -23.916 1.00 85.50 302 LYS A N 1
ATOM 2455 C CA . LYS A 1 302 ? 14.502 -1.805 -24.369 1.00 85.50 302 LYS A CA 1
ATOM 2456 C C . LYS A 1 302 ? 13.876 -2.540 -25.551 1.00 85.50 302 LYS A C 1
ATOM 2458 O O . LYS A 1 302 ? 14.600 -2.992 -26.431 1.00 85.50 302 LYS A O 1
ATOM 2463 N N . LEU A 1 303 ? 12.550 -2.663 -25.571 1.00 86.69 303 LEU A N 1
ATOM 2464 C CA . LEU A 1 303 ? 11.813 -3.285 -26.669 1.00 86.69 303 LEU A CA 1
ATOM 2465 C C . LEU A 1 303 ? 11.865 -2.433 -27.936 1.00 86.69 303 LEU A C 1
ATOM 2467 O O . LEU A 1 303 ? 12.040 -2.993 -29.011 1.00 86.69 303 LEU A O 1
ATOM 2471 N N . ASP A 1 304 ? 11.773 -1.107 -27.815 1.00 84.69 304 ASP A N 1
ATOM 2472 C CA . ASP A 1 304 ? 11.917 -0.197 -28.957 1.00 84.69 304 ASP A CA 1
ATOM 2473 C C . ASP A 1 304 ? 13.333 -0.247 -29.546 1.00 84.69 304 ASP A C 1
ATOM 2475 O O . ASP A 1 304 ? 13.500 -0.401 -30.755 1.00 84.69 304 ASP A O 1
ATOM 2479 N N . ALA A 1 305 ? 14.357 -0.217 -28.685 1.00 84.94 305 ALA A N 1
ATOM 2480 C CA . ALA A 1 305 ? 15.747 -0.381 -29.107 1.00 84.94 305 ALA A CA 1
ATOM 2481 C C . ALA A 1 305 ? 15.989 -1.747 -29.777 1.00 84.94 305 ALA A C 1
ATOM 2483 O O . ALA A 1 305 ? 16.623 -1.818 -30.829 1.00 84.94 305 ALA A O 1
ATOM 2484 N N . ALA A 1 306 ? 15.436 -2.828 -29.216 1.00 86.94 306 ALA A N 1
ATOM 2485 C CA . ALA A 1 306 ? 15.516 -4.156 -29.817 1.00 86.94 306 ALA A CA 1
ATOM 2486 C C . ALA A 1 306 ? 14.794 -4.216 -31.170 1.00 86.94 306 ALA A C 1
ATOM 2488 O O . ALA A 1 306 ? 15.323 -4.796 -32.112 1.00 86.94 306 ALA A O 1
ATOM 2489 N N . GLN A 1 307 ? 13.614 -3.601 -31.293 1.00 87.69 307 GLN A N 1
ATOM 2490 C CA . GLN A 1 307 ? 12.856 -3.566 -32.544 1.00 87.69 307 GLN A CA 1
ATOM 2491 C C . GLN A 1 307 ? 13.625 -2.829 -33.649 1.00 87.69 307 GLN A C 1
ATOM 2493 O O . GLN A 1 307 ? 13.671 -3.326 -34.772 1.00 87.69 307 GLN A O 1
ATOM 2498 N N . LYS A 1 308 ? 14.275 -1.701 -33.330 1.00 85.69 308 LYS A N 1
ATOM 2499 C CA . LYS A 1 308 ? 15.163 -0.986 -34.264 1.00 85.69 308 LYS A CA 1
ATOM 2500 C C . LYS A 1 308 ? 16.339 -1.857 -34.703 1.00 85.69 308 LYS A C 1
ATOM 2502 O O . LYS A 1 308 ? 16.541 -2.029 -35.900 1.00 85.69 308 LYS A O 1
ATOM 2507 N N . GLY A 1 309 ? 17.025 -2.503 -33.757 1.00 85.69 309 GLY A N 1
ATOM 2508 C CA . GLY A 1 309 ? 18.132 -3.413 -34.073 1.00 85.69 309 GLY A CA 1
ATOM 2509 C C . GLY A 1 309 ? 17.712 -4.618 -34.926 1.00 85.69 309 GLY A C 1
ATOM 2510 O O . GLY A 1 309 ? 18.427 -5.008 -35.847 1.00 85.69 309 GLY A O 1
ATOM 2511 N N . PHE A 1 310 ? 16.527 -5.189 -34.679 1.00 86.88 310 PHE A N 1
ATOM 2512 C CA . PHE A 1 310 ? 15.976 -6.252 -35.527 1.00 86.88 310 PHE A CA 1
ATOM 2513 C C . PHE A 1 310 ? 15.646 -5.758 -36.935 1.00 86.88 310 PHE A C 1
ATOM 2515 O O . PHE A 1 310 ? 15.903 -6.480 -37.896 1.00 86.88 310 PHE A O 1
ATOM 2522 N N . GLN A 1 311 ? 15.100 -4.548 -37.066 1.00 85.00 311 GLN A N 1
ATOM 2523 C CA . GLN A 1 311 ? 14.781 -3.965 -38.366 1.00 85.00 311 GLN A CA 1
ATOM 2524 C C . GLN A 1 311 ? 16.053 -3.691 -39.180 1.00 85.00 311 GLN A C 1
ATOM 2526 O O . GLN A 1 311 ? 16.116 -4.061 -40.348 1.00 85.00 311 GLN A O 1
ATOM 2531 N N . GLU A 1 312 ? 17.090 -3.125 -38.562 1.00 84.75 312 GLU A N 1
ATOM 2532 C CA . GLU A 1 312 ? 18.396 -2.903 -39.200 1.00 84.75 312 GLU A CA 1
ATOM 2533 C C . GLU A 1 312 ? 19.043 -4.221 -39.650 1.00 84.75 312 GLU A C 1
ATOM 2535 O O . GLU A 1 312 ? 19.501 -4.336 -40.788 1.00 84.75 312 GLU A O 1
ATOM 2540 N N . GLY A 1 313 ? 19.018 -5.252 -38.797 1.00 84.06 313 GLY A N 1
ATOM 2541 C CA . GLY A 1 313 ? 19.535 -6.578 -39.139 1.00 84.06 313 GLY A CA 1
ATOM 2542 C C . GLY A 1 313 ? 18.755 -7.265 -40.265 1.00 84.06 313 GLY A C 1
ATOM 2543 O O . GLY A 1 313 ? 19.356 -7.886 -41.143 1.00 84.06 313 GLY A O 1
ATOM 2544 N N . ALA A 1 314 ? 17.425 -7.129 -40.278 1.00 82.56 314 ALA A N 1
ATOM 2545 C CA . ALA A 1 314 ? 16.578 -7.644 -41.351 1.00 82.56 314 ALA A CA 1
ATOM 2546 C C . ALA A 1 314 ? 16.867 -6.938 -42.683 1.00 82.56 314 ALA A C 1
ATOM 2548 O O . ALA A 1 314 ? 16.996 -7.605 -43.708 1.00 82.56 314 ALA A O 1
ATOM 2549 N N . ASN A 1 315 ? 17.042 -5.614 -42.660 1.00 80.31 315 ASN A N 1
ATOM 2550 C CA . ASN A 1 315 ? 17.391 -4.826 -43.842 1.00 80.31 315 ASN A CA 1
ATOM 2551 C C . ASN A 1 315 ? 18.775 -5.214 -44.387 1.00 80.31 315 ASN A C 1
ATOM 2553 O O . ASN A 1 315 ? 18.939 -5.370 -45.596 1.00 80.31 315 ASN A O 1
ATOM 2557 N N . PHE A 1 316 ? 19.754 -5.435 -43.503 1.00 81.62 316 PHE A N 1
ATOM 2558 C CA . PHE A 1 316 ? 21.081 -5.917 -43.888 1.00 81.62 316 PHE A CA 1
ATOM 2559 C C . PHE A 1 316 ? 21.015 -7.297 -44.558 1.00 81.62 316 PHE A C 1
ATOM 2561 O O . PHE A 1 316 ? 21.563 -7.484 -45.642 1.00 81.62 316 PHE A O 1
ATOM 2568 N N . LEU A 1 317 ? 20.305 -8.257 -43.955 1.00 81.88 317 LEU A N 1
ATOM 2569 C CA . LEU A 1 317 ? 20.140 -9.598 -44.525 1.00 81.88 317 LEU A CA 1
ATOM 2570 C C . LEU A 1 317 ? 19.392 -9.574 -45.862 1.00 81.88 317 LEU A C 1
ATOM 2572 O O . LEU A 1 317 ? 19.793 -10.273 -46.791 1.00 81.88 317 LEU A O 1
ATOM 2576 N N . ALA A 1 318 ? 18.346 -8.755 -45.981 1.00 75.56 318 ALA A N 1
ATOM 2577 C CA . ALA A 1 318 ? 17.614 -8.579 -47.231 1.00 75.56 318 ALA A CA 1
ATOM 2578 C C . ALA A 1 318 ? 18.531 -8.050 -48.345 1.00 75.56 318 ALA A C 1
ATOM 2580 O O . ALA A 1 318 ? 18.517 -8.597 -49.444 1.00 75.56 318 ALA A O 1
ATOM 2581 N N . GLY A 1 319 ? 19.394 -7.072 -48.043 1.00 74.75 319 GLY A N 1
ATOM 2582 C CA . GLY A 1 319 ? 20.373 -6.536 -48.994 1.00 74.75 319 GLY A CA 1
ATOM 2583 C C . GLY A 1 319 ? 21.488 -7.511 -49.394 1.00 74.75 319 GLY A C 1
ATOM 2584 O O . GLY A 1 319 ? 22.091 -7.335 -50.449 1.00 74.75 319 GLY A O 1
ATOM 2585 N N . VAL A 1 320 ? 21.765 -8.537 -48.581 1.00 79.62 320 VAL A N 1
ATOM 2586 C CA . VAL A 1 320 ? 22.742 -9.595 -48.899 1.00 79.62 320 VAL A CA 1
ATOM 2587 C C . VAL A 1 320 ? 22.115 -10.721 -49.729 1.00 79.62 320 VAL A C 1
ATOM 2589 O O . VAL A 1 320 ? 22.789 -11.305 -50.575 1.00 79.62 320 VAL A O 1
ATOM 2592 N N . ILE A 1 321 ? 20.845 -11.056 -49.480 1.00 76.81 321 ILE A N 1
ATOM 2593 C CA . ILE A 1 321 ? 20.180 -12.229 -50.070 1.00 76.81 321 ILE A CA 1
ATOM 2594 C C . ILE A 1 321 ? 19.464 -11.887 -51.385 1.00 76.81 321 ILE A C 1
ATOM 2596 O O . ILE A 1 321 ? 19.431 -12.723 -52.288 1.00 76.81 321 ILE A O 1
ATOM 2600 N N . LEU A 1 322 ? 18.894 -10.685 -51.512 1.00 69.94 322 LEU A N 1
ATOM 2601 C CA . LEU A 1 322 ? 18.206 -10.253 -52.727 1.00 69.94 322 LEU A CA 1
ATOM 2602 C C . LEU A 1 322 ? 19.187 -9.477 -53.623 1.00 69.94 322 LEU A C 1
ATOM 2604 O O . LEU A 1 322 ? 19.656 -8.410 -53.219 1.00 69.94 322 LEU A O 1
ATOM 2608 N N . PRO A 1 323 ? 19.524 -9.974 -54.829 1.00 58.38 323 PRO A N 1
ATOM 2609 C CA . PRO A 1 323 ? 20.334 -9.211 -55.769 1.00 58.38 323 PRO A CA 1
ATOM 2610 C C . PRO A 1 323 ? 19.573 -7.937 -56.149 1.00 58.38 323 PRO A C 1
ATOM 2612 O O . PRO A 1 323 ? 18.458 -8.011 -56.662 1.00 58.38 323 PRO A O 1
ATOM 2615 N N . LYS A 1 324 ? 20.164 -6.768 -55.875 1.00 59.28 324 LYS A N 1
ATOM 2616 C CA . LYS A 1 324 ? 19.609 -5.479 -56.306 1.00 59.28 324 LYS A CA 1
ATOM 2617 C C . LYS A 1 324 ? 19.459 -5.484 -57.829 1.00 59.28 324 LYS A C 1
ATOM 2619 O O . LYS A 1 324 ? 20.454 -5.646 -58.536 1.00 59.28 324 LYS A O 1
ATOM 2624 N N . GLU A 1 325 ? 18.239 -5.287 -58.327 1.00 58.19 325 GLU A N 1
ATOM 2625 C CA . GLU A 1 325 ? 18.035 -4.934 -59.732 1.00 58.19 325 GLU A CA 1
A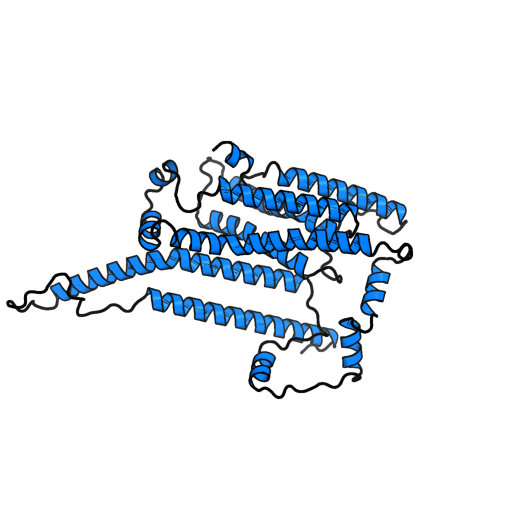TOM 2626 C C . GLU A 1 325 ? 18.736 -3.588 -60.005 1.00 58.19 325 GLU A C 1
ATOM 2628 O O . GLU A 1 325 ? 18.590 -2.655 -59.211 1.00 58.19 325 GLU A O 1
ATOM 2633 N N . PRO A 1 326 ? 19.538 -3.478 -61.079 1.00 56.44 326 PRO A N 1
ATOM 2634 C CA . PRO A 1 326 ? 20.496 -2.384 -61.250 1.00 56.44 326 PRO A CA 1
ATOM 2635 C C . PRO A 1 326 ? 19.883 -0.998 -61.514 1.00 56.44 326 PRO A C 1
ATOM 2637 O O . PRO A 1 326 ? 20.612 -0.015 -61.424 1.00 56.44 326 PRO A O 1
ATOM 2640 N N . ASP A 1 327 ? 18.575 -0.891 -61.770 1.00 51.47 327 ASP A N 1
ATOM 2641 C CA . ASP A 1 327 ? 17.969 0.346 -62.292 1.00 51.47 327 ASP A CA 1
ATOM 2642 C C . ASP A 1 327 ? 16.905 0.990 -61.382 1.00 51.47 327 ASP A C 1
ATOM 2644 O O . ASP A 1 327 ? 16.230 1.936 -61.791 1.00 51.47 327 ASP A O 1
ATOM 2648 N N . VAL A 1 328 ? 16.757 0.537 -60.131 1.00 57.34 328 VAL A N 1
ATOM 2649 C CA . VAL A 1 328 ? 15.823 1.154 -59.172 1.00 57.34 328 VAL A CA 1
ATOM 2650 C C . VAL A 1 328 ? 16.600 1.976 -58.144 1.00 57.34 328 VAL A C 1
ATOM 2652 O O . VAL A 1 328 ? 17.321 1.443 -57.301 1.00 57.34 328 VAL A O 1
ATOM 2655 N N . ILE A 1 329 ? 16.456 3.302 -58.219 1.00 54.50 329 ILE A N 1
ATOM 2656 C CA . ILE A 1 329 ? 16.940 4.236 -57.196 1.00 54.50 329 ILE A CA 1
ATOM 2657 C C . ILE A 1 329 ? 16.051 4.042 -55.964 1.00 54.50 329 ILE A C 1
ATOM 2659 O O . ILE A 1 329 ? 14.939 4.560 -55.899 1.00 54.50 329 ILE A O 1
ATOM 2663 N N . TYR A 1 330 ? 16.522 3.249 -55.008 1.00 54.16 330 TYR A N 1
ATOM 2664 C CA . TYR A 1 330 ? 15.888 3.137 -53.701 1.00 54.16 330 TYR A CA 1
ATOM 2665 C C . TYR A 1 330 ? 16.222 4.393 -52.893 1.00 54.16 330 TYR A C 1
ATOM 2667 O O . TYR A 1 330 ? 17.380 4.601 -52.532 1.00 54.16 330 TYR A O 1
ATOM 2675 N N . ASP A 1 331 ? 15.216 5.226 -52.632 1.00 53.97 331 ASP A N 1
ATOM 2676 C CA . ASP A 1 331 ? 15.300 6.287 -51.625 1.00 53.97 331 ASP A CA 1
ATOM 2677 C C . ASP A 1 331 ? 15.605 5.639 -50.263 1.00 53.97 331 ASP A C 1
ATOM 2679 O O . ASP A 1 331 ? 14.946 4.662 -49.890 1.00 53.97 331 ASP A O 1
ATOM 2683 N N . GLU A 1 332 ? 16.581 6.163 -49.512 1.00 55.84 332 GLU A N 1
ATOM 2684 C CA . GLU A 1 332 ? 16.981 5.644 -48.184 1.00 55.84 332 GLU A CA 1
ATOM 2685 C C . GLU A 1 332 ? 15.823 5.624 -47.164 1.00 55.84 332 GLU A C 1
ATOM 2687 O O . GLU A 1 332 ? 15.882 4.890 -46.180 1.00 55.84 332 GLU A O 1
ATOM 2692 N N . ASP A 1 333 ? 14.741 6.359 -47.439 1.00 54.62 333 ASP A N 1
ATOM 2693 C CA . ASP A 1 333 ? 13.521 6.418 -46.630 1.00 54.62 333 ASP A CA 1
ATOM 2694 C C . ASP A 1 333 ? 12.443 5.389 -47.030 1.00 54.62 333 ASP A C 1
ATOM 2696 O O . ASP A 1 333 ? 11.341 5.389 -46.468 1.00 54.62 333 ASP A O 1
ATOM 2700 N N . THR A 1 334 ? 12.710 4.495 -47.992 1.00 55.84 334 THR A N 1
ATOM 2701 C CA . THR A 1 334 ? 11.739 3.450 -48.347 1.00 55.84 334 THR A CA 1
ATOM 2702 C C . THR A 1 334 ? 11.621 2.408 -47.221 1.00 55.84 334 THR A C 1
ATOM 2704 O O . THR A 1 334 ? 12.612 1.778 -46.841 1.00 55.84 334 THR A O 1
ATOM 2707 N N . PRO A 1 335 ? 10.421 2.217 -46.630 1.00 55.12 335 PRO A N 1
ATOM 2708 C CA . PRO A 1 335 ? 10.223 1.247 -45.562 1.00 55.12 335 PRO A CA 1
ATOM 2709 C C . PRO A 1 335 ? 10.541 -0.147 -46.095 1.00 55.12 335 PRO A C 1
ATOM 2711 O O . PRO A 1 335 ? 10.078 -0.518 -47.170 1.00 55.12 335 PRO A O 1
ATOM 2714 N N . SER A 1 336 ? 11.345 -0.902 -45.347 1.00 55.94 336 SER A N 1
ATOM 2715 C CA . SER A 1 336 ? 11.821 -2.206 -45.805 1.00 55.94 336 SER A CA 1
ATOM 2716 C C . SER A 1 336 ? 10.675 -3.148 -46.172 1.00 55.94 336 SER A C 1
ATOM 2718 O O . SER A 1 336 ? 9.636 -3.175 -45.506 1.00 55.94 336 SER A O 1
ATOM 2720 N N . ASP A 1 337 ? 10.910 -3.974 -47.192 1.00 58.44 337 ASP A N 1
ATOM 2721 C CA . ASP A 1 337 ? 9.952 -4.972 -47.684 1.00 58.44 337 ASP A CA 1
ATOM 2722 C C . ASP A 1 337 ? 9.571 -6.028 -46.625 1.00 58.44 337 ASP A C 1
ATOM 2724 O O . ASP A 1 337 ? 8.609 -6.778 -46.798 1.00 58.44 337 ASP A O 1
ATOM 2728 N N . PHE A 1 338 ? 10.288 -6.069 -45.494 1.00 66.12 338 PHE A N 1
ATOM 2729 C CA . PHE A 1 338 ? 10.037 -6.969 -44.373 1.00 66.12 338 PHE A CA 1
ATOM 2730 C C . PHE A 1 338 ? 9.740 -6.180 -43.086 1.00 66.12 338 PHE A C 1
ATOM 2732 O O . PHE A 1 338 ? 10.628 -5.992 -42.244 1.00 66.12 338 PHE A O 1
ATOM 2739 N N . PRO A 1 339 ? 8.488 -5.727 -42.880 1.00 71.56 339 PRO A N 1
ATOM 2740 C CA . PRO A 1 339 ? 8.105 -5.044 -41.652 1.00 71.56 339 PRO A CA 1
ATOM 2741 C C . PRO A 1 339 ? 8.115 -6.020 -40.468 1.00 71.56 339 PRO A C 1
ATOM 2743 O O . PRO A 1 339 ? 7.315 -6.958 -40.401 1.00 71.56 339 PRO A O 1
ATOM 2746 N N . VAL A 1 340 ? 9.003 -5.788 -39.497 1.00 77.69 340 VAL A N 1
ATOM 2747 C CA . VAL A 1 340 ? 9.024 -6.551 -38.242 1.00 77.69 340 VAL A CA 1
ATOM 2748 C C . VAL A 1 340 ? 7.744 -6.236 -37.444 1.00 77.69 340 VAL A C 1
ATOM 2750 O O . VAL A 1 340 ? 7.356 -5.067 -37.332 1.00 77.69 340 VAL A O 1
ATOM 2753 N N . PRO A 1 341 ? 7.048 -7.240 -36.869 1.00 82.50 341 PRO A N 1
ATOM 2754 C CA . PRO A 1 341 ? 5.851 -6.996 -36.072 1.00 82.50 341 PRO A CA 1
ATOM 2755 C C . PRO A 1 341 ? 6.159 -6.083 -34.880 1.00 82.50 341 PRO A C 1
ATOM 2757 O O . PRO A 1 341 ? 7.190 -6.210 -34.225 1.00 82.50 341 PRO A O 1
ATOM 2760 N N . ASN A 1 342 ? 5.229 -5.179 -34.563 1.00 86.19 342 ASN A N 1
ATOM 2761 C CA . ASN A 1 342 ? 5.392 -4.226 -33.467 1.00 86.19 342 ASN A CA 1
ATOM 2762 C C . ASN A 1 342 ? 5.425 -4.955 -32.105 1.00 86.19 342 ASN A C 1
ATOM 2764 O O . ASN A 1 342 ? 4.385 -5.326 -31.538 1.00 86.19 342 ASN A O 1
ATOM 2768 N N . LEU A 1 343 ? 6.639 -5.164 -31.588 1.00 88.00 343 LEU A N 1
ATOM 2769 C CA . LEU A 1 343 ? 6.904 -5.864 -30.331 1.00 88.00 343 LEU A CA 1
ATOM 2770 C C . LEU A 1 343 ? 6.346 -5.083 -29.140 1.00 88.00 343 LEU A C 1
ATOM 2772 O O . LEU A 1 343 ? 5.772 -5.675 -28.226 1.00 88.00 343 LEU A O 1
ATOM 2776 N N . THR A 1 344 ? 6.423 -3.753 -29.192 1.00 87.25 344 THR A N 1
ATOM 2777 C CA . THR A 1 344 ? 5.904 -2.851 -28.158 1.00 87.25 344 THR A CA 1
ATOM 2778 C C . THR A 1 344 ? 4.399 -3.024 -27.967 1.00 87.25 344 THR A C 1
ATOM 2780 O O . THR A 1 344 ? 3.925 -3.215 -26.845 1.00 87.25 344 THR A O 1
ATOM 2783 N N . ARG A 1 345 ? 3.627 -3.037 -29.060 1.00 88.38 345 ARG A N 1
ATOM 2784 C CA . ARG A 1 345 ? 2.171 -3.246 -29.009 1.00 88.38 345 ARG A CA 1
ATOM 2785 C C . ARG A 1 345 ? 1.824 -4.622 -28.444 1.00 88.38 345 ARG A C 1
ATOM 2787 O O . ARG A 1 345 ? 0.936 -4.728 -27.598 1.00 88.38 345 ARG A O 1
ATOM 2794 N N . SER A 1 346 ? 2.530 -5.655 -28.893 1.00 91.38 346 SER A N 1
ATOM 2795 C CA . SER A 1 346 ? 2.313 -7.035 -28.448 1.00 91.38 346 SER A CA 1
ATOM 2796 C C . SER A 1 346 ? 2.606 -7.198 -26.953 1.00 91.38 346 SER A C 1
ATOM 2798 O O . SER A 1 346 ? 1.805 -7.790 -26.229 1.00 91.38 346 SER A O 1
ATOM 2800 N N . TYR A 1 347 ? 3.692 -6.589 -26.465 1.00 92.50 347 TYR A N 1
ATOM 2801 C CA . TYR A 1 347 ? 4.039 -6.560 -25.045 1.00 92.50 347 TYR A CA 1
ATOM 2802 C C . TYR A 1 347 ? 2.972 -5.851 -24.204 1.00 92.50 347 TYR A C 1
ATOM 2804 O O . TYR A 1 347 ? 2.512 -6.404 -23.206 1.00 92.50 347 TYR A O 1
ATOM 2812 N N . ILE A 1 348 ? 2.513 -4.664 -24.624 1.00 91.31 348 ILE A N 1
ATOM 2813 C CA . ILE A 1 348 ? 1.483 -3.910 -23.892 1.00 91.31 348 ILE A CA 1
ATOM 2814 C C . ILE A 1 348 ? 0.195 -4.727 -23.765 1.00 91.31 348 ILE A C 1
ATOM 2816 O O . ILE A 1 348 ? -0.361 -4.818 -22.669 1.00 91.31 348 ILE A O 1
ATOM 2820 N N . ILE A 1 349 ? -0.260 -5.346 -24.860 1.00 92.81 349 ILE A N 1
ATOM 2821 C CA . ILE A 1 349 ? -1.451 -6.206 -24.859 1.00 92.81 349 ILE A CA 1
ATOM 2822 C C . ILE A 1 349 ? -1.248 -7.398 -23.916 1.00 92.81 349 ILE A C 1
ATOM 2824 O O . ILE A 1 349 ? -2.132 -7.691 -23.111 1.00 92.81 349 ILE A O 1
ATOM 2828 N N . GLY A 1 350 ? -0.080 -8.044 -23.965 1.00 94.25 350 GLY A N 1
ATOM 2829 C CA . GLY A 1 350 ? 0.262 -9.160 -23.083 1.00 94.25 350 GLY A CA 1
ATOM 2830 C C . GLY A 1 350 ? 0.197 -8.787 -21.600 1.00 94.25 350 GLY A C 1
ATOM 2831 O O . GLY A 1 350 ? -0.446 -9.488 -20.819 1.00 94.25 350 GLY A O 1
ATOM 2832 N N . VAL A 1 351 ? 0.784 -7.649 -21.215 1.00 92.50 351 VAL A N 1
ATOM 2833 C CA . VAL A 1 351 ? 0.755 -7.161 -19.826 1.00 92.50 351 VAL A CA 1
ATOM 2834 C C . VAL A 1 351 ? -0.669 -6.80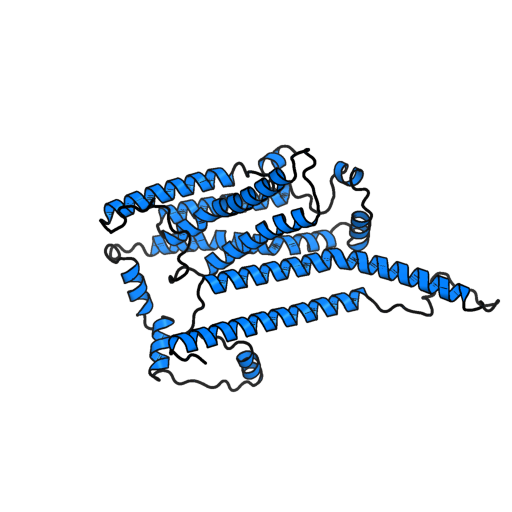9 -19.382 1.00 92.50 351 VAL A C 1
ATOM 2836 O O . VAL A 1 351 ? -1.058 -7.170 -18.272 1.00 92.50 351 VAL A O 1
ATOM 2839 N N . ILE A 1 352 ? -1.485 -6.180 -20.239 1.00 92.94 352 ILE A N 1
ATOM 2840 C CA . ILE A 1 352 ? -2.892 -5.870 -19.922 1.00 92.94 352 ILE A CA 1
ATOM 2841 C C . ILE A 1 352 ? -3.694 -7.154 -19.696 1.00 92.94 352 ILE A C 1
ATOM 2843 O O . ILE A 1 352 ? -4.423 -7.261 -18.709 1.00 92.94 352 ILE A O 1
ATOM 2847 N N . ILE A 1 353 ? -3.556 -8.143 -20.583 1.00 95.25 353 ILE A N 1
ATOM 2848 C CA . ILE A 1 353 ? -4.250 -9.429 -20.451 1.00 95.25 353 ILE A CA 1
ATOM 2849 C C . ILE A 1 353 ? -3.814 -10.134 -19.162 1.00 95.25 353 ILE A C 1
ATOM 2851 O O . ILE A 1 353 ? -4.668 -10.582 -18.397 1.00 95.25 353 ILE A O 1
ATOM 2855 N N . ALA A 1 354 ? -2.509 -10.181 -18.879 1.00 94.50 354 ALA A N 1
ATOM 2856 C CA . ALA A 1 354 ? -1.983 -10.767 -17.649 1.00 94.50 354 ALA A CA 1
ATOM 2857 C C . ALA A 1 354 ? -2.535 -10.064 -16.398 1.00 94.50 354 ALA A C 1
ATOM 2859 O O . ALA A 1 354 ? -2.989 -10.730 -15.467 1.00 94.50 354 ALA A O 1
ATOM 2860 N N . LEU A 1 355 ? -2.580 -8.728 -16.394 1.00 93.94 355 LEU A N 1
ATOM 2861 C CA . LEU A 1 355 ? -3.144 -7.939 -15.300 1.00 93.94 355 LEU A CA 1
ATOM 2862 C C . LEU A 1 355 ? -4.629 -8.257 -15.078 1.00 93.94 355 LEU A C 1
ATOM 2864 O O . LEU A 1 355 ? -5.048 -8.475 -13.941 1.00 93.94 355 LEU A O 1
ATOM 2868 N N . ILE A 1 356 ? -5.420 -8.338 -16.152 1.00 93.25 356 ILE A N 1
ATOM 2869 C CA . ILE A 1 356 ? -6.840 -8.709 -16.080 1.00 93.25 356 ILE A CA 1
ATOM 2870 C C . ILE A 1 356 ? -6.994 -10.112 -15.483 1.00 93.25 356 ILE A C 1
ATOM 2872 O O . ILE A 1 356 ? -7.815 -10.301 -14.584 1.00 93.25 356 ILE A O 1
ATOM 2876 N N . ILE A 1 357 ? -6.191 -11.082 -15.932 1.00 94.50 357 ILE A N 1
ATOM 2877 C CA . ILE A 1 357 ? -6.220 -12.455 -15.412 1.00 94.50 357 ILE A CA 1
ATOM 2878 C C . ILE A 1 357 ? -5.915 -12.467 -13.911 1.00 94.50 357 ILE A C 1
ATOM 2880 O O . ILE A 1 357 ? -6.675 -13.064 -13.148 1.00 94.50 357 ILE A O 1
ATOM 2884 N N . ILE A 1 358 ? -4.862 -11.774 -13.469 1.00 94.25 358 ILE A N 1
ATOM 2885 C CA . ILE A 1 358 ? -4.477 -11.711 -12.051 1.00 94.25 358 ILE A CA 1
ATOM 2886 C C . ILE A 1 358 ? -5.584 -11.056 -11.213 1.00 94.25 358 ILE A C 1
ATOM 2888 O O . ILE A 1 358 ? -5.945 -11.573 -10.155 1.00 94.25 358 ILE A O 1
ATOM 2892 N N . ILE A 1 359 ? -6.181 -9.955 -11.683 1.00 91.56 359 ILE A N 1
ATOM 2893 C CA . ILE A 1 359 ? -7.292 -9.289 -10.982 1.00 91.56 359 ILE A CA 1
ATOM 2894 C C . ILE A 1 359 ? -8.494 -10.232 -10.852 1.00 91.56 359 ILE A C 1
ATOM 2896 O O . ILE A 1 359 ? -9.082 -10.345 -9.774 1.00 91.56 359 ILE A O 1
ATOM 2900 N N . VAL A 1 360 ? -8.850 -10.948 -11.922 1.00 91.44 360 VAL A N 1
ATOM 2901 C CA . VAL A 1 360 ? -9.935 -11.939 -11.889 1.00 91.44 360 VAL A CA 1
ATOM 2902 C C . VAL A 1 360 ? -9.607 -13.071 -10.912 1.00 91.44 360 VAL A C 1
ATOM 2904 O O . VAL A 1 360 ? -10.465 -13.438 -10.109 1.00 91.44 360 VAL A O 1
ATOM 2907 N N . GLN A 1 361 ? -8.375 -13.586 -10.911 1.00 92.31 361 GLN A N 1
ATOM 2908 C CA . GLN A 1 361 ? -7.928 -14.617 -9.969 1.00 92.31 361 GLN A CA 1
ATOM 2909 C C . GLN A 1 361 ? -8.018 -14.143 -8.513 1.00 92.31 361 GLN A C 1
ATOM 2911 O O . GLN A 1 361 ? -8.548 -14.869 -7.673 1.00 92.31 361 GLN A O 1
ATOM 2916 N N . ILE A 1 362 ? -7.592 -12.913 -8.217 1.00 91.56 362 ILE A N 1
ATOM 2917 C CA . ILE A 1 362 ? -7.716 -12.298 -6.887 1.00 91.56 362 ILE A CA 1
ATOM 2918 C C . ILE A 1 362 ? -9.187 -12.233 -6.447 1.00 91.56 362 ILE A C 1
ATOM 2920 O O . ILE A 1 362 ? -9.518 -12.591 -5.313 1.00 91.56 362 ILE A O 1
ATOM 2924 N N . LEU A 1 363 ? -10.095 -11.827 -7.340 1.00 90.06 363 LEU A N 1
ATOM 2925 C CA . LEU A 1 363 ? -11.531 -11.767 -7.044 1.00 90.06 363 LEU A CA 1
ATOM 2926 C C . LEU A 1 363 ? -12.134 -13.156 -6.792 1.00 90.06 363 LEU A C 1
ATOM 2928 O O . LEU A 1 363 ? -12.916 -13.328 -5.851 1.00 90.06 363 LEU A O 1
ATOM 2932 N N . VAL A 1 364 ? -11.747 -14.154 -7.591 1.00 90.62 364 VAL A N 1
ATOM 2933 C CA . VAL A 1 364 ? -12.162 -15.552 -7.406 1.00 90.62 364 VAL A CA 1
ATOM 2934 C C . VAL A 1 364 ? -11.628 -16.104 -6.082 1.00 90.62 364 VAL A C 1
ATOM 2936 O O . VAL A 1 364 ? -12.377 -16.743 -5.339 1.00 90.62 364 VAL A O 1
ATOM 2939 N N . MET A 1 365 ? -10.376 -15.806 -5.728 1.00 91.44 365 MET A N 1
ATOM 2940 C CA . MET A 1 365 ? -9.770 -16.221 -4.463 1.00 91.44 365 MET A CA 1
ATOM 2941 C C . MET A 1 365 ? -10.493 -15.592 -3.262 1.00 91.44 365 MET A C 1
ATOM 2943 O O . MET A 1 365 ? -10.817 -16.297 -2.306 1.00 91.44 365 MET A O 1
ATOM 2947 N N . LEU A 1 366 ? -10.866 -14.309 -3.332 1.00 90.31 366 LEU A N 1
ATOM 2948 C CA . LEU A 1 366 ? -11.699 -13.651 -2.315 1.00 90.31 366 LEU A CA 1
ATOM 2949 C C . LEU A 1 366 ? -13.084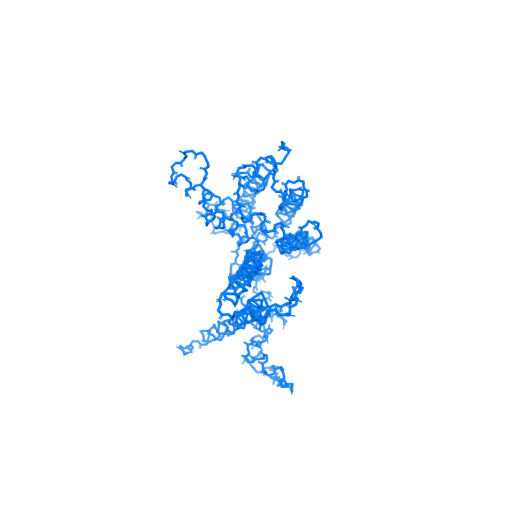 -14.301 -2.182 1.00 90.31 366 LEU A C 1
ATOM 2951 O O . LEU A 1 366 ? -13.586 -14.491 -1.067 1.00 90.31 366 LEU A O 1
ATOM 2955 N N . ALA A 1 367 ? -13.715 -14.661 -3.302 1.00 89.31 367 ALA A N 1
ATOM 2956 C CA . ALA A 1 367 ? -14.990 -15.370 -3.290 1.00 89.31 367 ALA A CA 1
ATOM 2957 C C . ALA A 1 367 ? -14.862 -16.767 -2.660 1.00 89.31 367 ALA A C 1
ATOM 2959 O O . ALA A 1 367 ? -15.743 -17.155 -1.887 1.00 89.31 367 ALA A O 1
ATOM 2960 N N . SER A 1 368 ? -13.770 -17.479 -2.953 1.00 90.19 368 SER A N 1
ATOM 2961 C CA . SER A 1 368 ? -13.436 -18.789 -2.386 1.00 90.19 368 SER A CA 1
ATOM 2962 C C . SER A 1 368 ? -13.202 -18.712 -0.876 1.00 90.19 368 SER A C 1
ATOM 2964 O O . SER A 1 368 ? -13.908 -19.374 -0.120 1.00 90.19 368 SER A O 1
ATOM 2966 N N . ILE A 1 369 ? -12.341 -17.797 -0.407 1.00 90.62 369 ILE A N 1
ATOM 2967 C CA . ILE A 1 369 ? -12.087 -17.569 1.029 1.00 90.62 369 ILE A CA 1
ATOM 2968 C C . ILE A 1 369 ? -13.394 -17.334 1.781 1.00 90.62 369 ILE A C 1
ATOM 2970 O O . ILE A 1 369 ? -13.614 -17.895 2.852 1.00 90.62 369 ILE A O 1
ATOM 2974 N N . ARG A 1 370 ? -14.294 -16.522 1.221 1.00 89.31 370 ARG A N 1
ATOM 2975 C CA . ARG A 1 370 ? -15.599 -16.292 1.838 1.00 89.31 370 ARG A CA 1
ATOM 2976 C C . ARG A 1 370 ? -16.440 -17.565 1.919 1.00 89.31 370 ARG A C 1
ATOM 2978 O O . ARG A 1 370 ? -17.084 -17.773 2.943 1.00 89.31 370 ARG A O 1
ATOM 2985 N N . ARG A 1 371 ? -16.501 -18.372 0.853 1.00 87.88 371 ARG A N 1
ATOM 2986 C CA . ARG A 1 371 ? -17.262 -19.634 0.858 1.00 87.88 371 ARG A CA 1
ATOM 2987 C C . ARG A 1 371 ? -16.711 -20.582 1.920 1.00 87.88 371 ARG A C 1
ATOM 2989 O O . ARG A 1 371 ? -17.488 -21.005 2.770 1.00 87.88 371 ARG A O 1
ATOM 2996 N N . ASN A 1 372 ? -15.393 -20.761 1.949 1.00 90.06 372 ASN A N 1
ATOM 2997 C CA . ASN A 1 372 ? -14.709 -21.627 2.907 1.00 90.06 372 ASN A CA 1
ATOM 2998 C C . ASN A 1 372 ? -14.930 -21.153 4.349 1.00 90.06 372 ASN A C 1
ATOM 3000 O O . ASN A 1 372 ? -15.240 -21.958 5.218 1.00 90.06 372 ASN A O 1
ATOM 3004 N N . LEU A 1 373 ? -14.859 -19.841 4.612 1.00 88.56 373 LEU A N 1
ATOM 3005 C CA . LEU A 1 373 ? -15.164 -19.287 5.938 1.00 88.56 373 LEU A CA 1
ATOM 3006 C C . LEU A 1 373 ? -16.617 -19.551 6.353 1.00 88.56 373 LEU A C 1
ATOM 3008 O O . LEU A 1 373 ? -16.874 -19.914 7.495 1.00 88.56 373 LEU A O 1
ATOM 3012 N N . ILE A 1 374 ? -17.576 -19.392 5.438 1.00 85.88 374 ILE A N 1
ATOM 3013 C CA . ILE A 1 374 ? -18.993 -19.661 5.726 1.00 85.88 374 ILE A CA 1
ATOM 3014 C C . ILE A 1 374 ? -19.239 -21.158 5.958 1.00 85.88 374 ILE A C 1
ATOM 3016 O O . ILE A 1 374 ? -20.026 -21.504 6.835 1.00 85.88 374 ILE A O 1
ATOM 3020 N N . GLN A 1 375 ? -18.591 -22.042 5.197 1.00 86.81 375 GLN A N 1
ATOM 3021 C CA . GLN A 1 375 ? -18.675 -23.492 5.399 1.00 86.81 375 GLN A CA 1
ATOM 3022 C C . GLN A 1 375 ? -18.053 -23.905 6.735 1.00 86.81 375 GLN A C 1
ATOM 3024 O O . GLN A 1 375 ? -18.690 -24.634 7.492 1.00 86.81 375 GLN A O 1
ATOM 3029 N N . ALA A 1 376 ? -16.891 -23.343 7.077 1.00 88.12 376 ALA A N 1
ATOM 3030 C CA . ALA A 1 376 ? -16.248 -23.552 8.369 1.00 88.12 376 ALA A CA 1
ATOM 3031 C C . ALA A 1 376 ? -17.154 -23.117 9.533 1.00 88.12 376 ALA A C 1
ATOM 3033 O O . ALA A 1 376 ? -17.301 -23.859 10.498 1.00 88.12 376 ALA A O 1
ATOM 3034 N N . PHE A 1 377 ? -17.848 -21.974 9.423 1.00 85.25 377 PHE A N 1
ATOM 3035 C CA . PHE A 1 377 ? -18.832 -21.551 10.432 1.00 85.25 377 PHE A CA 1
ATOM 3036 C C . PHE A 1 377 ? -20.045 -22.480 10.554 1.00 85.25 377 PHE A C 1
ATOM 3038 O O . PHE A 1 377 ? -20.705 -22.476 11.588 1.00 85.25 377 PHE A O 1
ATOM 3045 N N . ARG A 1 378 ? -20.360 -23.261 9.516 1.00 84.62 378 ARG A N 1
ATOM 3046 C CA . ARG A 1 378 ? -21.422 -24.279 9.556 1.00 84.62 378 ARG A CA 1
ATOM 3047 C C . ARG A 1 378 ? -20.942 -25.616 10.122 1.00 84.62 378 ARG A C 1
ATOM 3049 O O . ARG A 1 378 ? -21.774 -26.488 10.329 1.00 84.62 378 ARG A O 1
ATOM 3056 N N . GLY A 1 379 ? -19.636 -25.786 10.339 1.00 86.88 379 GLY A N 1
ATOM 3057 C CA . GLY A 1 379 ? -19.045 -27.085 10.663 1.00 86.88 379 GLY A CA 1
ATOM 3058 C C . GLY A 1 379 ? -19.025 -28.058 9.479 1.00 86.88 379 GLY A C 1
ATOM 3059 O O . GLY A 1 379 ? -18.812 -29.248 9.672 1.00 86.88 379 GLY A O 1
ATOM 3060 N N . ASN A 1 380 ? -19.240 -27.575 8.250 1.00 79.38 380 ASN A N 1
ATOM 3061 C CA . ASN A 1 380 ? -19.167 -28.420 7.063 1.00 79.38 380 ASN A CA 1
ATOM 3062 C C . ASN A 1 380 ? -17.706 -28.509 6.607 1.00 79.38 380 ASN A C 1
ATOM 3064 O O . ASN A 1 380 ? -17.113 -27.497 6.237 1.00 79.38 380 ASN A O 1
ATOM 3068 N N . HIS A 1 381 ? -17.143 -29.718 6.611 1.00 64.56 381 HIS A N 1
ATOM 3069 C CA . HIS A 1 381 ? -15.747 -29.994 6.241 1.00 64.56 381 HIS A CA 1
ATOM 3070 C C . HIS A 1 381 ? -15.508 -30.174 4.726 1.00 64.56 381 HIS A C 1
ATOM 3072 O O . HIS A 1 381 ? -14.475 -30.713 4.339 1.00 64.56 381 HIS A O 1
ATOM 3078 N N . SER A 1 382 ? -16.457 -29.759 3.879 1.00 53.91 382 SER A N 1
ATOM 3079 C CA . SER A 1 382 ? -16.449 -29.974 2.422 1.00 53.91 382 SER A CA 1
ATOM 3080 C C . SER A 1 382 ? -15.992 -28.759 1.626 1.00 53.91 382 SER A C 1
ATOM 3082 O O . SER A 1 382 ? -16.673 -27.709 1.775 1.00 53.91 382 SER A O 1
#

Sequence (382 aa):
PSVCRIIDLRAEFNLFTFPAACLLIVLFIIITKRTSFQRNKYCKGYLGIPIPLDFFGHVKRTLAAVIFAVFADELLDIVTELIAGNRPSSGRGVIVSYLFQIIRVFIIGFRRYPILAAVYIDNCFSLACATLYVWLDFGVSIVYTGLCRNSFYLTEEEFNKTHSTNTEINLTYYGTGSKLLFVQLLTDIPPYICLAYISVKLPMLLLKRIRHRHPTDRQLTREQKDLLYSSLPHSAESRYVKKLLGIIPIQPSKNRFNQILRKIYAWRDDFRFSSRVVCVYASAFLLLFFITVNAYIQALPKLDAAQKGFQEGANFLAGVILPKEPDVIYDEDTPSDFPVPNLTRSYIIGVIIALIIIIVQILVMLASIRRNLIQAFRGNHS

pLDDT: mean 78.7, std 13.34, range [46.84, 96.0]

Radius of gyration: 28.15 Å; chains: 1; bounding box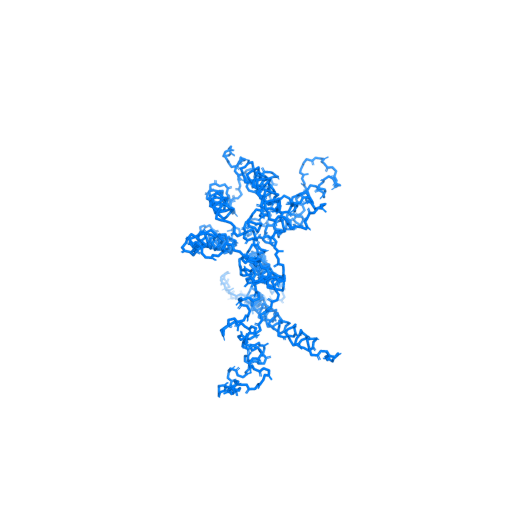: 70×50×100 Å

Secondary structure (DSSP, 8-state):
-HHHHHH-TTSSS-TTHHHHHHHHHHHHHHHHHHHHHHTT-S-SS---PPPS--SSS---HHHHHHHHHHHHHHHHHHHHHHHTT---SS---HHHHHHHHHHHHHHHHHHHHHHHHHHHH--HHHHHHHHHHHHHHHHHHHHHHHHT---SS--HHHHHH---HHHHHHHHHH-SSHHHHHHHHHHHHHHHHHHHHHHHHHHHHHHHHHHT--GGGSS--HHHHHHHHHTSTTSHHHHHHHHHTT-S--PPP--HHHHHHHHHH---TT----HHHHHHHHHHHHHHHHHHHHHHHHHHHHHHHHHHHHHHHHHHHHHHHSPPPTT----TTSPPSS----HHHHHHHHHHHHHHHHHHHHHHHHHHHHHHHHHHHTT---

InterPro domains:
  IPR026612 Receptor for retinol uptake STRA6-like [PF14752] (182-380)

Organism: NCBI:txid433720

Foldseek 3Di:
DVVLVQLPPPPLDNPPLQVLLVVLQVVLQVVQVVVCVVVVDDPPPDSSRFDLADLFAPQPLVLLLLLLQLLLLQVVVLVVCVVVVPDPPPPDDPVVVVVSSVVSNVSSVSSCSLLSRLSRVLDLVSLVSSLVSLVVVLVSVVCNCVPPCPPLDDDPVVVVVPPDPQSVLLCVVQPDPDSVVVLVCLLPVSNNVSSVCSNVVSVVSSVVSVVPVDVVPPDDDPVNVRVVQLPPCQHLNNVLVCVVVVVDDDDDDPDPVLVVVVVLPDDDSNDDDRSVLSNVLSNVVSVLSNVLSVCLSRVLSVLVVVQVVVQVVVQVVCPVPDPDDPPDDDDPPPRDPDRDPRPNVVVVVVSVVVSVVVVSVSSNVVRVVRVVVVCVVVVNPD